Protein AF-A0A7X6CJ55-F1 (afdb_monomer_lite)

Foldseek 3Di:
DDAQEDQALDKDDDDDPVVLVVVQVCLVVLHAYQHQQFFQLAACVVVNMPPQQRPDLRYAYEFAADPVRAGDNRTYFYQPRHAAYEHFAQDWDDDPPRDIDGHGGSSSGRVVLRVLLVVLCVLVVPDGSNRSSCLQLVQFQADPNQNHTHNSNGYGDSVSSVVVRDDPDDDPLVVLQVVQCVVCVCQQPAFPDPDKDKFDQAPVRWTFIKTHGPFWIWTATPQQTIETAGDQRRVQQCQCRPPPHDDRQQADFRDYWDDDLCFIWTHGPQFIWTDNQQHTHTDGPPDDDDHLQPVPLVVLQVVQVVSCVCQQPAFPDPDKDWFDQAPVRWTWIKTHGPFWIWTATNQQTIETAGDQRRVQCCQQCDCVHPHRQQADWNHYWDDDDCWIWTHGPQFIWTGNVQHIHTDGPPDDDPPPDDDPPDDDDFWKKFQACLVPPFFWFFAAFQEPPGDGPDTHHGGAIWTFPDWDFAYWDDSPPDIDRIWTFTAHPNDTGITRVVRIDTDRDDPDQQFKKFFACVCPPFWWFFFAAQDPPGDGPDTHDGLAIKGFPDWDFDAQDDDPRGRIKTFIAHPNDTGITHCVRMDTHHPDPDDLLPDDQQLDLVVLVVNQAQDAQQDAPLPDDWPAWQQLVSVLNSCLRNPNDNVCRNPDDDADHLLGRQVSVLVVCLPVQAFDDVVGWGDFQAKEKEFAQDDDPNDGHIGIWTWHDWDADPVRWIWTWTWGAGGTRHDSSRRTHTDPDIDTDDPDDDDRDRGDYDDDND

Radius of gyration: 37.36 Å; chains: 1; bounding box: 94×79×97 Å

Structure (mmCIF, N/CA/C/O backbone):
data_AF-A0A7X6CJ55-F1
#
_entry.id   AF-A0A7X6CJ55-F1
#
loop_
_atom_site.group_PDB
_atom_site.id
_atom_site.type_symbol
_atom_site.label_atom_id
_atom_site.label_alt_id
_atom_site.label_comp_id
_atom_site.label_asym_id
_atom_site.label_entity_id
_atom_site.label_seq_id
_atom_site.pdbx_PDB_ins_code
_atom_site.Cartn_x
_atom_site.Cartn_y
_atom_site.Cartn_z
_atom_site.occupancy
_atom_site.B_iso_or_equiv
_atom_site.auth_seq_id
_atom_site.auth_comp_id
_atom_site.auth_asym_id
_atom_site.auth_atom_id
_atom_site.pdbx_PDB_model_num
ATOM 1 N N . MET A 1 1 ? -1.914 -3.606 -17.450 1.00 41.19 1 MET A N 1
ATOM 2 C CA . MET A 1 1 ? -0.923 -4.688 -17.265 1.00 41.19 1 MET A CA 1
ATOM 3 C C . MET A 1 1 ? -0.398 -5.092 -18.630 1.00 41.19 1 MET A C 1
ATOM 5 O O . MET A 1 1 ? -1.183 -5.129 -19.565 1.00 41.19 1 MET A O 1
ATOM 9 N N . GLY A 1 2 ? 0.903 -5.330 -18.750 1.00 76.25 2 GLY A N 1
ATOM 10 C CA . GLY A 1 2 ? 1.576 -5.727 -19.988 1.00 76.25 2 GLY A CA 1
ATOM 11 C C . GLY A 1 2 ? 3.051 -6.006 -19.700 1.00 76.25 2 GLY A C 1
ATOM 12 O O . GLY A 1 2 ? 3.544 -5.581 -18.652 1.00 76.25 2 GLY A O 1
ATOM 13 N N . ALA A 1 3 ? 3.736 -6.730 -20.587 1.00 87.19 3 ALA A N 1
ATOM 14 C CA . ALA A 1 3 ? 5.165 -7.008 -20.437 1.00 87.19 3 ALA A CA 1
ATOM 15 C C . ALA A 1 3 ? 5.964 -5.694 -20.401 1.00 87.19 3 ALA A C 1
ATOM 17 O O . ALA A 1 3 ? 5.737 -4.818 -21.230 1.00 87.19 3 ALA A O 1
ATOM 18 N N . LYS A 1 4 ? 6.869 -5.550 -19.425 1.00 94.38 4 LYS A N 1
ATOM 19 C CA . LYS A 1 4 ? 7.704 -4.348 -19.224 1.00 94.38 4 LYS A CA 1
ATOM 20 C C . LYS A 1 4 ? 9.145 -4.507 -19.704 1.00 94.38 4 LYS A C 1
ATOM 22 O O . LYS A 1 4 ? 9.846 -3.513 -19.861 1.00 94.38 4 LYS A O 1
ATOM 27 N N . VAL A 1 5 ? 9.556 -5.741 -19.971 1.00 97.62 5 VAL A N 1
ATOM 28 C CA . VAL A 1 5 ? 10.867 -6.094 -20.511 1.00 97.62 5 VAL A CA 1
ATOM 29 C C . VAL A 1 5 ? 10.649 -7.141 -21.597 1.00 97.62 5 VAL A C 1
ATOM 31 O O . VAL A 1 5 ? 9.887 -8.087 -21.394 1.00 97.62 5 VAL A O 1
ATOM 34 N N . ILE A 1 6 ? 11.292 -6.961 -22.745 1.00 97.69 6 ILE A N 1
ATOM 35 C CA . ILE A 1 6 ? 11.357 -7.941 -23.829 1.00 97.69 6 ILE A CA 1
ATOM 36 C C . ILE A 1 6 ? 12.798 -8.425 -23.922 1.00 97.69 6 ILE A C 1
ATOM 38 O O . ILE A 1 6 ? 13.711 -7.611 -24.027 1.00 97.69 6 ILE A O 1
ATOM 42 N N . ASN A 1 7 ? 12.986 -9.743 -23.909 1.00 98.12 7 ASN A N 1
ATOM 43 C CA . ASN A 1 7 ? 14.246 -10.374 -24.277 1.00 98.12 7 ASN A CA 1
ATOM 44 C C . ASN A 1 7 ? 14.216 -10.728 -25.771 1.00 98.12 7 ASN A C 1
ATOM 46 O O . ASN A 1 7 ? 13.465 -11.614 -26.183 1.00 98.12 7 ASN A O 1
ATOM 50 N N . ALA A 1 8 ? 15.039 -10.051 -26.560 1.00 96.88 8 ALA A N 1
ATOM 51 C CA . ALA A 1 8 ? 15.238 -10.267 -27.983 1.00 96.88 8 ALA A CA 1
ATOM 52 C C . ALA A 1 8 ? 16.599 -10.939 -28.223 1.00 96.88 8 ALA A C 1
ATOM 54 O O . ALA A 1 8 ? 17.557 -10.323 -28.686 1.00 96.88 8 ALA A O 1
ATOM 55 N N . SER A 1 9 ? 16.675 -12.234 -27.904 1.00 96.50 9 SER A N 1
ATOM 56 C CA . SER A 1 9 ? 17.809 -13.107 -28.252 1.00 96.50 9 SER A CA 1
ATOM 57 C C . SER A 1 9 ? 17.764 -13.506 -29.733 1.00 96.50 9 SER A C 1
ATOM 59 O O . SER A 1 9 ? 17.698 -14.684 -30.073 1.00 96.50 9 SER A O 1
ATOM 61 N N . PHE A 1 10 ? 17.706 -12.513 -30.614 1.00 91.75 10 PHE A N 1
ATOM 62 C CA . PHE A 1 10 ? 17.763 -12.659 -32.062 1.00 91.75 10 PHE A CA 1
ATOM 63 C C . PHE A 1 10 ? 18.387 -11.396 -32.656 1.00 91.75 10 PHE A C 1
ATOM 65 O O . PHE A 1 10 ? 18.319 -10.325 -32.054 1.00 91.75 10 PHE A O 1
ATOM 72 N N . GLY A 1 11 ? 18.946 -11.526 -33.850 1.00 85.69 11 GLY A N 1
ATOM 73 C CA . GLY A 1 11 ? 19.551 -10.430 -34.593 1.00 85.69 11 GLY A CA 1
ATOM 74 C C . GLY A 1 11 ? 19.796 -10.846 -36.037 1.00 85.69 11 GLY A C 1
ATOM 75 O O . GLY A 1 11 ? 19.592 -12.012 -36.397 1.00 85.69 11 GLY A O 1
ATOM 76 N N . GLY A 1 12 ? 20.201 -9.884 -36.854 1.00 78.25 12 GLY A N 1
ATOM 77 C CA . GLY A 1 12 ? 20.546 -10.080 -38.255 1.00 78.25 12 GLY A CA 1
ATOM 78 C C . GLY A 1 12 ? 19.548 -9.490 -39.256 1.00 78.25 12 GLY A C 1
ATOM 79 O O . GLY A 1 12 ? 18.382 -9.211 -38.966 1.00 78.25 12 GLY A O 1
ATOM 80 N N . GLY A 1 13 ? 20.037 -9.314 -40.485 1.00 78.88 13 GLY A N 1
ATOM 81 C CA . GLY A 1 13 ? 19.336 -8.611 -41.560 1.00 78.88 13 GLY A CA 1
ATOM 82 C C . GLY A 1 13 ? 19.667 -7.116 -41.609 1.00 78.88 13 GLY A C 1
ATOM 83 O O . GLY A 1 13 ? 20.492 -6.612 -40.855 1.00 78.88 13 GLY A O 1
ATOM 84 N N . GLY A 1 14 ? 19.047 -6.403 -42.550 1.00 88.75 14 GLY A N 1
ATOM 85 C CA . GLY A 1 14 ? 19.209 -4.955 -42.694 1.00 88.75 14 GLY A CA 1
ATOM 86 C C . GLY A 1 14 ? 18.185 -4.153 -41.889 1.00 88.75 14 GLY A C 1
ATOM 87 O O . GLY A 1 14 ? 17.257 -4.704 -41.292 1.00 88.75 14 GLY A O 1
ATOM 88 N N . TYR A 1 15 ? 18.320 -2.826 -41.939 1.00 93.75 15 TYR A N 1
ATOM 89 C CA . TYR A 1 15 ? 17.349 -1.904 -41.354 1.00 93.75 15 TYR A CA 1
ATOM 90 C C . TYR A 1 15 ? 15.934 -2.197 -41.876 1.00 93.75 15 TYR A C 1
ATOM 92 O O . TYR A 1 15 ? 15.700 -2.277 -43.084 1.00 93.75 15 TYR A O 1
ATOM 100 N N . SER A 1 16 ? 14.972 -2.293 -40.961 1.00 96.25 16 SER A N 1
ATOM 101 C CA . SER A 1 16 ? 13.558 -2.473 -41.267 1.00 96.25 16 SER A CA 1
ATOM 102 C C . SER A 1 16 ? 12.724 -1.424 -40.542 1.00 96.25 16 SER A C 1
ATOM 104 O O . SER A 1 16 ? 12.608 -1.436 -39.315 1.00 96.25 16 SER A O 1
ATOM 106 N N . GLN A 1 17 ? 12.067 -0.554 -41.312 1.00 95.56 17 GLN A N 1
ATOM 107 C CA . GLN A 1 17 ? 11.187 0.474 -40.754 1.00 95.56 17 GLN A CA 1
ATOM 108 C C . GLN A 1 17 ? 10.065 -0.135 -39.904 1.00 95.56 17 GLN A C 1
ATOM 110 O O . GLN A 1 17 ? 9.727 0.390 -38.849 1.00 95.56 17 GLN A O 1
ATOM 115 N N . SER A 1 18 ? 9.512 -1.280 -40.314 1.00 95.62 18 SER A N 1
ATOM 116 C CA . SER A 1 18 ? 8.426 -1.923 -39.570 1.00 95.62 18 SER A CA 1
ATOM 117 C C . SER A 1 18 ? 8.885 -2.457 -38.210 1.00 95.62 18 SER A C 1
ATOM 119 O O . SER A 1 18 ? 8.119 -2.402 -37.243 1.00 95.62 18 SER A O 1
ATOM 121 N N . MET A 1 19 ? 10.133 -2.931 -38.116 1.00 95.50 19 MET A N 1
ATOM 122 C CA . MET A 1 19 ? 10.737 -3.360 -36.855 1.00 95.50 19 MET A CA 1
ATOM 123 C C . MET A 1 19 ? 11.081 -2.157 -35.972 1.00 95.50 19 MET A C 1
ATOM 125 O O . MET A 1 19 ? 10.737 -2.170 -34.791 1.00 95.50 19 MET A O 1
ATOM 129 N N . PHE A 1 20 ? 11.655 -1.093 -36.543 1.00 96.69 20 PHE A N 1
ATOM 130 C CA . PHE A 1 20 ? 11.874 0.172 -35.836 1.00 96.69 20 PHE A CA 1
ATOM 131 C C . PHE A 1 20 ? 10.568 0.711 -35.235 1.00 96.69 20 PHE A C 1
ATOM 133 O O . PHE A 1 20 ? 10.490 0.970 -34.034 1.00 96.69 20 PHE A O 1
ATOM 140 N N . ASP A 1 21 ? 9.500 0.793 -36.032 1.00 93.88 21 ASP A N 1
ATOM 141 C CA . ASP A 1 21 ? 8.193 1.273 -35.580 1.00 93.88 21 ASP A CA 1
ATOM 142 C C . ASP A 1 21 ? 7.605 0.375 -34.482 1.00 93.88 21 ASP A C 1
ATOM 144 O O . ASP A 1 21 ? 6.941 0.858 -33.563 1.00 93.88 21 ASP A O 1
ATOM 148 N N . ALA A 1 22 ? 7.832 -0.941 -34.551 1.00 96.69 22 ALA A N 1
ATOM 149 C CA . ALA A 1 22 ? 7.383 -1.877 -33.524 1.00 96.69 22 ALA A CA 1
ATOM 150 C C . ALA A 1 22 ? 8.110 -1.669 -32.190 1.00 96.69 22 ALA A C 1
ATOM 152 O O . ALA A 1 22 ? 7.456 -1.613 -31.145 1.00 96.69 22 ALA A O 1
ATOM 153 N N . ILE A 1 23 ? 9.431 -1.499 -32.221 1.00 95.81 23 ILE A N 1
ATOM 154 C CA . ILE A 1 23 ? 10.231 -1.256 -31.016 1.00 95.81 23 ILE A CA 1
ATOM 155 C C . ILE A 1 23 ? 9.942 0.145 -30.454 1.00 95.81 23 ILE A C 1
ATOM 157 O O . ILE A 1 23 ? 9.808 0.306 -29.242 1.00 95.81 23 ILE A O 1
ATOM 161 N N . SER A 1 24 ? 9.714 1.138 -31.318 1.00 94.56 24 SER A N 1
ATOM 162 C CA . SER A 1 24 ? 9.284 2.486 -30.929 1.00 94.56 24 SER A CA 1
ATOM 163 C C . SER A 1 24 ? 7.908 2.480 -30.246 1.00 94.56 24 SER A C 1
ATOM 165 O O . SER A 1 24 ? 7.709 3.117 -29.208 1.00 94.56 24 SER A O 1
ATOM 167 N N . ARG A 1 25 ? 6.951 1.673 -30.729 1.00 95.75 25 ARG A N 1
ATOM 168 C CA . ARG A 1 25 ? 5.681 1.450 -30.009 1.00 95.75 25 ARG A CA 1
ATOM 169 C C . ARG A 1 25 ? 5.897 0.808 -28.637 1.00 95.75 25 ARG A C 1
ATOM 171 O O . ARG A 1 25 ? 5.209 1.187 -27.690 1.00 95.75 25 ARG A O 1
ATOM 178 N N . ALA A 1 26 ? 6.843 -0.123 -28.512 1.00 93.88 26 ALA A N 1
ATOM 179 C CA . ALA A 1 26 ? 7.198 -0.718 -27.225 1.00 93.88 26 ALA A CA 1
ATOM 180 C C . ALA A 1 26 ? 7.801 0.329 -26.265 1.00 93.88 26 ALA A C 1
ATOM 182 O O . ALA A 1 26 ? 7.406 0.380 -25.098 1.00 93.88 26 ALA A O 1
ATOM 183 N N . ASN A 1 27 ? 8.654 1.232 -26.763 1.00 92.88 27 ASN A N 1
ATOM 184 C CA . ASN A 1 27 ? 9.178 2.366 -25.993 1.00 92.88 27 ASN A CA 1
ATOM 185 C C . ASN A 1 27 ? 8.045 3.227 -25.420 1.00 92.88 27 ASN A C 1
ATOM 187 O O . ASN A 1 27 ? 7.984 3.466 -24.215 1.00 92.88 27 ASN A O 1
ATOM 191 N N . ASN A 1 28 ? 7.095 3.619 -26.275 1.00 91.19 28 ASN A N 1
ATOM 192 C CA . ASN A 1 28 ? 5.949 4.448 -25.891 1.00 91.19 28 ASN A CA 1
ATOM 193 C C . ASN A 1 28 ? 5.022 3.754 -24.876 1.00 91.19 28 ASN A C 1
ATOM 195 O O . ASN A 1 28 ? 4.339 4.420 -24.102 1.00 91.19 28 ASN A O 1
ATOM 199 N N . ALA A 1 29 ? 5.017 2.419 -24.839 1.00 91.62 29 ALA A N 1
ATOM 200 C CA . ALA A 1 29 ? 4.304 1.623 -23.838 1.00 91.62 29 ALA A CA 1
ATOM 201 C C . ALA A 1 29 ? 5.100 1.417 -22.526 1.00 91.62 29 ALA A C 1
ATOM 203 O O . ALA A 1 29 ? 4.624 0.756 -21.590 1.00 91.62 29 ALA A O 1
ATOM 204 N N . GLY A 1 30 ? 6.306 1.984 -22.432 1.00 93.56 30 GLY A N 1
ATOM 205 C CA . GLY A 1 30 ? 7.194 1.850 -21.284 1.00 93.56 30 GLY A CA 1
ATOM 206 C C . GLY A 1 30 ? 7.797 0.451 -21.172 1.00 93.56 30 GLY A C 1
ATOM 207 O O . GLY A 1 30 ? 7.818 -0.103 -20.072 1.00 93.56 30 GLY A O 1
ATOM 208 N N . VAL A 1 31 ? 8.230 -0.126 -22.297 1.00 96.62 31 VAL A N 1
ATOM 209 C CA . VAL A 1 31 ? 8.853 -1.455 -22.373 1.00 96.62 31 VAL A CA 1
ATOM 210 C C . VAL A 1 31 ? 10.332 -1.333 -22.731 1.00 96.62 31 VAL A C 1
ATOM 212 O O . VAL A 1 31 ? 10.671 -0.746 -23.760 1.00 96.62 31 VAL A O 1
ATOM 215 N N . LEU A 1 32 ? 11.204 -1.908 -21.900 1.00 98.06 32 LEU A N 1
ATOM 216 C CA . LEU A 1 32 ? 12.630 -2.067 -22.195 1.00 98.06 32 LEU A CA 1
ATOM 217 C C . LEU A 1 32 ? 12.832 -3.227 -23.178 1.00 98.06 32 LEU A C 1
ATOM 219 O O . LEU A 1 32 ? 12.282 -4.310 -22.981 1.00 98.06 32 LEU A O 1
ATOM 223 N N . PHE A 1 33 ? 13.619 -3.004 -24.223 1.00 98.00 33 PHE A N 1
ATOM 224 C CA . PHE A 1 33 ? 13.908 -3.970 -25.275 1.00 98.00 33 PHE A CA 1
ATOM 225 C C . PHE A 1 33 ? 15.377 -4.402 -25.184 1.00 98.00 33 PHE A C 1
ATOM 227 O O . PHE A 1 33 ? 16.280 -3.668 -25.567 1.00 98.00 33 PHE A O 1
ATOM 234 N N . VAL A 1 34 ? 15.621 -5.586 -24.630 1.00 98.62 34 VAL A N 1
ATOM 235 C CA . VAL A 1 34 ? 16.966 -6.126 -24.399 1.00 98.62 34 VAL A CA 1
ATOM 236 C C . VAL A 1 34 ? 17.359 -6.982 -25.590 1.00 98.62 34 VAL A C 1
ATOM 238 O O . VAL A 1 34 ? 16.722 -8.006 -25.820 1.00 98.62 34 VAL A O 1
ATOM 241 N N . ALA A 1 35 ? 18.370 -6.575 -26.351 1.00 98.06 35 ALA A N 1
ATOM 242 C CA . ALA A 1 35 ? 18.744 -7.214 -27.608 1.00 98.06 35 ALA A CA 1
ATOM 243 C C . ALA A 1 35 ? 20.176 -7.767 -27.570 1.00 98.06 35 ALA A C 1
ATOM 245 O O . ALA A 1 35 ? 21.088 -7.145 -27.026 1.00 98.06 35 ALA A O 1
ATOM 246 N N . ALA A 1 36 ? 20.359 -8.954 -28.144 1.00 98.25 36 ALA A N 1
ATOM 247 C CA . ALA A 1 36 ? 21.665 -9.585 -28.303 1.00 98.25 36 ALA A CA 1
ATOM 248 C C . ALA A 1 36 ? 22.482 -8.872 -29.397 1.00 98.25 36 ALA A C 1
ATOM 250 O O . ALA A 1 36 ? 21.949 -8.630 -30.472 1.00 98.25 36 ALA A O 1
ATOM 251 N N . ALA A 1 37 ? 23.762 -8.572 -29.144 1.00 97.75 37 ALA A N 1
ATOM 252 C CA . ALA A 1 37 ? 24.613 -7.830 -30.089 1.00 97.75 37 ALA A CA 1
ATOM 253 C C . ALA A 1 37 ? 24.968 -8.589 -31.384 1.00 97.75 37 ALA A C 1
ATOM 255 O O . ALA A 1 37 ? 25.373 -7.959 -32.362 1.00 97.75 37 ALA A O 1
ATOM 256 N N . GLY A 1 38 ? 24.853 -9.922 -31.378 1.00 97.50 38 GLY A N 1
ATOM 257 C CA . GLY A 1 38 ? 25.252 -10.812 -32.476 1.00 97.50 38 GLY A CA 1
ATOM 258 C C . GLY A 1 38 ? 26.491 -11.656 -32.148 1.00 97.50 38 GLY A C 1
ATOM 259 O O . GLY A 1 38 ? 27.145 -11.445 -31.124 1.00 97.50 38 GLY A O 1
ATOM 260 N N . ASN A 1 39 ? 26.775 -12.668 -32.975 1.00 97.62 39 ASN A N 1
ATOM 261 C CA . ASN A 1 39 ? 27.760 -13.726 -32.686 1.00 97.62 39 ASN A CA 1
ATOM 262 C C . ASN A 1 39 ? 28.811 -13.907 -33.804 1.00 97.62 39 ASN A C 1
ATOM 264 O O . ASN A 1 39 ? 29.323 -15.009 -33.997 1.00 97.62 39 ASN A O 1
ATOM 268 N N . ASP A 1 40 ? 29.123 -12.843 -34.543 1.00 96.50 40 ASP A N 1
ATOM 269 C CA . ASP A 1 40 ? 29.984 -12.871 -35.731 1.00 96.50 40 ASP A CA 1
ATOM 270 C C . ASP A 1 40 ? 31.363 -12.226 -35.494 1.00 96.50 40 ASP A C 1
ATOM 272 O O . ASP A 1 40 ? 32.106 -11.977 -36.443 1.00 96.50 40 ASP A O 1
ATOM 276 N N . ALA A 1 41 ? 31.708 -11.929 -34.234 1.00 97.00 41 ALA A N 1
ATOM 277 C CA . ALA A 1 41 ? 32.893 -11.157 -33.839 1.00 97.00 41 ALA A CA 1
ATOM 278 C C . ALA A 1 41 ? 33.002 -9.799 -34.567 1.00 97.00 41 ALA A C 1
ATOM 280 O O . ALA A 1 41 ? 34.095 -9.303 -34.852 1.00 97.00 41 ALA A O 1
ATOM 281 N N . ASN A 1 42 ? 31.854 -9.209 -34.899 1.00 96.12 42 ASN A N 1
ATOM 282 C CA . ASN A 1 42 ? 31.746 -8.023 -35.733 1.00 96.12 42 ASN A CA 1
ATOM 283 C C . ASN A 1 42 ? 31.712 -6.721 -34.911 1.00 96.12 42 ASN A C 1
ATOM 285 O O . ASN A 1 42 ? 31.161 -6.677 -33.811 1.00 96.12 42 ASN A O 1
ATOM 289 N N . ASN A 1 43 ? 32.263 -5.645 -35.483 1.00 97.56 43 ASN A N 1
ATOM 290 C CA . ASN A 1 43 ? 32.125 -4.296 -34.942 1.00 97.56 43 ASN A CA 1
ATOM 291 C C . ASN A 1 43 ? 30.839 -3.637 -35.469 1.00 97.56 43 ASN A C 1
ATOM 293 O O . ASN A 1 43 ? 30.797 -3.177 -36.613 1.00 97.56 43 ASN A O 1
ATOM 297 N N . ASN A 1 44 ? 29.826 -3.544 -34.617 1.00 97.00 44 ASN A N 1
ATOM 298 C CA . ASN A 1 44 ? 28.521 -2.960 -34.896 1.00 97.00 44 ASN A CA 1
ATOM 299 C C . ASN A 1 44 ? 28.564 -1.441 -35.128 1.00 97.00 44 ASN A C 1
ATOM 301 O O . ASN A 1 44 ? 27.626 -0.904 -35.717 1.00 97.00 44 ASN A O 1
ATOM 305 N N . ASP A 1 45 ? 29.645 -0.746 -34.752 1.00 96.38 45 ASP A N 1
ATOM 306 C CA . ASP A 1 45 ? 29.835 0.666 -35.116 1.00 96.38 45 ASP A CA 1
ATOM 307 C C . ASP A 1 45 ? 30.135 0.819 -36.621 1.00 96.38 45 ASP A C 1
ATOM 309 O O . ASP A 1 45 ? 29.820 1.844 -37.223 1.00 96.38 45 ASP A O 1
ATOM 313 N N . LEU A 1 46 ? 30.746 -0.204 -37.238 1.00 96.12 46 LEU A N 1
ATOM 314 C CA . LEU A 1 46 ? 31.128 -0.212 -38.656 1.00 96.12 46 LEU A CA 1
ATOM 315 C C . LEU A 1 46 ? 30.139 -0.994 -39.523 1.00 96.12 46 LEU A C 1
ATOM 317 O O . LEU A 1 46 ? 29.808 -0.559 -40.625 1.00 96.12 46 LEU A O 1
ATOM 321 N N . ASN A 1 47 ? 29.669 -2.138 -39.029 1.00 95.31 47 ASN A N 1
ATOM 322 C CA . ASN A 1 47 ? 28.715 -3.005 -39.710 1.00 95.31 47 ASN A CA 1
ATOM 323 C C . ASN A 1 47 ? 27.507 -3.212 -38.784 1.00 95.31 47 ASN A C 1
ATOM 325 O O . ASN A 1 47 ? 27.539 -4.122 -37.957 1.00 95.31 47 ASN A O 1
ATOM 329 N N . PRO A 1 48 ? 26.471 -2.364 -38.879 1.00 94.06 48 PRO A N 1
ATOM 330 C CA . PRO A 1 48 ? 25.327 -2.395 -37.971 1.00 94.06 48 PRO A CA 1
ATOM 331 C C . PRO A 1 48 ? 24.624 -3.755 -37.903 1.00 94.06 48 PRO A C 1
ATOM 333 O O . PRO A 1 48 ? 24.351 -4.353 -38.945 1.00 94.06 48 PRO A O 1
ATOM 336 N N . ASP A 1 49 ? 24.249 -4.182 -36.694 1.00 93.38 49 ASP A N 1
ATOM 337 C CA . ASP A 1 49 ? 23.373 -5.334 -36.463 1.00 93.38 49 ASP A CA 1
ATOM 338 C C . ASP A 1 49 ? 21.999 -4.865 -35.967 1.00 93.38 49 ASP A C 1
ATOM 340 O O . ASP A 1 49 ? 21.883 -3.975 -35.120 1.00 93.38 49 ASP A O 1
ATOM 344 N N . PHE A 1 50 ? 20.926 -5.437 -36.508 1.00 94.38 50 PHE A N 1
ATOM 345 C CA . PHE A 1 50 ? 19.566 -5.090 -36.108 1.00 94.38 50 PHE A CA 1
ATOM 346 C C . PHE A 1 50 ? 18.926 -6.254 -35.346 1.00 94.38 50 PHE A C 1
ATOM 348 O O . PHE A 1 50 ? 18.983 -7.390 -35.813 1.00 94.38 50 PHE A O 1
ATOM 355 N N . PRO A 1 51 ? 18.245 -5.982 -34.215 1.00 94.25 51 PRO A N 1
ATOM 356 C CA . PRO A 1 51 ? 17.701 -4.679 -33.818 1.00 94.25 51 PRO A CA 1
ATOM 357 C C . PRO A 1 51 ? 18.617 -3.772 -32.973 1.00 94.25 51 PRO A C 1
ATOM 359 O O . PRO A 1 51 ? 18.186 -2.668 -32.645 1.00 94.25 51 PRO A O 1
ATOM 362 N N . THR A 1 52 ? 19.835 -4.181 -32.607 1.00 92.31 52 THR A N 1
ATOM 363 C CA . THR A 1 52 ? 20.674 -3.425 -31.653 1.00 92.31 52 THR A CA 1
ATOM 364 C C . THR A 1 52 ? 21.068 -2.024 -32.110 1.00 92.31 52 THR A C 1
ATOM 366 O O . THR A 1 52 ? 21.139 -1.125 -31.281 1.00 92.31 52 THR A O 1
ATOM 369 N N . ASN A 1 53 ? 21.256 -1.812 -33.413 1.00 94.19 53 ASN A N 1
ATOM 370 C CA . ASN A 1 53 ? 21.665 -0.531 -33.992 1.00 94.19 53 ASN A CA 1
ATOM 371 C C . ASN A 1 53 ? 20.499 0.412 -34.335 1.00 94.19 53 ASN A C 1
ATOM 373 O O . ASN A 1 53 ? 20.707 1.429 -35.001 1.00 94.19 53 ASN A O 1
ATOM 377 N N . TYR A 1 54 ? 19.263 0.113 -33.923 1.00 96.00 54 TYR A N 1
ATOM 378 C CA . TYR A 1 54 ? 18.219 1.136 -33.973 1.00 96.00 54 TYR A CA 1
ATOM 379 C C . TYR A 1 54 ? 18.463 2.187 -32.892 1.00 96.00 54 TYR A C 1
ATOM 381 O O . TYR A 1 54 ? 18.577 1.862 -31.713 1.00 96.00 54 TYR A O 1
ATOM 389 N N . ASP A 1 55 ? 18.450 3.458 -33.289 1.00 92.12 55 ASP A N 1
ATOM 390 C CA . ASP A 1 55 ? 18.540 4.586 -32.363 1.00 92.12 55 ASP A CA 1
ATOM 391 C C . ASP A 1 55 ? 17.201 4.799 -31.633 1.00 92.12 55 ASP A C 1
ATOM 393 O O . ASP A 1 55 ? 16.363 5.620 -32.015 1.00 92.12 55 ASP A O 1
ATOM 397 N N . LEU A 1 56 ? 16.948 3.962 -30.623 1.00 94.38 56 LEU A N 1
ATOM 398 C CA . LEU A 1 56 ? 15.773 4.027 -29.761 1.00 94.38 56 LEU A CA 1
ATOM 399 C C . LEU A 1 56 ? 16.186 3.938 -28.284 1.00 94.38 56 LEU A C 1
ATOM 401 O O . LEU A 1 56 ? 16.903 3.016 -27.890 1.00 94.38 56 LEU A O 1
ATOM 405 N N . PRO A 1 57 ? 15.677 4.833 -27.416 1.00 91.69 57 PRO A N 1
ATOM 406 C CA . PRO A 1 57 ? 16.158 4.968 -26.038 1.00 91.69 57 PRO A CA 1
ATOM 407 C C . PRO A 1 57 ? 15.788 3.792 -25.121 1.00 91.69 57 PRO A C 1
ATOM 409 O O . PRO A 1 57 ? 16.296 3.701 -24.005 1.00 91.69 57 PRO A O 1
ATOM 412 N N . ASN A 1 58 ? 14.886 2.905 -25.551 1.00 96.25 58 ASN A N 1
ATOM 413 C CA . ASN A 1 58 ? 14.520 1.700 -24.810 1.00 96.25 58 ASN A CA 1
ATOM 414 C C . ASN A 1 58 ? 15.273 0.444 -25.250 1.00 96.25 58 ASN A C 1
ATOM 416 O O . ASN A 1 58 ? 14.981 -0.614 -24.697 1.00 96.25 58 ASN A O 1
ATOM 420 N N . ILE A 1 59 ? 16.174 0.519 -26.231 1.00 97.94 59 ILE A N 1
ATOM 421 C CA . ILE A 1 59 ? 16.997 -0.629 -26.612 1.00 97.94 59 ILE A CA 1
ATOM 422 C C . ILE A 1 59 ? 18.220 -0.677 -25.711 1.00 97.94 59 ILE A C 1
ATOM 424 O O . ILE A 1 59 ? 18.899 0.334 -25.550 1.00 97.94 59 ILE A O 1
ATOM 428 N N . ILE A 1 60 ? 18.500 -1.845 -25.140 1.00 98.31 60 ILE A N 1
ATOM 429 C CA . ILE A 1 60 ? 19.777 -2.132 -24.490 1.00 98.31 60 ILE A CA 1
ATOM 430 C C . ILE A 1 60 ? 20.465 -3.283 -25.230 1.00 98.31 60 ILE A C 1
ATOM 432 O O . ILE A 1 60 ? 19.933 -4.392 -25.300 1.00 98.31 60 ILE A O 1
ATOM 436 N N . SER A 1 61 ? 21.604 -2.982 -25.847 1.00 98.31 61 SER A N 1
ATOM 437 C CA . SER A 1 61 ? 22.402 -3.891 -26.673 1.00 98.31 61 SER A CA 1
ATOM 438 C C . SER A 1 61 ? 23.440 -4.615 -25.814 1.00 98.31 61 SER A C 1
ATOM 440 O O . SER A 1 61 ? 24.180 -3.975 -25.062 1.00 98.31 61 SER A O 1
ATOM 442 N N . VAL A 1 62 ? 23.466 -5.950 -25.889 1.00 98.69 62 VAL A N 1
ATOM 443 C CA . VAL A 1 62 ? 24.190 -6.802 -24.934 1.00 98.69 62 VAL A CA 1
ATOM 444 C C . VAL A 1 62 ? 25.238 -7.675 -25.629 1.00 98.69 62 VAL A C 1
ATOM 446 O O . VAL A 1 62 ? 24.897 -8.599 -26.374 1.00 98.69 62 VAL A O 1
ATOM 449 N N . ALA A 1 63 ? 26.514 -7.417 -25.328 1.00 98.69 63 ALA A N 1
ATOM 450 C CA . ALA A 1 63 ? 27.645 -8.284 -25.670 1.00 98.69 63 ALA A CA 1
ATOM 451 C C . ALA A 1 63 ? 27.771 -9.478 -24.703 1.00 98.69 63 ALA A C 1
ATOM 453 O O . ALA A 1 63 ? 27.224 -9.470 -23.598 1.00 98.69 63 ALA A O 1
ATOM 454 N N . ALA A 1 64 ? 28.525 -10.502 -25.100 1.00 98.62 64 ALA A N 1
ATOM 455 C CA . ALA A 1 64 ? 28.779 -11.692 -24.293 1.00 98.62 64 ALA A CA 1
ATOM 456 C C . ALA A 1 64 ? 30.181 -11.666 -23.673 1.00 98.62 64 ALA A C 1
ATOM 458 O O . ALA A 1 64 ? 31.158 -11.377 -24.364 1.00 98.62 64 ALA A O 1
ATOM 459 N N . THR A 1 65 ? 30.291 -12.040 -22.397 1.00 98.56 65 THR A N 1
ATOM 460 C CA . THR A 1 65 ? 31.570 -12.345 -21.736 1.00 98.56 65 THR A CA 1
ATOM 461 C C . THR A 1 65 ? 31.726 -13.828 -21.426 1.00 98.56 65 THR A C 1
ATOM 463 O O . THR A 1 65 ? 30.738 -14.557 -21.284 1.00 98.56 65 THR A O 1
ATOM 466 N N . ASP A 1 66 ? 32.980 -14.258 -21.298 1.00 97.62 66 ASP A N 1
ATOM 467 C CA . ASP A 1 66 ? 33.347 -15.555 -20.730 1.00 97.62 66 ASP A CA 1
ATOM 468 C C . ASP A 1 66 ? 33.505 -15.505 -19.199 1.00 97.62 66 ASP A C 1
ATOM 470 O O . ASP A 1 66 ? 33.362 -14.454 -18.567 1.00 97.62 66 ASP A O 1
ATOM 474 N N . GLU A 1 67 ? 33.807 -16.650 -18.583 1.00 95.69 67 GLU A N 1
ATOM 475 C CA . GLU A 1 67 ? 33.989 -16.777 -17.132 1.00 95.69 67 GLU A CA 1
ATOM 476 C C . GLU A 1 67 ? 35.213 -16.026 -16.576 1.00 95.69 67 GLU A C 1
ATOM 478 O O . GLU A 1 67 ? 35.418 -15.983 -15.363 1.00 95.69 67 GLU A O 1
ATOM 483 N N . ARG A 1 68 ? 36.042 -15.443 -17.450 1.00 95.75 68 ARG A N 1
ATOM 484 C CA . ARG A 1 68 ? 37.225 -14.644 -17.105 1.00 95.75 68 ARG A CA 1
ATOM 485 C C . ARG A 1 68 ? 36.993 -13.153 -17.355 1.00 95.75 68 ARG A C 1
ATOM 487 O O . ARG A 1 68 ? 37.963 -12.400 -17.424 1.00 95.75 68 ARG A O 1
ATOM 494 N N . ASP A 1 69 ? 35.733 -12.746 -17.527 1.00 95.75 69 ASP A N 1
ATOM 495 C CA . ASP A 1 69 ? 35.313 -11.383 -17.866 1.00 95.75 69 ASP A CA 1
ATOM 496 C C . ASP A 1 69 ? 35.976 -10.840 -19.148 1.00 95.75 69 ASP A C 1
ATOM 498 O O . ASP A 1 69 ? 36.162 -9.636 -19.330 1.00 95.75 69 ASP A O 1
ATOM 502 N N . ARG A 1 70 ? 36.338 -11.714 -20.089 1.00 96.50 70 ARG A N 1
ATOM 503 C CA . ARG A 1 70 ? 36.788 -11.291 -21.422 1.00 96.50 70 ARG A CA 1
ATOM 504 C C . ARG A 1 70 ? 35.594 -11.245 -22.357 1.00 96.50 70 ARG A C 1
ATOM 506 O O . ARG A 1 70 ? 34.681 -12.057 -22.218 1.00 96.50 70 ARG A O 1
ATOM 513 N N . LEU A 1 71 ? 35.622 -10.340 -23.335 1.00 97.69 71 LEU A N 1
ATOM 514 C CA . LEU A 1 71 ? 34.687 -10.400 -24.455 1.00 97.69 71 LEU A CA 1
ATOM 515 C C . LEU A 1 71 ? 34.766 -11.801 -25.083 1.00 97.69 71 LEU A C 1
ATOM 517 O O . LEU A 1 71 ? 35.860 -12.284 -25.392 1.00 97.69 71 LEU A O 1
ATOM 521 N N . ALA A 1 72 ? 33.622 -12.466 -25.225 1.00 97.88 72 ALA A N 1
ATOM 522 C CA . ALA A 1 72 ? 33.565 -13.784 -25.834 1.00 97.88 72 ALA A CA 1
ATOM 523 C C . ALA A 1 72 ? 34.065 -13.693 -27.279 1.00 97.88 72 ALA A C 1
ATOM 525 O O . ALA A 1 72 ? 33.744 -12.745 -27.992 1.00 97.88 72 ALA A O 1
ATOM 526 N N . TRP A 1 73 ? 34.833 -14.687 -27.723 1.00 97.31 73 TRP A N 1
ATOM 527 C CA . TRP A 1 73 ? 35.522 -14.656 -29.020 1.00 97.31 73 TRP A CA 1
ATOM 528 C C . TRP A 1 73 ? 34.583 -14.502 -30.229 1.00 97.31 73 TRP A C 1
ATOM 530 O O . TRP A 1 73 ? 35.031 -14.068 -31.283 1.00 97.31 73 TRP A O 1
ATOM 540 N N . PHE A 1 74 ? 33.304 -14.856 -30.075 1.00 97.88 74 PHE A N 1
ATOM 541 C CA . PHE A 1 74 ? 32.259 -14.696 -31.087 1.00 97.88 74 PHE A CA 1
ATOM 542 C C . PHE A 1 74 ? 31.443 -13.405 -30.921 1.00 97.88 74 PHE A C 1
ATOM 544 O O . PHE A 1 74 ? 30.672 -13.069 -31.807 1.00 97.88 74 PHE A O 1
ATOM 551 N N . SER A 1 75 ? 31.520 -12.701 -29.788 1.00 98.19 75 SER A N 1
ATOM 552 C CA . SER A 1 75 ? 30.599 -11.595 -29.506 1.00 98.19 75 SER A CA 1
ATOM 553 C C . SER A 1 75 ? 30.816 -10.450 -30.484 1.00 98.19 75 SER A C 1
ATOM 555 O O . SER A 1 75 ? 31.934 -9.954 -30.625 1.00 98.19 75 SER A O 1
ATOM 557 N N . ASN A 1 76 ? 29.731 -9.959 -31.076 1.00 98.25 76 ASN A N 1
ATOM 558 C CA . ASN A 1 76 ? 29.752 -8.629 -31.667 1.00 98.25 76 ASN A CA 1
ATOM 559 C C . ASN A 1 76 ? 29.972 -7.576 -30.573 1.00 98.25 76 ASN A C 1
ATOM 561 O O . ASN A 1 76 ? 29.675 -7.800 -29.391 1.00 98.25 76 ASN A O 1
ATOM 565 N N . TYR A 1 77 ? 30.510 -6.435 -30.982 1.00 98.25 77 TYR A N 1
ATOM 566 C CA . TYR A 1 77 ? 30.897 -5.334 -30.111 1.00 98.25 77 TYR A CA 1
ATOM 567 C C . TYR A 1 77 ? 30.711 -3.991 -30.816 1.00 98.25 77 TYR A C 1
ATOM 569 O O . TYR A 1 77 ? 30.550 -3.941 -32.026 1.00 98.25 77 TYR A O 1
ATOM 577 N N . GLY A 1 78 ? 30.741 -2.896 -30.070 1.00 97.50 78 GLY A N 1
ATOM 578 C CA . GLY A 1 78 ? 30.633 -1.543 -30.600 1.00 97.50 78 GLY A CA 1
ATOM 579 C C . GLY A 1 78 ? 30.774 -0.546 -29.464 1.00 97.50 78 GLY A C 1
ATOM 580 O O . GLY A 1 78 ? 30.004 -0.586 -28.504 1.00 97.50 78 GLY A O 1
ATOM 581 N N . ARG A 1 79 ? 31.773 0.330 -29.549 1.00 95.88 79 ARG A N 1
ATOM 582 C CA . ARG A 1 79 ? 32.050 1.342 -28.526 1.00 95.88 79 ARG A CA 1
ATOM 583 C C . ARG A 1 79 ? 30.877 2.306 -28.373 1.00 95.88 79 ARG A C 1
ATOM 585 O O . ARG A 1 79 ? 30.626 2.761 -27.262 1.00 95.88 79 ARG A O 1
ATOM 592 N N . ASP A 1 80 ? 30.170 2.576 -29.467 1.00 94.06 80 ASP A N 1
ATOM 593 C CA . ASP A 1 80 ? 29.059 3.526 -29.498 1.00 94.06 80 ASP A CA 1
ATOM 594 C C . ASP A 1 80 ? 27.694 2.829 -29.637 1.00 94.06 80 ASP A C 1
ATOM 596 O O . ASP A 1 80 ? 26.666 3.406 -29.286 1.00 94.06 80 ASP A O 1
ATOM 600 N N . THR A 1 81 ? 27.668 1.585 -30.128 1.00 95.19 81 THR A N 1
ATOM 601 C CA . THR A 1 81 ? 26.430 0.869 -30.501 1.00 95.19 81 THR A CA 1
ATOM 602 C C . THR A 1 81 ? 26.090 -0.346 -29.628 1.00 95.19 81 THR A C 1
ATOM 604 O O . THR A 1 81 ? 24.983 -0.885 -29.731 1.00 95.19 81 THR A O 1
ATOM 607 N N . VAL A 1 82 ? 26.991 -0.785 -28.740 1.00 98.06 82 VAL A N 1
ATOM 608 C CA . VAL A 1 82 ? 26.737 -1.876 -27.780 1.00 98.06 82 VAL A CA 1
ATOM 609 C C . VAL A 1 82 ? 26.860 -1.357 -26.351 1.00 98.06 82 VAL A C 1
ATOM 611 O O . VAL A 1 82 ? 27.908 -0.865 -25.953 1.00 98.06 82 VAL A O 1
ATOM 614 N N . ASP A 1 83 ? 25.798 -1.465 -25.551 1.00 98.50 83 ASP A N 1
ATOM 615 C CA . ASP A 1 83 ? 25.696 -0.736 -24.281 1.00 98.50 83 ASP A CA 1
ATOM 616 C C . ASP A 1 83 ? 26.549 -1.353 -23.160 1.00 98.50 83 ASP A C 1
ATOM 618 O O . ASP A 1 83 ? 27.332 -0.660 -22.503 1.00 98.50 83 ASP A O 1
ATOM 622 N N . LEU A 1 84 ? 26.405 -2.658 -22.919 1.00 98.62 84 LEU A N 1
ATOM 623 C CA . LEU A 1 84 ? 27.153 -3.396 -21.895 1.00 98.62 84 LEU A CA 1
ATOM 624 C C . LEU A 1 84 ? 27.329 -4.868 -22.278 1.00 98.62 84 LEU A C 1
ATOM 626 O O . LEU A 1 84 ? 26.749 -5.341 -23.255 1.00 98.62 84 LEU A O 1
ATOM 630 N N . ALA A 1 85 ? 28.098 -5.608 -21.484 1.00 98.69 85 ALA A N 1
ATOM 631 C CA . ALA A 1 85 ? 28.242 -7.049 -21.646 1.00 98.69 85 ALA A CA 1
ATOM 632 C C . ALA A 1 85 ? 27.635 -7.838 -20.474 1.00 98.69 85 ALA A C 1
ATOM 634 O O . ALA A 1 85 ? 27.493 -7.335 -19.359 1.00 98.69 85 ALA A O 1
ATOM 635 N N . ALA A 1 86 ? 27.288 -9.100 -20.704 1.00 98.69 86 ALA A N 1
ATOM 636 C CA . ALA A 1 86 ? 26.861 -10.028 -19.660 1.00 98.69 86 ALA A CA 1
ATOM 637 C C . ALA A 1 86 ? 27.375 -11.452 -19.952 1.00 98.69 86 ALA A C 1
ATOM 639 O O . ALA A 1 86 ? 27.740 -11.737 -21.095 1.00 98.69 86 ALA A O 1
ATOM 640 N N . PRO A 1 87 ? 27.397 -12.360 -18.956 1.00 98.62 87 PRO A N 1
ATOM 641 C CA . PRO A 1 87 ? 27.853 -13.733 -19.161 1.00 98.62 87 PRO A CA 1
ATOM 642 C C . PRO A 1 87 ? 27.093 -14.433 -20.291 1.00 98.62 87 PRO A C 1
ATOM 644 O O . PRO A 1 87 ? 25.865 -14.531 -20.260 1.00 98.62 87 PRO A O 1
ATOM 647 N N . GLY A 1 88 ? 27.831 -14.917 -21.289 1.00 98.31 88 GLY A N 1
ATOM 648 C CA . GLY A 1 88 ? 27.263 -15.537 -22.487 1.00 98.31 88 GLY A CA 1
ATOM 649 C C . GLY A 1 88 ? 27.985 -16.797 -22.957 1.00 98.31 88 GLY A C 1
ATOM 650 O O . GLY A 1 88 ? 27.618 -17.315 -24.003 1.00 98.31 88 GLY A O 1
ATOM 651 N N . VAL A 1 89 ? 28.984 -17.291 -22.222 1.00 98.56 89 VAL A N 1
ATOM 652 C CA . VAL A 1 89 ? 29.715 -18.535 -22.526 1.00 98.56 89 VAL A CA 1
ATOM 653 C C . VAL A 1 89 ? 29.420 -19.582 -21.450 1.00 98.56 89 VAL A C 1
ATOM 655 O O . VAL A 1 89 ? 29.402 -19.258 -20.263 1.00 98.56 89 VAL A O 1
ATOM 658 N N . ASN A 1 90 ? 29.201 -20.833 -21.855 1.00 97.50 90 ASN A N 1
ATOM 659 C CA . ASN A 1 90 ? 28.890 -21.990 -21.013 1.00 97.50 90 ASN A CA 1
ATOM 660 C C . ASN A 1 90 ? 27.674 -21.779 -20.093 1.00 97.50 90 ASN A C 1
ATOM 662 O O . ASN A 1 90 ? 27.654 -22.227 -18.942 1.00 97.50 90 ASN A O 1
ATOM 666 N N . ILE A 1 91 ? 26.633 -21.103 -20.588 1.00 98.44 91 ILE A N 1
ATOM 667 C CA . ILE A 1 91 ? 25.459 -20.760 -19.780 1.00 98.44 91 ILE A CA 1
ATOM 668 C C . ILE A 1 91 ? 24.505 -21.951 -19.708 1.00 98.44 91 ILE A C 1
ATOM 670 O O . ILE A 1 91 ? 23.840 -22.293 -20.685 1.00 98.44 91 ILE A O 1
ATOM 674 N N . LEU A 1 92 ? 24.418 -22.565 -18.526 1.00 98.00 92 LEU A N 1
ATOM 675 C CA . LEU A 1 92 ? 23.452 -23.620 -18.227 1.00 98.00 92 LEU A CA 1
ATOM 676 C C . LEU A 1 92 ? 22.045 -23.028 -18.071 1.00 98.00 92 LEU A C 1
ATOM 678 O O . LEU A 1 92 ? 21.825 -22.153 -17.234 1.00 98.00 92 LEU A O 1
ATOM 682 N N . SER A 1 93 ? 21.076 -23.538 -18.826 1.00 97.81 93 SER A N 1
ATOM 683 C CA . SER A 1 93 ? 19.672 -23.141 -18.694 1.00 97.81 93 SER A CA 1
ATOM 684 C C . SER A 1 93 ? 18.709 -24.285 -19.016 1.00 97.81 93 SER A C 1
ATOM 686 O O . SER A 1 93 ? 19.121 -25.415 -19.284 1.00 97.81 93 SER A O 1
ATOM 688 N N . THR A 1 94 ? 17.411 -24.003 -18.930 1.00 97.38 94 THR A N 1
ATOM 689 C CA . THR A 1 94 ? 16.336 -24.965 -19.176 1.00 97.38 94 THR A CA 1
ATOM 690 C C . THR A 1 94 ? 16.113 -25.196 -20.669 1.00 97.38 94 THR A C 1
ATOM 692 O O . THR A 1 94 ? 16.162 -24.276 -21.483 1.00 97.38 94 THR A O 1
ATOM 695 N N . LEU A 1 95 ? 15.814 -26.443 -21.024 1.00 96.00 95 LEU A N 1
ATOM 696 C CA . LEU A 1 95 ? 15.442 -26.875 -22.367 1.00 96.00 95 LEU A CA 1
ATOM 697 C C . LEU A 1 95 ? 14.089 -27.611 -22.333 1.00 96.00 95 LEU A C 1
ATOM 699 O O . LEU A 1 95 ? 13.654 -28.081 -21.273 1.00 96.00 95 LEU A O 1
ATOM 703 N N . PRO A 1 96 ? 13.396 -27.740 -23.481 1.00 97.00 96 PRO A N 1
ATOM 704 C CA . PRO A 1 96 ? 12.194 -28.561 -23.577 1.00 97.00 96 PRO A CA 1
ATOM 705 C C . PRO A 1 96 ? 12.411 -29.999 -23.080 1.00 97.00 96 PRO A C 1
ATOM 707 O O . PRO A 1 96 ? 13.524 -30.526 -23.074 1.00 97.00 96 PRO A O 1
ATOM 710 N N . GLY A 1 97 ? 11.323 -30.652 -22.670 1.00 96.06 97 GLY A N 1
ATOM 711 C CA . GLY A 1 97 ? 11.377 -32.046 -22.219 1.00 96.06 97 GLY A CA 1
ATOM 712 C C . GLY A 1 97 ? 12.005 -32.242 -20.836 1.00 96.06 97 GLY A C 1
ATOM 713 O O . GLY A 1 97 ? 12.593 -33.290 -20.596 1.00 96.06 97 GLY A O 1
ATOM 714 N N . ASN A 1 98 ? 11.872 -31.261 -19.931 1.00 93.88 98 ASN A N 1
ATOM 715 C CA . ASN A 1 98 ? 12.394 -31.324 -18.557 1.00 93.88 98 ASN A CA 1
ATOM 716 C C . ASN A 1 98 ? 13.912 -31.582 -18.509 1.00 93.88 98 ASN A C 1
ATOM 718 O O . ASN A 1 98 ? 14.392 -32.425 -17.752 1.00 93.88 98 ASN A O 1
ATOM 722 N N . SER A 1 99 ? 14.659 -30.883 -19.364 1.00 97.50 99 SER A N 1
ATOM 723 C CA . SER A 1 99 ? 16.105 -31.048 -19.497 1.00 97.50 99 SER A CA 1
ATOM 724 C C . SER A 1 99 ? 16.841 -29.721 -19.309 1.00 97.50 99 SER A C 1
ATOM 726 O O . SER A 1 99 ? 16.234 -28.649 -19.273 1.00 97.50 99 SER A O 1
ATOM 728 N N . TYR A 1 100 ? 18.161 -29.809 -19.161 1.00 97.31 100 TYR A N 1
ATOM 729 C CA . TYR A 1 100 ? 19.057 -28.665 -19.043 1.00 97.31 100 TYR A CA 1
ATOM 730 C C . TYR A 1 100 ? 20.179 -28.798 -20.069 1.00 97.31 100 TYR A C 1
ATOM 732 O O . TYR A 1 100 ? 20.596 -29.912 -20.389 1.00 97.31 100 TYR A O 1
ATOM 740 N N . GLY A 1 101 ? 20.680 -27.671 -20.563 1.00 96.50 101 GLY A N 1
ATOM 741 C CA . GLY A 1 101 ? 21.798 -27.638 -21.501 1.00 96.50 101 GLY A CA 1
ATOM 742 C C . GLY A 1 101 ? 22.616 -26.365 -21.365 1.00 96.50 101 GLY A C 1
ATOM 743 O O . GLY A 1 101 ? 22.138 -25.371 -20.819 1.00 96.50 101 GLY A O 1
ATOM 744 N N . GLN A 1 102 ? 23.859 -26.427 -21.834 1.00 97.62 102 GLN A N 1
ATOM 745 C CA . GLN A 1 102 ? 24.785 -25.299 -21.856 1.00 97.62 102 GLN A CA 1
ATOM 746 C C . GLN A 1 102 ? 24.914 -24.773 -23.277 1.00 97.62 102 GLN A C 1
ATOM 748 O O . GLN A 1 102 ? 25.191 -25.562 -24.179 1.00 97.62 102 GLN A O 1
ATOM 753 N N . PHE A 1 103 ? 24.732 -23.465 -23.457 1.00 97.69 103 PHE A N 1
ATOM 754 C CA . PHE A 1 103 ? 24.909 -22.790 -24.742 1.00 97.69 103 PHE A CA 1
ATOM 755 C C . PHE A 1 103 ? 25.790 -21.547 -24.618 1.00 97.69 103 PHE A C 1
ATOM 757 O O . PHE A 1 103 ? 25.911 -20.952 -23.542 1.00 97.69 103 PHE A O 1
ATOM 764 N N . ASP A 1 104 ? 26.342 -21.160 -25.766 1.00 98.19 104 ASP A N 1
ATOM 765 C CA . ASP A 1 104 ? 27.147 -19.964 -25.968 1.00 98.19 104 ASP A CA 1
ATOM 766 C C . ASP A 1 104 ? 26.396 -18.975 -26.867 1.00 98.19 104 ASP A C 1
ATOM 768 O O . ASP A 1 104 ? 25.790 -19.363 -27.869 1.00 98.19 104 ASP A O 1
ATOM 772 N N . GLY A 1 105 ? 26.452 -17.688 -26.537 1.00 97.94 105 GLY A N 1
ATOM 773 C CA . GLY A 1 105 ? 25.944 -16.628 -27.397 1.00 97.94 105 GLY A CA 1
ATOM 774 C C . GLY A 1 105 ? 25.636 -15.328 -26.661 1.00 97.94 105 GLY A C 1
ATOM 775 O O . GLY A 1 105 ? 25.289 -15.312 -25.480 1.00 97.94 105 GLY A O 1
ATOM 776 N N . THR A 1 106 ? 25.608 -14.221 -27.401 1.00 98.25 106 THR A N 1
ATOM 777 C CA . THR A 1 106 ? 24.942 -12.980 -26.954 1.00 98.25 106 THR A CA 1
ATOM 778 C C . THR A 1 106 ? 23.451 -13.212 -26.686 1.00 98.25 106 THR A C 1
ATOM 780 O O . THR A 1 106 ? 22.858 -12.565 -25.826 1.00 98.25 106 THR A O 1
ATOM 783 N N . SER A 1 107 ? 22.868 -14.235 -27.323 1.00 97.62 107 SER A N 1
ATOM 784 C CA . SER A 1 107 ? 21.539 -14.778 -27.013 1.00 97.62 107 SER A CA 1
ATOM 785 C C . SER A 1 107 ? 21.392 -15.297 -25.577 1.00 97.62 107 SER A C 1
ATOM 787 O O . SER A 1 107 ? 20.272 -15.305 -25.068 1.00 97.62 107 SER A O 1
ATOM 789 N N . MET A 1 108 ? 22.487 -15.706 -24.926 1.00 98.25 108 MET A N 1
ATOM 790 C CA . MET A 1 108 ? 22.534 -16.142 -23.525 1.00 98.25 108 MET A CA 1
ATOM 791 C C . MET A 1 108 ? 22.921 -14.989 -22.585 1.00 98.25 108 MET A C 1
ATOM 793 O O . MET A 1 108 ? 22.509 -14.978 -21.426 1.00 98.25 108 MET A O 1
ATOM 797 N N . ALA A 1 109 ? 23.628 -13.974 -23.086 1.00 98.56 109 ALA A N 1
ATOM 798 C CA . ALA A 1 109 ? 23.933 -12.752 -22.342 1.00 98.56 109 ALA A CA 1
ATOM 799 C C . ALA A 1 109 ? 22.697 -11.849 -22.154 1.00 98.56 109 ALA A C 1
ATOM 801 O O . ALA A 1 109 ? 22.401 -11.421 -21.037 1.00 98.56 109 ALA A O 1
ATOM 802 N N . ALA A 1 110 ? 21.923 -11.613 -23.219 1.00 98.56 110 ALA A N 1
ATOM 803 C CA . ALA A 1 110 ? 20.708 -10.792 -23.194 1.00 98.56 110 ALA A CA 1
ATOM 804 C C . ALA A 1 110 ? 19.707 -11.161 -22.067 1.00 98.56 110 ALA A C 1
ATOM 806 O O . ALA A 1 110 ? 19.284 -10.258 -21.336 1.00 98.56 110 ALA A O 1
ATOM 807 N N . PRO A 1 111 ? 19.368 -12.443 -21.813 1.00 98.44 111 PRO A N 1
ATOM 808 C CA . PRO A 1 111 ? 18.417 -12.791 -20.759 1.00 98.44 111 PRO A CA 1
ATOM 809 C C . PRO A 1 111 ? 18.929 -12.512 -19.340 1.00 98.44 111 PRO A C 1
ATOM 811 O O . PRO A 1 111 ? 18.103 -12.280 -18.457 1.00 98.44 111 PRO A O 1
ATOM 814 N N . HIS A 1 112 ? 20.246 -12.452 -19.100 1.00 98.75 112 HIS A N 1
ATOM 815 C CA . HIS A 1 112 ? 20.774 -11.997 -17.806 1.00 98.75 112 HIS A CA 1
ATOM 816 C C . HIS A 1 112 ? 20.413 -10.526 -17.552 1.00 98.75 112 HIS A C 1
ATOM 818 O O . HIS A 1 112 ? 19.935 -10.179 -16.470 1.00 98.75 112 HIS A O 1
ATOM 824 N N . VAL A 1 113 ? 20.570 -9.669 -18.566 1.00 98.69 113 VAL A N 1
ATOM 825 C CA . VAL A 1 113 ? 20.211 -8.243 -18.491 1.00 98.69 113 VAL A CA 1
ATOM 826 C C . VAL A 1 113 ? 18.695 -8.067 -18.383 1.00 98.69 113 VAL A C 1
ATOM 828 O O . VAL A 1 113 ? 18.223 -7.279 -17.563 1.00 98.69 113 VAL A O 1
ATOM 831 N N . ALA A 1 114 ? 17.911 -8.844 -19.138 1.00 98.44 114 ALA A N 1
ATOM 832 C CA . ALA A 1 114 ? 16.451 -8.825 -19.038 1.00 98.44 114 ALA A CA 1
ATOM 833 C C . ALA A 1 114 ? 15.954 -9.266 -17.650 1.00 98.44 114 ALA A C 1
ATOM 835 O O . ALA A 1 114 ? 15.050 -8.643 -17.088 1.00 98.44 114 ALA A O 1
ATOM 836 N N . GLY A 1 115 ? 16.571 -10.299 -17.070 1.00 97.81 115 GLY A N 1
ATOM 837 C CA . GLY A 1 115 ? 16.298 -10.750 -15.708 1.00 97.81 115 GLY A CA 1
ATOM 838 C C . GLY A 1 115 ? 16.637 -9.687 -14.662 1.00 97.81 115 GLY A C 1
ATOM 839 O O . GLY A 1 115 ? 15.822 -9.416 -13.781 1.00 97.81 115 GLY A O 1
ATOM 840 N N . ALA A 1 116 ? 17.788 -9.021 -14.795 1.00 98.12 116 ALA A N 1
ATOM 841 C CA . ALA A 1 116 ? 18.162 -7.911 -13.922 1.00 98.12 116 ALA A CA 1
ATOM 842 C C . ALA A 1 116 ? 17.158 -6.750 -14.016 1.00 98.12 116 ALA A C 1
ATOM 844 O O . ALA A 1 116 ? 16.679 -6.275 -12.988 1.00 98.12 116 ALA A O 1
ATOM 845 N N . ALA A 1 117 ? 16.753 -6.349 -15.225 1.00 97.12 117 ALA A N 1
ATOM 846 C CA . ALA A 1 117 ? 15.735 -5.316 -15.428 1.00 97.12 117 ALA A CA 1
ATOM 847 C C . ALA A 1 117 ? 14.393 -5.673 -14.762 1.00 97.12 117 ALA A C 1
ATOM 849 O O . ALA A 1 117 ? 13.761 -4.826 -14.126 1.00 97.12 117 ALA A O 1
ATOM 850 N N . ALA A 1 118 ? 13.963 -6.934 -14.875 1.00 96.00 118 ALA A N 1
ATOM 851 C CA . ALA A 1 118 ? 12.751 -7.420 -14.223 1.00 96.00 118 ALA A CA 1
ATOM 852 C C . ALA A 1 118 ? 12.866 -7.389 -12.689 1.00 96.00 118 ALA A C 1
ATOM 854 O O . ALA A 1 118 ? 11.912 -7.002 -12.014 1.00 96.00 118 ALA A O 1
ATOM 855 N N . LEU A 1 119 ? 14.034 -7.734 -12.136 1.00 95.00 119 LEU A N 1
ATOM 856 C CA . LEU A 1 119 ? 14.289 -7.679 -10.696 1.00 95.00 119 LEU A CA 1
ATOM 857 C C . LEU A 1 119 ? 14.277 -6.236 -10.164 1.00 95.00 119 LEU A C 1
ATOM 859 O O . LEU A 1 119 ? 13.685 -5.971 -9.118 1.00 95.00 119 LEU A O 1
ATOM 863 N N . LEU A 1 120 ? 14.843 -5.285 -10.914 1.00 93.06 120 LEU A N 1
ATOM 864 C CA . LEU A 1 120 ? 14.766 -3.858 -10.582 1.00 93.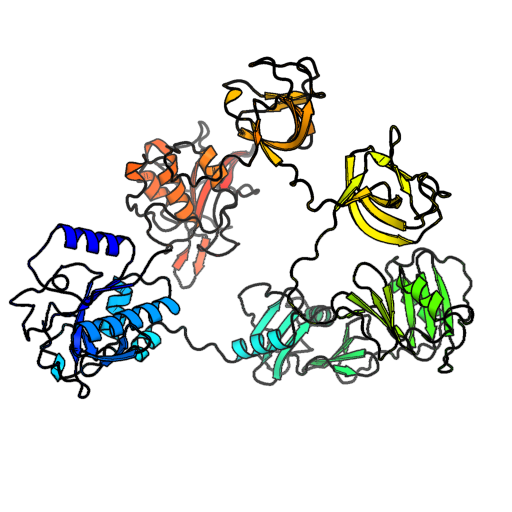06 120 LEU A CA 1
ATOM 865 C C . LEU A 1 120 ? 13.317 -3.354 -10.583 1.00 93.06 120 LEU A C 1
ATOM 867 O O . LEU A 1 120 ? 12.912 -2.633 -9.672 1.00 93.06 120 LEU A O 1
ATOM 871 N N . LEU A 1 121 ? 12.513 -3.763 -11.569 1.00 90.94 121 LEU A N 1
ATOM 872 C CA . LEU A 1 121 ? 11.088 -3.425 -11.635 1.00 90.94 121 LEU A CA 1
ATOM 873 C C . LEU A 1 121 ? 10.269 -4.051 -10.501 1.00 90.94 121 LEU A C 1
ATOM 875 O O . LEU A 1 121 ? 9.290 -3.446 -10.069 1.00 90.94 121 LEU A O 1
ATOM 879 N N . ALA A 1 122 ? 10.658 -5.224 -9.997 1.00 87.94 122 ALA A N 1
ATOM 880 C CA . ALA A 1 122 ? 10.013 -5.820 -8.829 1.00 87.94 122 ALA A CA 1
ATOM 881 C C . ALA A 1 122 ? 10.211 -4.960 -7.567 1.00 87.94 122 ALA A C 1
ATOM 883 O O . ALA A 1 122 ? 9.290 -4.834 -6.763 1.00 87.94 122 ALA A O 1
ATOM 884 N N . GLN A 1 123 ? 11.379 -4.323 -7.425 1.00 84.44 123 GLN A N 1
ATOM 885 C CA . GLN A 1 123 ? 11.691 -3.434 -6.304 1.00 84.44 123 GLN A CA 1
ATOM 886 C C . GLN A 1 123 ? 11.147 -2.007 -6.504 1.00 84.44 123 GLN A C 1
ATOM 888 O O . GLN A 1 123 ? 10.681 -1.374 -5.557 1.00 84.44 123 GLN A O 1
ATOM 893 N N . LYS A 1 124 ? 11.204 -1.481 -7.734 1.00 82.50 124 LYS A N 1
ATOM 894 C CA . LYS A 1 124 ? 10.790 -0.116 -8.087 1.00 82.50 124 LYS A CA 1
ATOM 895 C C . LYS A 1 124 ? 9.937 -0.137 -9.369 1.00 82.50 124 LYS A C 1
ATOM 897 O O . LYS A 1 124 ? 10.448 0.126 -10.457 1.00 82.50 124 LYS A O 1
ATOM 902 N N . PRO A 1 125 ? 8.618 -0.393 -9.271 1.00 84.88 125 PRO A N 1
ATOM 903 C CA . PRO A 1 125 ? 7.764 -0.704 -10.429 1.00 84.88 125 PRO A CA 1
ATOM 904 C C . PRO A 1 125 ? 7.514 0.458 -11.403 1.00 84.88 125 PRO A C 1
ATOM 906 O O . PRO A 1 125 ? 7.022 0.237 -12.508 1.00 84.88 125 PRO A O 1
ATOM 909 N N . ASN A 1 126 ? 7.869 1.691 -11.026 1.00 83.62 126 ASN A N 1
ATOM 910 C CA . ASN A 1 126 ? 7.607 2.911 -11.799 1.00 83.62 126 ASN A CA 1
ATOM 911 C C . ASN A 1 126 ? 8.858 3.462 -12.511 1.00 83.62 126 ASN A C 1
ATOM 913 O O . ASN A 1 126 ? 9.013 4.677 -12.620 1.00 83.62 126 ASN A O 1
ATOM 917 N N . GLN A 1 127 ? 9.789 2.606 -12.941 1.00 82.75 127 GLN A N 1
ATOM 918 C CA . GLN A 1 127 ? 10.924 3.035 -13.770 1.00 82.75 127 GLN A CA 1
ATOM 919 C C . GLN A 1 127 ? 10.543 3.069 -15.255 1.00 82.75 127 GLN A C 1
ATOM 921 O O . GLN A 1 127 ? 9.908 2.143 -15.764 1.00 82.75 127 GLN A O 1
ATOM 926 N N . SER A 1 128 ? 10.936 4.133 -15.958 1.00 89.88 128 SER A N 1
ATOM 927 C CA . SER A 1 128 ? 10.866 4.164 -17.420 1.00 89.88 128 SER A CA 1
ATOM 928 C C . SER A 1 128 ? 11.926 3.231 -18.031 1.00 89.88 128 SER A C 1
ATOM 930 O O . SER A 1 128 ? 12.932 2.945 -17.377 1.00 89.88 128 SER A O 1
ATOM 932 N N . PRO A 1 129 ? 11.764 2.777 -19.288 1.00 91.12 129 PRO A N 1
ATOM 933 C CA . PRO A 1 129 ? 12.789 1.984 -19.969 1.00 91.12 129 PRO A CA 1
ATOM 934 C C . PRO A 1 129 ? 14.159 2.664 -19.985 1.00 91.12 129 PRO A C 1
ATOM 936 O O . PRO A 1 129 ? 15.156 2.024 -19.679 1.00 91.12 129 PRO A O 1
ATOM 939 N N . ALA A 1 130 ? 14.199 3.972 -20.252 1.00 88.50 130 ALA A N 1
ATOM 940 C CA . ALA A 1 130 ? 15.439 4.743 -20.236 1.00 88.50 130 ALA A CA 1
ATOM 941 C C . ALA A 1 130 ? 16.078 4.787 -18.835 1.00 88.50 130 ALA A C 1
ATOM 943 O O . ALA A 1 130 ? 17.287 4.641 -18.706 1.00 88.50 130 ALA A O 1
ATOM 944 N N . GLN A 1 131 ? 15.276 4.926 -17.770 1.00 88.81 131 GLN A N 1
ATOM 945 C CA . GLN A 1 131 ? 15.786 4.872 -16.394 1.00 88.81 131 GLN A CA 1
ATOM 946 C C . GLN A 1 131 ? 16.349 3.490 -16.051 1.00 88.81 131 GLN A C 1
ATOM 948 O O . GLN A 1 131 ? 17.427 3.406 -15.473 1.00 88.81 131 GLN A O 1
ATOM 953 N N . LEU A 1 132 ? 15.657 2.410 -16.433 1.00 94.38 132 LEU A N 1
ATOM 954 C CA . LEU A 1 132 ? 16.157 1.045 -16.242 1.00 94.38 132 LEU A CA 1
ATOM 955 C C . LEU A 1 132 ? 17.456 0.807 -17.008 1.00 94.38 132 LEU A C 1
ATOM 957 O O . LEU A 1 132 ? 18.392 0.255 -16.438 1.00 94.38 132 LEU A O 1
ATOM 961 N N . LYS A 1 133 ? 17.513 1.239 -18.274 1.00 96.69 133 LYS A N 1
ATOM 962 C CA . LYS A 1 133 ? 18.718 1.169 -19.102 1.00 96.69 133 LYS A CA 1
ATOM 963 C C . LYS A 1 133 ? 19.882 1.877 -18.410 1.00 96.69 133 LYS A C 1
ATOM 965 O O . LYS A 1 133 ? 20.922 1.259 -18.216 1.00 96.69 133 LYS A O 1
ATOM 970 N N . ASN A 1 134 ? 19.679 3.116 -17.961 1.00 94.56 134 ASN A N 1
ATOM 971 C CA . ASN A 1 134 ? 20.720 3.889 -17.286 1.00 94.56 134 ASN A CA 1
ATOM 972 C C . ASN A 1 134 ? 21.189 3.222 -15.990 1.00 94.56 134 ASN A C 1
ATOM 974 O O . ASN A 1 134 ? 22.388 3.073 -15.813 1.00 94.56 134 ASN A O 1
ATOM 978 N N . ILE A 1 135 ? 20.279 2.743 -15.132 1.00 94.56 135 ILE A N 1
ATOM 979 C CA . ILE A 1 135 ? 20.658 2.036 -13.894 1.00 94.56 135 ILE A CA 1
ATOM 980 C C . ILE A 1 135 ? 21.523 0.814 -14.220 1.00 94.56 135 ILE A C 1
ATOM 982 O O . ILE A 1 135 ? 22.568 0.617 -13.608 1.00 94.56 135 ILE A O 1
ATOM 986 N N . LEU A 1 136 ? 21.121 -0.005 -15.197 1.00 97.56 136 LEU A N 1
ATOM 987 C CA . LEU A 1 136 ? 21.873 -1.200 -15.601 1.00 97.56 136 LEU A CA 1
ATOM 988 C C . LEU A 1 136 ? 23.251 -0.857 -16.184 1.00 97.56 136 LEU A C 1
ATOM 990 O O . LEU A 1 136 ? 24.201 -1.605 -15.968 1.00 97.56 136 LEU A O 1
ATOM 994 N N . MET A 1 137 ? 23.364 0.261 -16.901 1.00 96.75 137 MET A N 1
ATOM 995 C CA . MET A 1 137 ? 24.622 0.734 -17.480 1.00 96.75 137 MET A CA 1
ATOM 996 C C . MET A 1 137 ? 25.555 1.362 -16.434 1.00 96.75 137 MET A C 1
ATOM 998 O O . MET A 1 137 ? 26.744 1.061 -16.411 1.00 96.75 137 MET A O 1
ATOM 1002 N N . GLU A 1 138 ? 25.029 2.210 -15.550 1.00 94.25 138 GLU A N 1
ATOM 1003 C CA . GLU A 1 138 ? 25.790 2.918 -14.510 1.00 94.25 138 GLU A CA 1
ATOM 1004 C C . GLU A 1 138 ? 26.259 1.992 -13.385 1.00 94.25 138 GLU A C 1
ATOM 1006 O O . GLU A 1 138 ? 27.252 2.280 -12.722 1.00 94.25 138 GLU A O 1
ATOM 1011 N N . SER A 1 139 ? 25.546 0.890 -13.157 1.00 95.19 139 SER A N 1
ATOM 1012 C CA . SER A 1 139 ? 25.903 -0.124 -12.161 1.00 95.19 139 SER A CA 1
ATOM 1013 C C . SER A 1 139 ? 26.765 -1.261 -12.709 1.00 95.19 139 SER A C 1
ATOM 1015 O O . SER A 1 139 ? 27.080 -2.181 -11.961 1.00 95.19 139 SER A O 1
ATOM 1017 N N . ALA A 1 140 ? 27.127 -1.246 -13.995 1.00 96.50 140 ALA A N 1
ATOM 1018 C CA . ALA A 1 140 ? 27.977 -2.279 -14.571 1.00 96.50 140 ALA A CA 1
ATOM 1019 C C . ALA A 1 140 ? 29.391 -2.232 -13.965 1.00 96.50 140 ALA A C 1
ATOM 1021 O O . ALA A 1 140 ? 29.987 -1.164 -13.812 1.00 96.50 140 ALA A O 1
ATOM 1022 N N . ASP A 1 141 ? 29.966 -3.401 -13.679 1.00 96.94 141 ASP A N 1
ATOM 1023 C CA . ASP A 1 141 ? 31.365 -3.485 -13.268 1.00 96.94 141 ASP A CA 1
ATOM 1024 C C . ASP A 1 141 ? 32.247 -3.190 -14.473 1.00 96.94 141 ASP A C 1
ATOM 1026 O O . ASP A 1 141 ? 32.205 -3.918 -15.465 1.00 96.94 141 ASP A O 1
ATOM 1030 N N . ARG A 1 142 ? 33.066 -2.142 -14.398 1.00 94.44 142 ARG A N 1
ATOM 1031 C CA . ARG A 1 142 ? 34.034 -1.848 -15.457 1.00 94.44 142 ARG A CA 1
ATOM 1032 C C . ARG A 1 142 ? 35.078 -2.949 -15.544 1.00 94.44 142 ARG A C 1
ATOM 1034 O O . ARG A 1 142 ? 35.692 -3.310 -14.540 1.00 94.44 142 ARG A O 1
ATOM 1041 N N . VAL A 1 143 ? 35.314 -3.430 -16.759 1.00 93.50 143 VAL A N 1
ATOM 1042 C CA . VAL A 1 143 ? 36.331 -4.437 -17.045 1.00 93.50 143 VAL A CA 1
ATOM 1043 C C . VAL A 1 143 ? 37.217 -3.918 -18.165 1.00 93.50 143 VAL A C 1
ATOM 1045 O O . VAL A 1 143 ? 36.731 -3.563 -19.234 1.00 93.50 143 VAL A O 1
ATOM 1048 N N . THR A 1 144 ? 38.532 -3.912 -17.948 1.00 91.38 144 THR A N 1
ATOM 1049 C CA . THR A 1 144 ? 39.507 -3.372 -18.910 1.00 91.38 144 THR A CA 1
ATOM 1050 C C . THR A 1 144 ? 39.390 -3.996 -20.305 1.00 91.38 144 THR A C 1
ATOM 1052 O O . THR A 1 144 ? 39.590 -3.315 -21.305 1.00 91.38 144 THR A O 1
ATOM 1055 N N . SER A 1 145 ? 39.022 -5.279 -20.394 1.00 89.56 145 SER A N 1
ATOM 1056 C CA . SER A 1 145 ? 38.796 -5.987 -21.664 1.00 89.56 145 SER A CA 1
ATOM 1057 C C . SER A 1 145 ? 37.638 -5.411 -22.491 1.00 89.56 145 SER A C 1
ATOM 1059 O O . SER A 1 145 ? 37.592 -5.651 -23.696 1.00 89.56 145 SER A O 1
ATOM 1061 N N . LEU A 1 146 ? 36.718 -4.670 -21.863 1.00 95.44 146 LEU A N 1
ATOM 1062 C CA . LEU A 1 146 ? 35.490 -4.180 -22.478 1.00 95.44 146 LEU A CA 1
ATOM 1063 C C . LEU A 1 146 ? 35.526 -2.689 -22.836 1.00 95.44 146 LEU A C 1
ATOM 1065 O O . LEU A 1 146 ? 34.713 -2.261 -23.654 1.00 95.44 146 LEU A O 1
ATOM 1069 N N . GLU A 1 147 ? 36.462 -1.905 -22.289 1.00 92.50 147 GLU A N 1
ATOM 1070 C CA . GLU A 1 147 ? 36.525 -0.432 -22.416 1.00 92.50 147 GLU A CA 1
ATOM 1071 C C . GLU A 1 147 ? 36.495 0.092 -23.859 1.00 92.50 147 GLU A C 1
ATOM 1073 O O . GLU A 1 147 ? 36.002 1.189 -24.119 1.00 92.50 147 GLU A O 1
ATOM 1078 N N . ALA A 1 148 ? 37.035 -0.675 -24.807 1.00 91.75 148 ALA A N 1
ATOM 1079 C CA . ALA A 1 148 ? 37.066 -0.309 -26.222 1.00 91.75 148 ALA A CA 1
ATOM 1080 C C . ALA A 1 148 ? 35.951 -0.968 -27.055 1.00 91.75 148 ALA A C 1
ATOM 1082 O O . ALA A 1 148 ? 35.922 -0.790 -28.269 1.00 91.75 148 ALA A O 1
ATOM 1083 N N . THR A 1 149 ? 35.072 -1.750 -26.425 1.00 95.00 149 THR A N 1
ATOM 1084 C CA . THR A 1 149 ? 34.147 -2.673 -27.107 1.00 95.00 149 THR A CA 1
ATOM 1085 C C . THR A 1 149 ? 32.677 -2.446 -26.756 1.00 95.00 149 THR A C 1
ATOM 1087 O O . THR A 1 149 ? 31.815 -2.938 -27.476 1.00 95.00 149 THR A O 1
ATOM 1090 N N . THR A 1 150 ? 32.374 -1.708 -25.685 1.00 97.38 150 THR A N 1
ATOM 1091 C CA . THR A 1 150 ? 31.007 -1.324 -25.293 1.00 97.38 150 THR A CA 1
ATOM 1092 C C . THR A 1 150 ? 30.985 0.095 -24.720 1.00 97.38 150 THR A C 1
ATOM 1094 O O . THR A 1 150 ? 32.006 0.580 -24.231 1.00 97.38 150 THR A O 1
ATOM 1097 N N . VAL A 1 151 ? 29.818 0.744 -24.722 1.00 97.06 151 VAL A N 1
ATOM 1098 C CA . VAL A 1 151 ? 29.599 2.109 -24.203 1.00 97.06 151 VAL A CA 1
ATOM 1099 C C . VAL A 1 151 ? 30.002 2.225 -22.733 1.00 97.06 151 VAL A C 1
ATOM 1101 O O . VAL A 1 151 ? 30.657 3.183 -22.325 1.00 97.06 151 VAL A O 1
ATOM 1104 N N . THR A 1 152 ? 29.611 1.249 -21.914 1.00 96.81 152 THR A N 1
ATOM 1105 C CA . THR A 1 152 ? 29.932 1.243 -20.477 1.00 96.81 152 THR A CA 1
ATOM 1106 C C . THR A 1 152 ? 31.359 0.794 -20.182 1.00 96.81 152 THR A C 1
ATOM 1108 O O . THR A 1 152 ? 31.870 1.072 -19.093 1.00 96.81 152 THR A O 1
ATOM 1111 N N . GLY A 1 153 ? 31.987 0.056 -21.105 1.00 96.56 153 GLY A N 1
ATOM 1112 C CA . GLY A 1 153 ? 33.185 -0.727 -20.814 1.00 96.56 153 GLY A CA 1
ATOM 1113 C C . GLY A 1 153 ? 32.965 -1.746 -19.692 1.00 96.56 153 GLY A C 1
ATOM 1114 O O . GLY A 1 153 ? 33.910 -2.086 -18.980 1.00 96.56 153 GLY A O 1
ATOM 1115 N N . GLY A 1 154 ? 31.715 -2.165 -19.460 1.00 96.00 154 GLY A N 1
ATOM 1116 C CA . GLY A 1 154 ? 31.324 -2.868 -18.246 1.00 96.00 154 GLY A CA 1
ATOM 1117 C C . GLY A 1 154 ? 30.487 -4.121 -18.467 1.00 96.00 154 GLY A C 1
ATOM 1118 O O . GLY A 1 154 ? 29.821 -4.304 -19.489 1.00 96.00 154 GLY A O 1
ATOM 1119 N N . ARG A 1 155 ? 30.535 -4.991 -17.457 1.00 98.38 155 ARG A N 1
ATOM 1120 C CA . ARG A 1 155 ? 29.808 -6.256 -17.343 1.00 98.38 155 ARG A CA 1
ATOM 1121 C C . ARG A 1 155 ? 28.696 -6.104 -16.304 1.00 98.38 155 ARG A C 1
ATOM 1123 O O . ARG A 1 155 ? 28.934 -5.572 -15.222 1.00 98.38 155 ARG A O 1
ATOM 1130 N N . LEU A 1 156 ? 27.486 -6.571 -16.616 1.00 98.50 156 LEU A N 1
ATOM 1131 C CA . LEU A 1 156 ? 26.293 -6.466 -15.762 1.00 98.50 156 LEU A CA 1
ATOM 1132 C C . LEU A 1 156 ? 26.575 -6.819 -14.287 1.00 98.50 156 LEU A C 1
ATOM 1134 O O . LEU A 1 156 ? 27.042 -7.920 -14.000 1.00 98.50 156 LEU A O 1
ATOM 1138 N N . ASN A 1 157 ? 26.182 -5.948 -13.350 1.00 97.88 157 ASN A N 1
ATOM 1139 C CA . ASN A 1 157 ? 26.190 -6.239 -11.912 1.00 97.88 157 ASN A CA 1
ATOM 1140 C C . ASN A 1 157 ? 24.823 -5.931 -11.280 1.00 97.88 157 ASN A C 1
ATOM 1142 O O . ASN A 1 157 ? 24.491 -4.797 -10.937 1.00 97.88 157 ASN A O 1
ATOM 1146 N N . VAL A 1 158 ? 24.015 -6.976 -11.090 1.00 95.88 158 VAL A N 1
ATOM 1147 C CA . VAL A 1 158 ? 22.658 -6.839 -10.536 1.00 95.88 158 VAL A CA 1
ATOM 1148 C C . VAL A 1 158 ? 22.645 -6.388 -9.069 1.00 95.88 158 VAL A C 1
ATOM 1150 O O . VAL A 1 158 ? 21.702 -5.726 -8.640 1.00 95.88 158 VAL A O 1
ATOM 1153 N N . HIS A 1 159 ? 23.684 -6.707 -8.291 1.00 92.88 159 HIS A N 1
ATOM 1154 C CA . HIS A 1 159 ? 23.772 -6.301 -6.888 1.00 92.88 159 HIS A CA 1
ATOM 1155 C C . HIS A 1 159 ? 23.976 -4.788 -6.766 1.00 92.88 159 HIS A C 1
ATOM 1157 O O . HIS A 1 159 ? 23.240 -4.125 -6.032 1.00 92.88 159 HIS A O 1
ATOM 1163 N N . GLN A 1 160 ? 24.916 -4.230 -7.537 1.00 90.25 160 GLN A N 1
ATOM 1164 C CA . GLN A 1 160 ? 25.100 -2.782 -7.604 1.00 90.25 160 GLN A CA 1
ATOM 1165 C C . GLN A 1 160 ? 23.843 -2.093 -8.143 1.00 90.25 160 GLN A C 1
ATOM 1167 O O . GLN A 1 160 ? 23.390 -1.119 -7.542 1.00 90.25 160 GLN A O 1
ATOM 1172 N N . ALA A 1 161 ? 23.214 -2.643 -9.188 1.00 92.06 161 ALA A N 1
ATOM 1173 C CA . ALA A 1 161 ? 21.970 -2.105 -9.738 1.00 92.06 161 ALA A CA 1
ATOM 1174 C C . ALA A 1 161 ? 20.857 -2.001 -8.677 1.00 92.06 161 ALA A C 1
ATOM 1176 O O . ALA A 1 161 ? 20.188 -0.974 -8.563 1.00 92.06 161 ALA A O 1
ATOM 1177 N N . LEU A 1 162 ? 20.686 -3.042 -7.853 1.00 88.75 162 LEU A N 1
ATOM 1178 C CA . LEU A 1 162 ? 19.713 -3.054 -6.758 1.00 88.75 162 LEU A CA 1
ATOM 1179 C C . LEU A 1 162 ? 20.062 -2.060 -5.648 1.00 88.75 162 LEU A C 1
ATOM 1181 O O . LEU A 1 162 ? 19.165 -1.424 -5.099 1.00 88.75 162 LEU A O 1
ATOM 1185 N N . SER A 1 163 ? 21.349 -1.892 -5.334 1.00 84.69 163 SER A N 1
ATOM 1186 C CA . SER A 1 163 ? 21.792 -0.940 -4.309 1.00 84.69 163 SER A CA 1
ATOM 1187 C C . SER A 1 163 ? 21.462 0.516 -4.666 1.00 84.69 163 SER A C 1
ATOM 1189 O O . SER A 1 163 ? 21.098 1.291 -3.786 1.00 84.69 163 SER A O 1
ATOM 1191 N N . GLN A 1 164 ? 21.482 0.871 -5.958 1.00 79.00 164 GLN A N 1
ATOM 1192 C CA . GLN A 1 164 ? 21.135 2.214 -6.441 1.00 79.00 164 GLN A CA 1
ATOM 1193 C C . GLN A 1 164 ? 19.635 2.536 -6.327 1.00 79.00 164 GLN A C 1
ATOM 1195 O O . GLN A 1 164 ? 19.242 3.703 -6.373 1.00 79.00 164 GLN A O 1
ATOM 1200 N N . ILE A 1 165 ? 18.783 1.515 -6.178 1.00 76.94 165 ILE A N 1
ATOM 1201 C CA . ILE A 1 165 ? 17.327 1.675 -6.052 1.00 76.94 165 ILE A CA 1
ATOM 1202 C C . ILE A 1 165 ? 16.773 1.254 -4.684 1.00 76.94 165 ILE A C 1
ATOM 1204 O O . ILE A 1 165 ? 15.555 1.311 -4.488 1.00 76.94 165 ILE A O 1
ATOM 1208 N N . ALA A 1 166 ? 17.628 0.836 -3.747 1.00 57.44 166 ALA A N 1
ATOM 1209 C CA . ALA A 1 166 ? 17.211 0.452 -2.405 1.00 57.44 166 ALA A CA 1
ATOM 1210 C C . ALA A 1 166 ? 16.780 1.690 -1.591 1.00 57.44 166 ALA A C 1
ATOM 1212 O O . ALA A 1 166 ? 17.477 2.709 -1.609 1.00 57.44 166 ALA A O 1
ATOM 1213 N N . PRO A 1 167 ? 15.647 1.641 -0.861 1.00 52.00 167 PRO A N 1
ATOM 1214 C CA . PRO A 1 167 ? 15.334 2.676 0.118 1.00 52.00 167 PRO A CA 1
ATOM 1215 C C . PRO A 1 167 ? 16.389 2.673 1.243 1.00 52.00 167 PRO A C 1
ATOM 1217 O O . PRO A 1 167 ? 16.979 1.622 1.517 1.00 52.00 167 PRO A O 1
ATOM 1220 N N . PRO A 1 168 ? 16.641 3.817 1.907 1.00 49.72 168 PRO A N 1
ATOM 1221 C CA . PRO A 1 168 ? 17.587 3.876 3.018 1.00 49.72 168 PRO A CA 1
ATOM 1222 C C . PRO A 1 168 ? 17.205 2.878 4.128 1.00 49.72 168 PRO A C 1
ATOM 1224 O O . PRO A 1 168 ? 16.015 2.599 4.316 1.00 49.72 168 PRO A O 1
ATOM 1227 N N . PRO A 1 169 ? 18.188 2.329 4.871 1.00 55.66 169 PRO A N 1
ATOM 1228 C CA . PRO A 1 169 ? 17.914 1.396 5.956 1.00 55.66 169 PRO A CA 1
ATOM 1229 C C . PRO A 1 169 ? 17.006 2.053 6.996 1.00 55.66 169 PRO A C 1
ATOM 1231 O O . PRO A 1 169 ? 17.264 3.168 7.455 1.00 55.66 169 PRO A O 1
ATOM 1234 N N . ARG A 1 170 ? 15.928 1.350 7.352 1.00 69.00 170 ARG A N 1
ATOM 1235 C CA . ARG A 1 170 ? 14.942 1.837 8.318 1.00 69.00 170 ARG A CA 1
ATOM 1236 C C . ARG A 1 170 ? 15.597 1.977 9.696 1.00 69.00 170 ARG A C 1
ATOM 1238 O O . ARG A 1 170 ? 16.300 1.053 10.117 1.00 69.00 170 ARG A O 1
ATOM 1245 N N . PRO A 1 171 ? 15.404 3.096 10.408 1.00 80.06 171 PRO A N 1
ATOM 1246 C CA . PRO A 1 171 ? 15.957 3.268 11.743 1.00 80.06 171 PRO A CA 1
ATOM 1247 C C . PRO A 1 171 ? 15.438 2.210 12.734 1.00 80.06 171 PRO A C 1
ATOM 1249 O O . PRO A 1 171 ? 14.303 1.747 12.645 1.00 80.06 171 PRO A O 1
ATOM 1252 N N . ILE A 1 172 ? 16.272 1.844 13.718 1.00 80.25 172 ILE A N 1
ATOM 1253 C CA . ILE A 1 172 ? 16.006 0.759 14.689 1.00 80.25 172 ILE A CA 1
ATOM 1254 C C . ILE A 1 172 ? 14.677 0.953 15.429 1.00 80.25 172 ILE A C 1
ATOM 1256 O O . ILE A 1 172 ? 13.949 -0.013 15.656 1.00 80.25 172 ILE A O 1
ATOM 1260 N N . TRP A 1 173 ? 14.342 2.195 15.779 1.00 83.75 173 TRP A N 1
ATOM 1261 C CA . TRP A 1 173 ? 13.086 2.518 16.452 1.00 83.75 173 TRP A CA 1
ATOM 1262 C C . TRP A 1 173 ? 11.859 2.181 15.595 1.00 83.75 173 TRP A C 1
ATOM 1264 O O . TRP A 1 173 ? 10.837 1.765 16.131 1.00 83.75 173 TRP A O 1
ATOM 1274 N N . GLU A 1 174 ? 11.963 2.286 14.268 1.00 84.69 174 GLU A N 1
ATOM 1275 C CA . GLU A 1 174 ? 10.871 1.994 13.335 1.00 84.69 174 GLU A CA 1
ATOM 1276 C C . GLU A 1 174 ? 10.575 0.494 13.323 1.00 84.69 174 GLU A C 1
ATOM 1278 O O . GLU A 1 174 ? 9.431 0.070 13.487 1.00 84.69 174 GLU A O 1
ATOM 1283 N N . ILE A 1 175 ? 11.642 -0.303 13.237 1.00 83.94 175 ILE A N 1
ATOM 1284 C CA . ILE A 1 175 ? 11.596 -1.766 13.298 1.00 83.94 175 ILE A CA 1
ATOM 1285 C C . ILE A 1 175 ? 11.058 -2.227 14.659 1.00 83.94 175 ILE A C 1
ATOM 1287 O O . ILE A 1 175 ? 10.239 -3.143 14.730 1.00 83.94 175 ILE A O 1
ATOM 1291 N N . ALA A 1 176 ? 11.496 -1.596 15.752 1.00 84.12 176 ALA A N 1
ATOM 1292 C CA . ALA A 1 176 ? 11.044 -1.934 17.097 1.00 84.12 176 ALA A CA 1
ATOM 1293 C C . ALA A 1 176 ? 9.544 -1.659 17.290 1.00 84.12 176 ALA A C 1
ATOM 1295 O O . ALA A 1 176 ? 8.841 -2.513 17.828 1.00 84.12 176 ALA A O 1
ATOM 1296 N N . ILE A 1 177 ? 9.045 -0.513 16.811 1.00 90.12 177 ILE A N 1
ATOM 1297 C CA . ILE A 1 177 ? 7.617 -0.167 16.871 1.00 90.12 177 ILE A CA 1
ATOM 1298 C C . ILE A 1 177 ? 6.773 -1.159 16.061 1.00 90.12 177 ILE A C 1
ATOM 1300 O O . ILE A 1 177 ? 5.712 -1.581 16.520 1.00 90.12 177 ILE A O 1
ATOM 1304 N N . GLU A 1 178 ? 7.232 -1.574 14.881 1.00 86.81 178 GLU A N 1
ATOM 1305 C CA . GLU A 1 178 ? 6.512 -2.569 14.080 1.00 86.81 178 GLU A CA 1
ATOM 1306 C C . GLU A 1 178 ? 6.516 -3.957 14.709 1.00 86.81 178 GLU A C 1
ATOM 1308 O O . GLU A 1 178 ? 5.479 -4.617 14.754 1.00 86.81 178 GLU A O 1
ATOM 1313 N N . ASN A 1 179 ? 7.658 -4.399 15.235 1.00 85.31 179 ASN A N 1
ATOM 1314 C CA . ASN A 1 179 ? 7.746 -5.676 15.934 1.00 85.31 179 ASN A CA 1
ATOM 1315 C C . ASN A 1 179 ? 6.830 -5.702 17.161 1.00 85.31 179 ASN A C 1
ATOM 1317 O O . ASN A 1 179 ? 6.174 -6.715 17.411 1.00 85.31 179 ASN A O 1
ATOM 1321 N N . GLU A 1 180 ? 6.753 -4.596 17.904 1.00 88.81 180 GLU A N 1
ATOM 1322 C CA . GLU A 1 180 ? 5.813 -4.444 19.013 1.00 88.81 180 GLU A CA 1
ATOM 1323 C C . GLU A 1 180 ? 4.363 -4.533 18.516 1.00 88.81 180 GLU A C 1
ATOM 1325 O O . GLU A 1 180 ? 3.585 -5.323 19.051 1.00 88.81 180 GLU A O 1
ATOM 1330 N N . HIS A 1 181 ? 4.008 -3.828 17.434 1.00 86.56 181 HIS A N 1
ATOM 1331 C CA . HIS A 1 181 ? 2.667 -3.892 16.835 1.00 86.56 181 HIS A CA 1
ATOM 1332 C C . HIS A 1 181 ? 2.276 -5.319 16.446 1.00 86.56 181 HIS A C 1
ATOM 1334 O O . HIS A 1 181 ? 1.196 -5.781 16.821 1.00 86.56 181 HIS A O 1
ATOM 1340 N N . GLN A 1 182 ? 3.171 -6.064 15.794 1.00 80.31 182 GLN A N 1
ATOM 1341 C CA . GLN A 1 182 ? 2.932 -7.469 15.449 1.00 80.31 182 GLN A CA 1
ATOM 1342 C C . GLN A 1 182 ? 2.711 -8.339 16.694 1.00 80.31 182 GLN A C 1
ATOM 1344 O O . GLN A 1 182 ? 1.823 -9.197 16.717 1.00 80.31 182 GLN A O 1
ATOM 1349 N N . GLN A 1 183 ? 3.462 -8.091 17.770 1.00 78.94 183 GLN A N 1
ATOM 1350 C CA . GLN A 1 183 ? 3.301 -8.814 19.033 1.00 78.94 183 GLN A CA 1
ATOM 1351 C C . GLN A 1 183 ? 1.976 -8.506 19.736 1.00 78.94 183 GLN A C 1
ATOM 1353 O O . GLN A 1 183 ? 1.449 -9.381 20.428 1.00 78.94 183 GLN A O 1
ATOM 1358 N N . THR A 1 184 ? 1.384 -7.331 19.503 1.00 73.12 184 THR A N 1
ATOM 1359 C CA . THR A 1 184 ? 0.037 -7.012 20.002 1.00 73.12 184 THR A CA 1
ATOM 1360 C C . THR A 1 184 ? -1.090 -7.757 19.275 1.00 73.12 184 THR A C 1
ATOM 1362 O O . THR A 1 184 ? -2.239 -7.660 19.694 1.00 73.12 184 THR A O 1
ATOM 1365 N N . LYS A 1 185 ? -0.805 -8.534 18.213 1.00 74.19 185 LYS A N 1
ATOM 1366 C CA . LYS A 1 185 ? -1.780 -9.392 17.500 1.00 74.19 185 LYS A CA 1
ATOM 1367 C C . LYS A 1 185 ? -3.076 -8.667 17.097 1.00 74.19 185 LYS A C 1
ATOM 1369 O O . LYS A 1 185 ? -4.162 -9.238 17.169 1.00 74.19 185 LYS A O 1
ATOM 1374 N N . GLY A 1 186 ? -2.957 -7.405 16.682 1.00 67.25 186 GLY A N 1
ATOM 1375 C CA . GLY A 1 186 ? -4.082 -6.588 16.218 1.00 67.25 186 GLY A CA 1
ATOM 1376 C C . GLY A 1 186 ? -4.860 -5.849 17.311 1.00 67.25 186 GLY A C 1
ATOM 1377 O O . GLY A 1 186 ? -5.807 -5.149 16.970 1.00 67.25 186 GLY A O 1
ATOM 1378 N N . LEU A 1 187 ? -4.460 -5.934 18.589 1.00 67.50 187 LEU A N 1
ATOM 1379 C CA . LEU A 1 187 ? -5.104 -5.192 19.690 1.00 67.50 187 LEU A CA 1
ATOM 1380 C C . LEU A 1 187 ? -5.131 -3.677 19.456 1.00 67.50 187 LEU A C 1
ATOM 1382 O O . LEU A 1 187 ? -6.081 -3.007 19.844 1.00 67.50 187 LEU A O 1
ATOM 1386 N N . LEU A 1 188 ? -4.094 -3.145 18.813 1.00 71.62 188 LEU A N 1
ATOM 1387 C CA . LEU A 1 188 ? -3.965 -1.718 18.537 1.00 71.62 188 LEU A CA 1
ATOM 1388 C C . LEU A 1 188 ? -4.795 -1.250 17.329 1.00 71.62 188 LEU A C 1
ATOM 1390 O O . LEU A 1 188 ? -5.051 -0.055 17.203 1.00 71.62 188 LEU A O 1
ATOM 1394 N N . GLY A 1 189 ? -5.253 -2.168 16.472 1.00 69.69 189 GLY A N 1
ATOM 1395 C CA . GLY A 1 189 ? -5.908 -1.838 15.204 1.00 69.69 189 GLY A CA 1
ATOM 1396 C C . GLY A 1 189 ? -4.932 -1.317 14.146 1.00 69.69 189 GLY A C 1
ATOM 1397 O O . GLY A 1 189 ? -3.721 -1.576 14.208 1.00 69.69 189 GLY A O 1
ATOM 1398 N N . ASN A 1 190 ? -5.466 -0.607 13.149 1.00 72.62 190 ASN A N 1
ATOM 1399 C CA . ASN A 1 190 ? -4.644 -0.005 12.098 1.00 72.62 190 ASN A CA 1
ATOM 1400 C C . ASN A 1 190 ? -3.903 1.238 12.618 1.00 72.62 190 ASN A C 1
ATOM 1402 O O . ASN A 1 190 ? -4.380 1.900 13.544 1.00 72.62 190 ASN A O 1
ATOM 1406 N N . PRO A 1 191 ? -2.754 1.601 12.024 1.00 74.56 191 PRO A N 1
ATOM 1407 C CA . PRO A 1 191 ? -2.146 2.909 12.245 1.00 74.56 191 PRO A CA 1
ATOM 1408 C C . PRO A 1 191 ? -3.138 4.043 11.956 1.00 74.56 191 PRO A C 1
ATOM 1410 O O . PRO A 1 191 ? -3.821 4.013 10.932 1.00 74.56 191 PRO A O 1
ATOM 1413 N N . LYS A 1 192 ? -3.203 5.070 12.816 1.00 72.25 192 LYS A N 1
ATOM 1414 C CA . LYS A 1 192 ? -4.047 6.259 12.560 1.00 72.25 192 LYS A CA 1
ATOM 1415 C C . LYS A 1 192 ? -3.527 7.089 11.386 1.00 72.25 192 LYS A C 1
ATOM 1417 O O . LYS A 1 192 ? -4.294 7.794 10.732 1.00 72.25 192 LYS A O 1
ATOM 1422 N N . ASN A 1 193 ? -2.221 7.039 11.157 1.00 72.56 193 ASN A N 1
ATOM 1423 C CA . ASN A 1 193 ? -1.518 7.697 10.070 1.00 72.56 193 ASN A CA 1
ATOM 1424 C C . ASN A 1 193 ? -0.171 6.991 9.831 1.00 72.56 193 ASN A C 1
ATOM 1426 O O . ASN A 1 193 ? 0.265 6.147 10.620 1.00 72.56 193 ASN A O 1
ATOM 1430 N N . ASP A 1 194 ? 0.499 7.368 8.746 1.00 69.25 194 ASP A N 1
ATOM 1431 C CA . ASP A 1 194 ? 1.826 6.846 8.405 1.00 69.25 194 ASP A CA 1
ATOM 1432 C C . ASP A 1 194 ? 2.966 7.609 9.103 1.00 69.25 194 ASP A C 1
ATOM 1434 O O . ASP A 1 194 ? 4.136 7.378 8.806 1.00 69.25 194 ASP A O 1
ATOM 1438 N N . THR A 1 195 ? 2.654 8.513 10.038 1.00 72.31 195 THR A N 1
ATOM 1439 C CA . THR A 1 195 ? 3.647 9.359 10.710 1.00 72.31 195 THR A CA 1
ATOM 1440 C C . THR A 1 195 ? 3.997 8.842 12.100 1.00 72.31 195 THR A C 1
ATOM 1442 O O . THR A 1 195 ? 3.142 8.386 12.855 1.00 72.31 195 THR A O 1
ATOM 1445 N N . TYR A 1 196 ? 5.276 8.949 12.449 1.00 82.81 196 TYR A N 1
ATOM 1446 C CA . TYR A 1 196 ? 5.755 8.775 13.816 1.00 82.81 196 TYR A CA 1
ATOM 1447 C C . TYR A 1 196 ? 5.744 10.130 14.524 1.00 82.81 196 TYR A C 1
ATOM 1449 O O . TYR A 1 196 ? 5.951 11.161 13.880 1.00 82.81 196 TYR A O 1
ATOM 1457 N N . PHE A 1 197 ? 5.508 10.133 15.831 1.00 81.81 197 PHE A N 1
ATOM 1458 C CA . PHE A 1 197 ? 5.572 11.332 16.663 1.00 81.81 197 PHE A CA 1
ATOM 1459 C C . PHE A 1 197 ? 6.769 11.280 17.610 1.00 81.81 197 PHE A C 1
ATOM 1461 O O . PHE A 1 197 ? 7.312 10.211 17.894 1.00 81.81 197 PHE A O 1
ATOM 1468 N N . ASP A 1 198 ? 7.148 12.447 18.121 1.00 81.56 198 ASP A N 1
ATOM 1469 C CA . ASP A 1 198 ? 8.200 12.594 19.120 1.00 81.56 198 ASP A CA 1
ATOM 1470 C C . ASP A 1 198 ? 7.526 12.803 20.478 1.00 81.56 198 ASP A C 1
ATOM 1472 O O . ASP A 1 198 ? 6.907 13.853 20.678 1.00 81.56 198 ASP A O 1
ATOM 1476 N N . PRO A 1 199 ? 7.571 11.814 21.393 1.00 76.38 199 PRO A N 1
ATOM 1477 C CA . PRO A 1 199 ? 7.014 11.983 22.724 1.00 76.38 199 PRO A CA 1
ATOM 1478 C C . PRO A 1 199 ? 7.757 13.095 23.467 1.00 76.38 199 PRO A C 1
ATOM 1480 O O . PRO A 1 199 ? 8.957 13.310 23.259 1.00 76.38 199 PRO A O 1
ATOM 1483 N N . THR A 1 200 ? 7.048 13.782 24.360 1.00 73.88 200 THR A N 1
ATOM 1484 C CA . THR A 1 200 ? 7.653 14.770 25.255 1.00 73.88 200 THR A CA 1
ATOM 1485 C C . THR A 1 200 ? 8.800 14.116 26.037 1.00 73.88 200 THR A C 1
ATOM 1487 O O . THR A 1 200 ? 8.625 13.007 26.548 1.00 73.88 200 THR A O 1
ATOM 1490 N N . PRO A 1 201 ? 9.981 14.755 26.147 1.00 76.06 201 PRO A N 1
ATOM 1491 C CA . PRO A 1 201 ? 11.053 14.233 26.984 1.00 76.06 201 PRO A CA 1
ATOM 1492 C C . PRO A 1 201 ? 10.567 14.010 28.416 1.00 76.06 201 PRO A C 1
ATOM 1494 O O . PRO A 1 201 ? 9.933 14.891 29.001 1.00 76.06 201 PRO A O 1
ATOM 1497 N N . SER A 1 202 ? 10.879 12.851 28.992 1.00 78.50 202 SER A N 1
ATOM 1498 C CA . SER A 1 202 ? 10.458 12.557 30.360 1.00 78.50 202 SER A CA 1
ATOM 1499 C C . SER A 1 202 ? 11.244 13.389 31.384 1.00 78.50 202 SER A C 1
ATOM 1501 O O . SER A 1 202 ? 12.352 13.852 31.093 1.00 78.50 202 SER A O 1
ATOM 1503 N N . PRO A 1 203 ? 10.757 13.524 32.632 1.00 74.50 203 PRO A N 1
ATOM 1504 C CA . PRO A 1 203 ? 11.514 14.151 33.719 1.00 74.50 203 PRO A CA 1
ATOM 1505 C C . PRO A 1 203 ? 12.863 13.476 34.015 1.00 74.50 203 PRO A C 1
ATOM 1507 O O . PRO A 1 203 ? 13.738 14.095 34.615 1.00 74.50 203 PRO A O 1
ATOM 1510 N N . ALA A 1 204 ? 13.043 12.218 33.597 1.00 75.56 204 ALA A N 1
ATOM 1511 C CA . ALA A 1 204 ? 14.307 11.490 33.690 1.00 75.56 204 ALA A CA 1
ATOM 1512 C C . ALA A 1 204 ? 15.269 11.786 32.517 1.00 75.56 204 ALA A C 1
ATOM 1514 O O . ALA A 1 204 ? 16.372 11.244 32.482 1.00 75.56 204 ALA A O 1
ATOM 1515 N N . GLY A 1 205 ? 14.867 12.637 31.565 1.00 79.31 205 GLY A N 1
ATOM 1516 C CA . GLY A 1 205 ? 15.636 12.995 30.373 1.00 79.31 205 GLY A CA 1
ATOM 1517 C C . GLY A 1 205 ? 15.531 11.986 29.226 1.00 79.31 205 GLY A C 1
ATOM 1518 O O . GLY A 1 205 ? 16.263 12.110 28.246 1.00 79.31 205 GLY A O 1
ATOM 1519 N N . THR A 1 206 ? 14.646 10.990 29.326 1.00 81.38 206 THR A N 1
ATOM 1520 C CA . THR A 1 206 ? 14.459 9.982 28.277 1.00 81.38 206 THR A CA 1
ATOM 1521 C C . THR A 1 206 ? 13.715 10.597 27.094 1.00 81.38 206 THR A C 1
ATOM 1523 O O . THR A 1 206 ? 12.696 11.265 27.266 1.00 81.38 206 THR A O 1
ATOM 1526 N N . THR A 1 207 ? 14.222 10.361 25.886 1.00 83.25 207 THR A N 1
ATOM 1527 C CA . THR A 1 207 ? 13.597 10.752 24.616 1.00 83.25 207 THR A CA 1
ATOM 1528 C C . THR A 1 207 ? 13.328 9.515 23.764 1.00 83.25 207 THR A C 1
ATOM 1530 O O . THR A 1 207 ? 13.817 8.418 24.053 1.00 83.25 207 THR A O 1
ATOM 1533 N N . GLY A 1 208 ? 12.520 9.667 22.716 1.00 86.62 208 GLY A N 1
ATOM 1534 C CA . GLY A 1 208 ? 12.068 8.518 21.950 1.00 86.62 208 GLY A CA 1
ATOM 1535 C C . GLY A 1 208 ? 11.263 8.861 20.707 1.00 86.62 208 GLY A C 1
ATOM 1536 O O . GLY A 1 208 ? 11.259 10.002 20.250 1.00 86.62 208 GLY A O 1
ATOM 1537 N N . LYS A 1 209 ? 10.592 7.844 20.167 1.00 90.62 209 LYS A N 1
ATOM 1538 C CA . LYS A 1 209 ? 9.658 7.922 19.036 1.00 90.62 209 LYS A CA 1
ATOM 1539 C C . LYS A 1 209 ? 8.377 7.182 19.392 1.00 90.62 209 LYS A C 1
ATOM 1541 O O . LYS A 1 209 ? 8.425 6.219 20.149 1.00 90.62 209 LYS A O 1
ATOM 1546 N N . GLY A 1 210 ? 7.251 7.578 18.820 1.00 88.94 210 GLY A N 1
ATOM 1547 C CA . GLY A 1 210 ? 5.984 6.885 19.002 1.00 88.94 210 GLY A CA 1
ATOM 1548 C C . GLY A 1 210 ? 5.173 6.768 17.720 1.00 88.94 210 GLY A C 1
ATOM 1549 O O . GLY A 1 210 ? 5.461 7.431 16.723 1.00 88.94 210 GLY A O 1
ATOM 1550 N N . LYS A 1 211 ? 4.168 5.891 17.726 1.00 91.19 211 LYS A N 1
ATOM 1551 C CA . LYS A 1 211 ? 3.193 5.763 16.635 1.00 91.19 211 LYS A CA 1
ATOM 1552 C C . LYS A 1 211 ? 1.800 5.506 17.179 1.00 91.19 211 LYS A C 1
ATOM 1554 O O . LYS A 1 211 ? 1.620 4.643 18.040 1.00 91.19 211 LYS A O 1
ATOM 1559 N N . ASP A 1 212 ? 0.831 6.228 16.631 1.00 85.75 212 ASP A N 1
ATOM 1560 C CA . ASP A 1 212 ? -0.569 6.097 17.008 1.00 85.75 212 ASP A CA 1
ATOM 1561 C C . ASP A 1 212 ? -1.299 5.064 16.155 1.00 85.75 212 ASP A C 1
ATOM 1563 O O . ASP A 1 212 ? -1.195 5.025 14.926 1.00 85.75 212 ASP A O 1
ATOM 1567 N N . TYR A 1 213 ? -2.129 4.281 16.828 1.00 83.88 213 TYR A N 1
ATOM 1568 C CA . TYR A 1 213 ? -3.020 3.294 16.247 1.00 83.88 213 TYR A CA 1
ATOM 1569 C C . TYR A 1 213 ? -4.463 3.577 16.675 1.00 83.88 213 TYR A C 1
ATOM 1571 O O . TYR A 1 213 ? -4.720 4.382 17.575 1.00 83.88 213 TYR A O 1
ATOM 1579 N N . GLU A 1 214 ? -5.428 2.961 15.995 1.00 76.25 214 GLU A N 1
ATOM 1580 C CA . GLU A 1 214 ? -6.866 3.153 16.230 1.00 76.25 214 GLU A CA 1
ATOM 1581 C C . GLU A 1 214 ? -7.243 3.028 17.717 1.00 76.25 214 GLU A C 1
ATOM 1583 O O . GLU A 1 214 ? -8.000 3.861 18.220 1.00 76.25 214 GLU A O 1
ATOM 1588 N N . PHE A 1 215 ? -6.668 2.053 18.428 1.00 68.25 215 PHE A N 1
ATOM 1589 C CA . PHE A 1 215 ? -7.032 1.707 19.808 1.00 68.25 215 PHE A CA 1
ATOM 1590 C C . PHE A 1 215 ? -5.897 1.873 20.830 1.00 68.25 215 PHE A C 1
ATOM 1592 O O . PHE A 1 215 ? -6.021 1.423 21.973 1.00 68.25 215 PHE A O 1
ATOM 1599 N N . GLY A 1 216 ? -4.797 2.522 20.447 1.00 83.62 216 GLY A N 1
ATOM 1600 C CA . GLY A 1 216 ? -3.657 2.724 21.334 1.00 83.62 216 GLY A CA 1
ATOM 1601 C C . GLY A 1 216 ? -2.481 3.424 20.667 1.00 83.62 216 GLY A C 1
ATOM 1602 O O . GLY A 1 216 ? -2.608 3.980 19.580 1.00 83.62 216 GLY A O 1
ATOM 1603 N N . SER A 1 217 ? -1.325 3.374 21.311 1.00 88.56 217 SER A N 1
ATOM 1604 C CA . SER A 1 217 ? -0.068 3.893 20.779 1.00 88.56 217 SER A CA 1
ATOM 1605 C C . SER A 1 217 ? 1.093 2.976 21.160 1.00 88.56 217 SER A C 1
ATOM 1607 O O . SER A 1 217 ? 0.988 2.154 22.070 1.00 88.56 217 SER A O 1
ATOM 1609 N N . ILE A 1 218 ? 2.204 3.078 20.439 1.00 91.75 218 ILE A N 1
ATOM 1610 C CA . ILE A 1 218 ? 3.459 2.413 20.800 1.00 91.75 218 ILE A CA 1
ATOM 1611 C C . ILE A 1 218 ? 4.505 3.487 21.023 1.00 91.75 218 ILE A C 1
ATOM 1613 O O . ILE A 1 218 ? 4.679 4.342 20.158 1.00 91.75 218 ILE A O 1
ATOM 1617 N N . HIS A 1 219 ? 5.219 3.398 22.142 1.00 91.31 219 HIS A N 1
ATOM 1618 C CA . HIS A 1 219 ? 6.297 4.314 22.509 1.00 91.31 219 HIS A CA 1
ATOM 1619 C C . HIS A 1 219 ? 7.612 3.560 22.546 1.00 91.31 219 HIS A C 1
ATOM 1621 O O . HIS A 1 219 ? 7.708 2.517 23.186 1.00 91.31 219 HIS A O 1
ATOM 1627 N N . TRP A 1 220 ? 8.619 4.085 21.861 1.00 92.62 220 TRP A N 1
ATOM 1628 C CA . TRP A 1 220 ? 9.973 3.559 21.829 1.00 92.62 220 TRP A CA 1
ATOM 1629 C C . TRP A 1 220 ? 10.944 4.545 22.462 1.00 92.62 220 TRP A C 1
ATOM 1631 O O . TRP A 1 220 ? 10.937 5.721 22.106 1.00 92.62 220 TRP A O 1
ATOM 1641 N N . SER A 1 221 ? 11.833 4.052 23.319 1.00 88.38 221 SER A N 1
ATOM 1642 C CA . SER A 1 221 ? 13.053 4.759 23.716 1.00 88.38 221 SER A CA 1
ATOM 1643 C C . SER A 1 221 ? 14.263 3.840 23.608 1.00 88.38 221 SER A C 1
ATOM 1645 O O . SER A 1 221 ? 14.142 2.614 23.645 1.00 88.38 221 SER A O 1
ATOM 1647 N N . GLU A 1 222 ? 15.454 4.429 23.527 1.00 83.25 222 GLU A N 1
ATOM 1648 C CA . GLU A 1 222 ? 16.705 3.666 23.477 1.00 83.25 222 GLU A CA 1
ATOM 1649 C C . GLU A 1 222 ? 16.915 2.813 24.740 1.00 83.25 222 GLU A C 1
ATOM 1651 O O . GLU A 1 222 ? 17.478 1.722 24.677 1.00 83.25 222 GLU A O 1
ATOM 1656 N N . LYS A 1 223 ? 16.403 3.279 25.885 1.00 84.88 223 LYS A N 1
ATOM 1657 C CA . LYS A 1 223 ? 16.591 2.631 27.185 1.00 84.88 223 LYS A CA 1
ATOM 1658 C C . LYS A 1 223 ? 15.639 1.460 27.437 1.00 84.88 223 LYS A C 1
ATOM 1660 O O . LYS A 1 223 ? 16.052 0.489 28.067 1.00 84.88 223 LYS A O 1
ATOM 1665 N N . TYR A 1 224 ? 14.385 1.543 26.986 1.00 85.25 224 TYR A N 1
ATOM 1666 C CA . TYR A 1 224 ? 13.352 0.545 27.319 1.00 85.25 224 TYR A CA 1
ATOM 1667 C C . TYR A 1 224 ? 12.789 -0.203 26.106 1.00 85.25 224 TYR A C 1
ATOM 1669 O O . TYR A 1 224 ? 12.018 -1.146 26.270 1.00 85.25 224 TYR A O 1
ATOM 1677 N N . GLY A 1 225 ? 13.190 0.170 24.889 1.00 88.38 225 GLY A N 1
ATOM 1678 C CA . GLY A 1 225 ? 12.629 -0.394 23.667 1.00 88.38 225 GLY A CA 1
ATOM 1679 C C . GLY A 1 225 ? 11.200 0.088 23.414 1.00 88.38 225 GLY A C 1
ATOM 1680 O O . GLY A 1 225 ? 10.789 1.125 23.930 1.00 88.38 225 GLY A O 1
ATOM 1681 N N . ALA A 1 226 ? 10.467 -0.645 22.570 1.00 92.00 226 ALA A N 1
ATOM 1682 C CA . ALA A 1 226 ? 9.087 -0.327 22.208 1.00 92.00 226 ALA A CA 1
ATOM 1683 C C . ALA A 1 226 ? 8.098 -0.992 23.174 1.00 92.00 226 ALA A C 1
ATOM 1685 O O . ALA A 1 226 ? 8.167 -2.201 23.392 1.00 92.00 226 ALA A O 1
ATOM 1686 N N . VAL A 1 227 ? 7.159 -0.215 23.711 1.00 90.31 227 VAL A N 1
ATOM 1687 C CA . VAL A 1 227 ? 6.087 -0.695 24.588 1.00 90.31 227 VAL A CA 1
ATOM 1688 C C . VAL A 1 227 ? 4.749 -0.166 24.081 1.00 90.31 227 VAL A C 1
ATOM 1690 O O . VAL A 1 227 ? 4.570 1.039 23.892 1.00 90.31 227 VAL A O 1
ATOM 1693 N N . ALA A 1 228 ? 3.809 -1.079 23.845 1.00 89.31 228 ALA A N 1
ATOM 1694 C CA . ALA A 1 228 ? 2.443 -0.741 23.469 1.00 89.31 228 ALA A CA 1
ATOM 1695 C C . ALA A 1 228 ? 1.586 -0.324 24.676 1.00 89.31 228 ALA A C 1
ATOM 1697 O O . ALA A 1 228 ? 1.642 -0.943 25.739 1.00 89.31 228 ALA A O 1
ATOM 1698 N N . LEU A 1 229 ? 0.733 0.678 24.464 1.00 86.62 229 LEU A N 1
ATOM 1699 C CA . LEU A 1 229 ? -0.300 1.165 25.376 1.00 86.62 229 LEU A CA 1
ATOM 1700 C C . LEU A 1 229 ? -1.640 1.164 24.630 1.00 86.62 229 LEU A C 1
ATOM 1702 O O . LEU A 1 229 ? -1.702 1.578 23.475 1.00 86.62 229 LEU A O 1
ATOM 1706 N N . TRP A 1 230 ? -2.723 0.688 25.244 1.00 79.06 230 TRP A N 1
ATOM 1707 C CA . TRP A 1 230 ? -4.026 0.582 24.570 1.00 79.06 230 TRP A CA 1
ATOM 1708 C C . TRP A 1 230 ? -5.202 0.720 25.535 1.00 79.06 230 TRP A C 1
ATOM 1710 O O . TRP A 1 230 ? -5.056 0.572 26.747 1.00 79.06 230 TRP A O 1
ATOM 1720 N N . GLY A 1 231 ? -6.387 1.007 24.995 1.00 72.69 231 GLY A N 1
ATOM 1721 C CA . GLY A 1 231 ? -7.630 1.060 25.769 1.00 72.69 231 GLY A CA 1
ATOM 1722 C C . GLY A 1 231 ? -7.612 2.093 26.903 1.00 72.69 231 GLY A C 1
ATOM 1723 O O . GLY A 1 231 ? -7.256 3.254 26.702 1.00 72.69 231 GLY A O 1
ATOM 1724 N N . ASP A 1 232 ? -8.022 1.679 28.103 1.00 67.69 232 ASP A N 1
ATOM 1725 C CA . ASP A 1 232 ? -8.093 2.566 29.271 1.00 67.69 232 ASP A CA 1
ATOM 1726 C C . ASP A 1 232 ? -6.709 3.006 29.763 1.00 67.69 232 ASP A C 1
ATOM 1728 O O . ASP A 1 232 ? -6.566 4.138 30.217 1.00 67.69 232 ASP A O 1
ATOM 1732 N N . LEU A 1 233 ? -5.693 2.149 29.614 1.00 76.75 233 LEU A N 1
ATOM 1733 C CA . LEU A 1 233 ? -4.297 2.472 29.911 1.00 76.75 233 LEU A CA 1
ATOM 1734 C C . LEU A 1 233 ? -3.797 3.629 29.034 1.00 76.75 233 LEU A C 1
ATOM 1736 O O . LEU A 1 233 ? -3.167 4.547 29.549 1.00 76.75 233 LEU A O 1
ATOM 1740 N N . GLN A 1 234 ? -4.111 3.605 27.732 1.00 82.44 234 GLN A N 1
ATOM 1741 C CA . GLN A 1 234 ? -3.763 4.692 26.808 1.00 82.44 234 GLN A CA 1
ATOM 1742 C C . GLN A 1 234 ? -4.425 6.005 27.229 1.00 82.44 234 GLN A C 1
ATOM 1744 O O . GLN A 1 234 ? -3.759 7.031 27.294 1.00 82.44 234 GLN A O 1
ATOM 1749 N N . ARG A 1 235 ? -5.729 5.975 27.524 1.00 72.25 235 ARG A N 1
ATOM 1750 C CA . ARG A 1 235 ? -6.479 7.180 27.897 1.00 72.25 235 ARG A CA 1
ATOM 1751 C C . ARG A 1 235 ? -5.956 7.804 29.191 1.00 72.25 235 ARG A C 1
ATOM 1753 O O . ARG A 1 235 ? -5.834 9.019 29.267 1.00 72.25 235 ARG A O 1
ATOM 1760 N N . GLU A 1 236 ? -5.650 6.973 30.185 1.00 80.62 236 GLU A N 1
ATOM 1761 C CA . GLU A 1 236 ? -5.061 7.433 31.445 1.00 80.62 236 GLU A CA 1
ATOM 1762 C C . GLU A 1 236 ? -3.671 8.037 31.207 1.00 80.62 236 GLU A C 1
ATOM 1764 O O . GLU A 1 236 ? -3.360 9.109 31.714 1.00 80.62 236 GLU A O 1
ATOM 1769 N N . TYR A 1 237 ? -2.844 7.391 30.383 1.00 82.81 237 TYR A N 1
ATOM 1770 C CA . TYR A 1 237 ? -1.527 7.912 30.023 1.00 82.81 237 TYR A CA 1
ATOM 1771 C C . TYR A 1 237 ? -1.612 9.268 29.294 1.00 82.81 237 TYR A C 1
ATOM 1773 O O . TYR A 1 237 ? -0.885 10.201 29.636 1.00 82.81 237 TYR A O 1
ATOM 1781 N N . GLU A 1 238 ? -2.553 9.421 28.358 1.00 75.88 238 GLU A N 1
ATOM 1782 C CA . GLU A 1 238 ? -2.808 10.680 27.645 1.00 75.88 238 GLU A CA 1
ATOM 1783 C C . GLU A 1 238 ? -3.216 11.828 28.585 1.00 75.88 238 GLU A C 1
ATOM 1785 O O . GLU A 1 238 ? -2.882 12.977 28.312 1.00 75.88 238 GLU A O 1
ATOM 1790 N N . GLU A 1 239 ? -3.886 11.568 29.711 1.00 70.56 239 GLU A N 1
ATOM 1791 C CA . GLU A 1 239 ? -4.252 12.619 30.676 1.00 70.56 239 GLU A CA 1
ATOM 1792 C C . GLU A 1 239 ? -3.028 13.244 31.373 1.00 70.56 239 GLU A C 1
ATOM 1794 O O . GLU A 1 239 ? -3.040 14.425 31.742 1.00 70.56 239 GLU A O 1
ATOM 1799 N N . TYR A 1 240 ? -1.946 12.477 31.519 1.00 66.75 240 TYR A N 1
ATOM 1800 C CA . TYR A 1 240 ? -0.740 12.912 32.224 1.00 66.75 240 TYR A CA 1
ATOM 1801 C C . TYR A 1 240 ? 0.422 13.285 31.304 1.00 66.75 240 TYR A C 1
ATOM 1803 O O . TYR A 1 240 ? 1.278 14.055 31.740 1.00 66.75 240 TYR A O 1
ATOM 1811 N N . ASP A 1 241 ? 0.440 12.801 30.059 1.00 61.66 241 ASP A N 1
ATOM 1812 C CA . ASP A 1 241 ? 1.531 13.040 29.099 1.00 61.66 241 ASP A CA 1
ATOM 1813 C C . ASP A 1 241 ? 1.091 13.759 27.802 1.00 61.66 241 ASP A C 1
ATOM 1815 O O . ASP A 1 241 ? 1.886 13.972 26.886 1.00 61.66 241 ASP A O 1
ATOM 1819 N N . SER A 1 242 ? -0.175 14.192 27.710 1.00 47.53 242 SER A N 1
ATOM 1820 C CA . SER A 1 242 ? -0.627 15.111 26.654 1.00 47.53 242 SER A CA 1
ATOM 1821 C C . SER A 1 242 ? -0.008 16.505 26.827 1.00 47.53 242 SER A C 1
ATOM 1823 O O . SER A 1 242 ? 0.164 16.957 27.963 1.00 47.53 242 SER A O 1
ATOM 1825 N N . PRO A 1 243 ? 0.223 17.268 25.737 1.00 39.38 243 PRO A N 1
ATOM 1826 C CA . PRO A 1 243 ? 0.628 18.678 25.801 1.00 39.38 243 PRO A CA 1
ATOM 1827 C C . PRO A 1 243 ? -0.314 19.584 26.624 1.00 39.38 243 PRO A C 1
ATOM 1829 O O . PRO A 1 243 ? 0.062 20.709 26.941 1.00 39.38 243 PRO A O 1
ATOM 1832 N N . ASN A 1 244 ? -1.508 19.102 26.996 1.00 37.28 244 ASN A N 1
ATOM 1833 C CA . ASN A 1 244 ? -2.471 19.799 27.858 1.00 37.28 244 ASN A CA 1
ATOM 1834 C C . ASN A 1 244 ? -2.733 19.091 29.213 1.00 37.28 244 ASN A C 1
ATOM 1836 O O . ASN A 1 244 ? -3.657 19.480 29.929 1.00 37.28 244 ASN A O 1
ATOM 1840 N N . GLY A 1 245 ? -1.971 18.043 29.545 1.00 38.59 245 GLY A N 1
ATOM 1841 C CA . GLY A 1 245 ? -2.092 17.228 30.760 1.00 38.59 245 GLY A CA 1
ATOM 1842 C C . GLY A 1 245 ? -1.178 17.675 31.908 1.00 38.59 245 GLY A C 1
ATOM 1843 O O . GLY A 1 245 ? -0.295 18.514 31.741 1.00 38.59 245 GLY A O 1
ATOM 1844 N N . SER A 1 246 ? -1.385 17.120 33.105 1.00 38.47 246 SER A N 1
ATOM 1845 C CA . SER A 1 246 ? -0.757 17.551 34.373 1.00 38.47 246 SER A CA 1
ATOM 1846 C C . SER A 1 246 ? 0.725 17.143 34.560 1.00 38.47 246 SER A C 1
ATOM 1848 O O . SER A 1 246 ? 1.127 16.652 35.615 1.00 38.47 246 SER A O 1
ATOM 1850 N N . GLY A 1 247 ? 1.571 17.420 33.561 1.00 51.66 247 GLY A N 1
ATOM 1851 C CA . GLY A 1 247 ? 3.012 17.617 33.764 1.00 51.66 247 GLY A CA 1
ATOM 1852 C C . GLY A 1 247 ? 3.951 16.431 33.515 1.00 51.66 247 GLY A C 1
ATOM 1853 O O . GLY A 1 247 ? 5.023 16.415 34.116 1.00 51.66 247 GLY A O 1
ATOM 1854 N N . GLY A 1 248 ? 3.599 15.456 32.668 1.00 64.19 248 GLY A N 1
ATOM 1855 C CA . GLY A 1 248 ? 4.548 14.484 32.090 1.00 64.19 248 GLY A CA 1
ATOM 1856 C C . GLY A 1 248 ? 5.281 13.590 33.096 1.00 64.19 248 GLY A C 1
ATOM 1857 O O . GLY A 1 248 ? 6.334 13.032 32.799 1.00 64.19 248 GLY A O 1
ATOM 1858 N N . TRP A 1 249 ? 4.774 13.471 34.327 1.00 75.94 249 TRP A N 1
ATOM 1859 C CA . TRP A 1 249 ? 5.521 12.863 35.431 1.00 75.94 249 TRP A CA 1
ATOM 1860 C C . TRP A 1 249 ? 5.675 11.341 35.314 1.00 75.94 249 TRP A C 1
ATOM 1862 O O . TRP A 1 249 ? 6.600 10.795 35.912 1.00 75.94 249 TRP A O 1
ATOM 1872 N N . LEU A 1 250 ? 4.799 10.655 34.567 1.00 83.06 250 LEU A N 1
ATOM 1873 C CA . LEU A 1 250 ? 4.920 9.214 34.313 1.00 83.06 250 LEU A CA 1
ATOM 1874 C C . LEU A 1 250 ? 6.153 8.896 33.458 1.00 83.06 250 LEU A C 1
ATOM 1876 O O . LEU A 1 250 ? 6.865 7.942 33.771 1.00 83.06 250 LEU A O 1
ATOM 1880 N N . GLY A 1 251 ? 6.441 9.706 32.436 1.00 83.25 251 GLY A N 1
ATOM 1881 C CA . GLY A 1 251 ? 7.531 9.461 31.493 1.00 83.25 251 GLY A CA 1
ATOM 1882 C C . GLY A 1 251 ? 7.291 8.248 30.592 1.00 83.25 251 GLY A C 1
ATOM 1883 O O . GLY A 1 251 ? 6.157 7.809 30.405 1.00 83.25 251 GLY A O 1
ATOM 1884 N N . PHE A 1 252 ? 8.369 7.683 30.038 1.00 87.50 252 PHE A N 1
ATOM 1885 C CA . PHE A 1 252 ? 8.249 6.576 29.085 1.00 87.50 252 PHE A CA 1
ATOM 1886 C C . PHE A 1 252 ? 7.747 5.284 29.752 1.00 87.50 252 PHE A C 1
ATOM 1888 O O . PHE A 1 252 ? 8.145 4.973 30.881 1.00 87.50 252 PHE A O 1
ATOM 1895 N N . PRO A 1 253 ? 6.929 4.474 29.056 1.00 90.19 253 PRO A N 1
ATOM 1896 C CA . PRO A 1 253 ? 6.620 3.127 29.511 1.00 90.19 253 PRO A CA 1
ATOM 1897 C C . PRO A 1 253 ? 7.891 2.272 29.529 1.00 90.19 253 PRO A C 1
ATOM 1899 O O . PRO A 1 253 ? 8.664 2.243 28.571 1.00 90.19 253 PRO A O 1
ATOM 1902 N N . THR A 1 254 ? 8.110 1.570 30.637 1.00 88.69 254 THR A N 1
ATOM 1903 C CA . THR A 1 254 ? 9.327 0.776 30.881 1.00 88.69 254 THR A CA 1
ATOM 1904 C C . THR A 1 254 ? 9.082 -0.722 30.766 1.00 88.69 254 THR A C 1
ATOM 1906 O O . THR A 1 254 ? 10.019 -1.494 30.561 1.00 88.69 254 THR A O 1
ATOM 1909 N N . ARG A 1 255 ? 7.821 -1.151 30.893 1.00 85.00 255 ARG A N 1
ATOM 1910 C CA . ARG A 1 255 ? 7.434 -2.559 30.851 1.00 85.00 255 ARG A CA 1
ATOM 1911 C C . ARG A 1 255 ? 6.014 -2.718 30.329 1.00 85.00 255 ARG A C 1
ATOM 1913 O O . ARG A 1 255 ? 5.121 -1.989 30.749 1.00 85.00 255 ARG A O 1
ATOM 1920 N N . ARG A 1 256 ? 5.804 -3.722 29.471 1.00 82.06 256 ARG A N 1
ATOM 1921 C CA . ARG A 1 256 ? 4.469 -4.133 29.006 1.00 82.06 256 ARG A CA 1
ATOM 1922 C C . ARG A 1 256 ? 3.555 -4.507 30.165 1.00 82.06 256 ARG A C 1
ATOM 1924 O O . ARG A 1 256 ? 4.029 -5.014 31.176 1.00 82.06 256 ARG A O 1
ATOM 1931 N N . GLU A 1 257 ? 2.257 -4.341 29.943 1.00 81.12 257 GLU A N 1
ATOM 1932 C CA . GLU A 1 257 ? 1.196 -4.730 30.869 1.00 81.12 257 GLU A CA 1
ATOM 1933 C C . GLU A 1 257 ? 1.356 -6.183 31.372 1.00 81.12 257 GLU A C 1
ATOM 1935 O O . GLU A 1 257 ? 1.527 -7.115 30.580 1.00 81.12 257 GLU A O 1
ATOM 1940 N N . TYR A 1 258 ? 1.290 -6.380 32.692 1.00 79.06 258 TYR A N 1
ATOM 1941 C CA . TYR A 1 258 ? 1.366 -7.687 33.355 1.00 79.06 258 TYR A CA 1
ATOM 1942 C C . TYR A 1 258 ? 0.373 -7.795 34.518 1.00 79.06 258 TYR A C 1
ATOM 1944 O O . TYR A 1 258 ? -0.070 -6.788 35.068 1.00 79.06 258 TYR A O 1
ATOM 1952 N N . ASP A 1 259 ? 0.018 -9.021 34.907 1.00 76.69 259 ASP A N 1
ATOM 1953 C CA . ASP A 1 259 ? -0.928 -9.255 36.003 1.00 76.69 259 ASP A CA 1
ATOM 1954 C C . ASP A 1 259 ? -0.290 -8.903 37.362 1.00 76.69 259 ASP A C 1
ATOM 1956 O O . ASP A 1 259 ? 0.825 -9.331 37.678 1.00 76.69 259 ASP A O 1
ATOM 1960 N N . TRP A 1 260 ? -0.995 -8.119 38.182 1.00 68.06 260 TRP A N 1
ATOM 1961 C CA . TRP A 1 260 ? -0.516 -7.666 39.490 1.00 68.06 260 TRP A CA 1
ATOM 1962 C C . TRP A 1 260 ? -1.693 -7.383 40.431 1.00 68.06 260 TRP A C 1
ATOM 1964 O O . TRP A 1 260 ? -2.612 -6.668 40.067 1.00 68.06 260 TRP A O 1
ATOM 1974 N N . ASN A 1 261 ? -1.684 -7.939 41.647 1.00 62.59 261 ASN A N 1
ATOM 1975 C CA . ASN A 1 261 ? -2.655 -7.650 42.720 1.00 62.59 261 ASN A CA 1
ATOM 1976 C C . ASN A 1 261 ? -4.159 -7.710 42.338 1.00 62.59 261 ASN A C 1
ATOM 1978 O O . ASN A 1 261 ? -4.957 -6.911 42.821 1.00 62.59 261 ASN A O 1
ATOM 1982 N N . GLY A 1 262 ? -4.553 -8.661 41.483 1.00 56.16 262 GLY A N 1
ATOM 1983 C CA . GLY A 1 262 ? -5.950 -8.838 41.054 1.00 56.16 262 GLY A CA 1
ATOM 1984 C C . GLY A 1 262 ? -6.375 -7.978 39.858 1.00 56.16 262 GLY A C 1
ATOM 1985 O O . GLY A 1 262 ? -7.505 -8.107 39.397 1.00 56.16 262 GLY A O 1
ATOM 1986 N N . GLY A 1 263 ? -5.468 -7.163 39.321 1.00 66.62 263 GLY A N 1
ATOM 1987 C CA . GLY A 1 263 ? -5.653 -6.384 38.102 1.00 66.62 263 GLY A CA 1
ATOM 1988 C C . GLY A 1 263 ? -4.430 -6.478 37.196 1.00 66.62 263 GLY A C 1
ATOM 1989 O O . GLY A 1 263 ? -3.663 -7.445 37.250 1.00 66.62 263 GLY A O 1
ATOM 1990 N N . ARG A 1 264 ? -4.238 -5.468 36.354 1.00 76.62 264 ARG A N 1
ATOM 1991 C CA . ARG A 1 264 ? -3.096 -5.358 35.448 1.00 76.62 264 ARG A CA 1
ATOM 1992 C C . ARG A 1 264 ? -2.309 -4.093 35.700 1.00 76.62 264 ARG A C 1
ATOM 1994 O O . ARG A 1 264 ? -2.870 -3.072 36.071 1.00 76.62 264 ARG A O 1
ATOM 2001 N N . ARG A 1 265 ? -1.000 -4.163 35.517 1.00 84.62 265 ARG A N 1
ATOM 2002 C CA . ARG A 1 265 ? -0.081 -3.068 35.794 1.00 84.62 265 ARG A CA 1
ATOM 2003 C C . ARG A 1 265 ? 0.862 -2.865 34.620 1.00 84.62 265 ARG A C 1
ATOM 2005 O O . ARG A 1 265 ? 1.424 -3.829 34.109 1.00 84.62 265 ARG A O 1
ATOM 2012 N N . THR A 1 266 ? 1.068 -1.607 34.255 1.00 89.75 266 THR A N 1
ATOM 2013 C CA . THR A 1 266 ? 2.092 -1.170 33.299 1.00 89.75 266 THR A CA 1
ATOM 2014 C C . THR A 1 266 ? 3.006 -0.190 34.015 1.00 89.75 266 THR A C 1
ATOM 2016 O O . THR A 1 266 ? 2.527 0.757 34.642 1.00 89.75 266 THR A O 1
ATOM 2019 N N . ASP A 1 267 ? 4.313 -0.435 33.958 1.00 89.38 267 ASP A N 1
ATOM 2020 C CA . ASP A 1 267 ? 5.303 0.394 34.645 1.00 89.38 267 ASP A CA 1
ATOM 2021 C C . ASP A 1 267 ? 5.814 1.506 33.727 1.00 89.38 267 ASP A C 1
ATOM 2023 O O . ASP A 1 267 ? 6.049 1.298 32.536 1.00 89.38 267 ASP A O 1
ATOM 2027 N N . PHE A 1 268 ? 6.041 2.674 34.316 1.00 91.12 268 PHE A N 1
ATOM 2028 C CA . PHE A 1 268 ? 6.590 3.870 33.685 1.00 91.12 268 PHE A CA 1
ATOM 2029 C C . PHE A 1 268 ? 7.767 4.384 34.527 1.00 91.12 268 PHE A C 1
ATOM 2031 O O . PHE A 1 268 ? 8.029 3.880 35.619 1.00 91.12 268 PHE A O 1
ATOM 2038 N N . GLU A 1 269 ? 8.513 5.369 34.037 1.00 87.81 269 GLU A N 1
ATOM 2039 C CA . GLU A 1 269 ? 9.700 5.874 34.744 1.00 87.81 269 GLU A CA 1
ATOM 2040 C C . GLU A 1 269 ? 9.376 6.510 36.102 1.00 87.81 269 GLU A C 1
ATOM 2042 O O . GLU A 1 269 ? 10.101 6.302 37.075 1.00 87.81 269 GLU A O 1
ATOM 2047 N N . GLY A 1 270 ? 8.288 7.278 36.181 1.00 83.88 270 GLY A N 1
ATOM 2048 C CA . GLY A 1 270 ? 7.877 7.984 37.398 1.00 83.88 270 GLY A CA 1
ATOM 2049 C C . GLY A 1 270 ? 6.855 7.246 38.264 1.00 83.88 270 GLY A C 1
ATOM 2050 O O . GLY A 1 270 ? 6.521 7.715 39.356 1.00 83.88 270 GLY A O 1
ATOM 2051 N N . GLY A 1 271 ? 6.335 6.105 37.809 1.00 88.94 271 GLY A N 1
ATOM 2052 C CA . GLY A 1 271 ? 5.203 5.446 38.452 1.00 88.94 271 GLY A CA 1
ATOM 2053 C C . GLY A 1 271 ? 4.701 4.225 37.700 1.00 88.94 271 GLY A C 1
ATOM 2054 O O . GLY A 1 271 ? 5.435 3.561 36.976 1.00 88.94 271 GLY A O 1
ATOM 2055 N N . TYR A 1 272 ? 3.429 3.911 37.889 1.00 89.56 272 TYR A N 1
ATOM 2056 C CA . TYR A 1 272 ? 2.764 2.833 37.175 1.00 89.56 272 TYR A CA 1
ATOM 2057 C C . TYR A 1 272 ? 1.294 3.175 36.964 1.00 89.56 272 TYR A C 1
ATOM 2059 O O . TYR A 1 272 ? 0.700 3.914 37.748 1.00 89.56 272 TYR A O 1
ATOM 2067 N N . ILE A 1 273 ? 0.693 2.617 35.919 1.00 88.06 273 ILE A N 1
ATOM 2068 C CA . ILE A 1 273 ? -0.758 2.636 35.749 1.00 88.06 273 ILE A CA 1
ATOM 2069 C C . ILE A 1 273 ? -1.278 1.259 36.130 1.00 88.06 273 ILE A C 1
ATOM 2071 O O . ILE A 1 273 ? -0.774 0.239 35.654 1.00 88.06 273 ILE A O 1
ATOM 2075 N N . TYR A 1 274 ? -2.270 1.240 37.014 1.00 83.31 274 TYR A N 1
ATOM 2076 C CA . TYR A 1 274 ? -2.948 0.030 37.447 1.00 83.31 274 TYR A CA 1
ATOM 2077 C C . TYR A 1 274 ? -4.377 0.014 36.915 1.00 83.31 274 TYR A C 1
ATOM 2079 O O . TYR A 1 274 ? -5.130 0.965 37.113 1.00 83.31 274 TYR A O 1
ATOM 2087 N N . TRP A 1 275 ? -4.734 -1.073 36.244 1.00 72.19 275 TRP A N 1
ATOM 2088 C CA . TRP A 1 275 ? -6.066 -1.369 35.756 1.00 72.19 275 TRP A CA 1
ATOM 2089 C C . TRP A 1 275 ? -6.712 -2.438 36.634 1.00 72.19 275 TRP A C 1
ATOM 2091 O O . TRP A 1 275 ? -6.304 -3.598 36.626 1.00 72.19 275 TRP A O 1
ATOM 2101 N N . ASP A 1 276 ? -7.741 -2.058 37.382 1.00 62.84 276 ASP A N 1
ATOM 2102 C CA . ASP A 1 276 ? -8.454 -2.936 38.324 1.00 62.84 276 ASP A CA 1
ATOM 2103 C C . ASP A 1 276 ? -9.520 -3.831 37.656 1.00 62.84 276 ASP A C 1
ATOM 2105 O O . ASP A 1 276 ? -10.300 -4.497 38.334 1.00 62.84 276 ASP A O 1
ATOM 2109 N N . GLY A 1 277 ? -9.567 -3.846 36.320 1.00 55.50 277 GLY A N 1
ATOM 2110 C CA . GLY A 1 277 ? -10.627 -4.487 35.539 1.00 55.50 277 GLY A CA 1
ATOM 2111 C C . GLY A 1 277 ? -11.770 -3.544 35.152 1.00 55.50 277 GLY A C 1
ATOM 2112 O O . GLY A 1 277 ? -12.666 -3.952 34.413 1.00 55.50 277 GLY A O 1
ATOM 2113 N N . VAL A 1 278 ? -11.743 -2.296 35.629 1.00 50.31 278 VAL A N 1
ATOM 2114 C CA . VAL A 1 278 ? -12.806 -1.300 35.448 1.00 50.31 278 VAL A CA 1
ATOM 2115 C C . VAL A 1 278 ? -12.265 0.062 35.038 1.00 50.31 278 VAL A C 1
ATOM 2117 O O . VAL A 1 278 ? -12.854 0.736 34.192 1.00 50.31 278 VAL A O 1
ATOM 2120 N N . ARG A 1 279 ? -11.181 0.504 35.673 1.00 58.62 279 ARG A N 1
ATOM 2121 C CA . ARG A 1 279 ? -10.523 1.782 35.422 1.00 58.62 279 ARG A CA 1
ATOM 2122 C C . ARG A 1 279 ? -9.023 1.581 35.460 1.00 58.62 279 ARG A C 1
ATOM 2124 O O . ARG A 1 279 ? -8.501 0.867 36.310 1.00 58.62 279 ARG A O 1
ATOM 2131 N N . ALA A 1 280 ? -8.340 2.238 34.534 1.00 72.94 280 ALA A N 1
ATOM 2132 C CA . ALA A 1 280 ? -6.915 2.476 34.648 1.00 72.94 280 ALA A CA 1
ATOM 2133 C C . ALA A 1 280 ? -6.732 3.721 35.517 1.00 72.94 280 ALA A C 1
ATOM 2135 O O . ALA A 1 280 ? -7.471 4.687 35.340 1.00 72.94 280 ALA A O 1
ATOM 2136 N N . LYS A 1 281 ? -5.802 3.678 36.470 1.00 80.06 281 LYS A N 1
ATOM 2137 C CA . LYS A 1 281 ? -5.408 4.849 37.249 1.00 80.06 281 LYS A CA 1
ATOM 2138 C C . LYS A 1 281 ? -3.895 4.911 37.412 1.00 80.06 281 LYS A C 1
ATOM 2140 O O . LYS A 1 281 ? -3.270 3.884 37.690 1.00 80.06 281 LYS A O 1
ATOM 2145 N N . ALA A 1 282 ? -3.316 6.095 37.244 1.00 83.75 282 ALA A N 1
ATOM 2146 C CA . ALA A 1 282 ? -1.900 6.330 37.498 1.00 83.75 282 ALA A CA 1
ATOM 2147 C C . ALA A 1 282 ? -1.586 6.455 38.999 1.00 83.75 282 ALA A C 1
ATOM 2149 O O . ALA A 1 282 ? -2.314 7.102 39.754 1.00 83.75 282 ALA A O 1
ATOM 2150 N N . TYR A 1 283 ? -0.469 5.859 39.414 1.00 82.06 283 TYR A N 1
ATOM 2151 C CA . TYR A 1 283 ? 0.047 5.862 40.781 1.00 82.06 283 TYR A CA 1
ATOM 2152 C C . TYR A 1 283 ? 1.543 6.160 40.783 1.00 82.06 283 TYR A C 1
ATOM 2154 O O . TYR A 1 283 ? 2.296 5.679 39.928 1.00 82.06 283 TYR A O 1
ATOM 2162 N N . ARG A 1 284 ? 2.006 6.915 41.780 1.00 84.25 284 ARG A N 1
ATOM 2163 C CA . ARG A 1 284 ? 3.443 7.007 42.070 1.00 84.25 284 ARG A CA 1
ATOM 2164 C C . ARG A 1 284 ? 3.945 5.684 42.646 1.00 84.25 284 ARG A C 1
ATOM 2166 O O . ARG A 1 284 ? 3.187 4.914 43.226 1.00 84.25 284 ARG A O 1
ATOM 2173 N N . LEU A 1 285 ? 5.249 5.429 42.541 1.00 77.69 285 LEU A N 1
ATOM 2174 C CA . LEU A 1 285 ? 5.884 4.190 43.029 1.00 77.69 285 LEU A CA 1
ATOM 2175 C C . LEU A 1 285 ? 5.589 3.858 44.505 1.00 77.69 285 LEU A C 1
ATOM 2177 O O . LEU A 1 285 ? 5.618 2.690 44.883 1.00 77.69 285 LEU A O 1
ATOM 2181 N N . ASN A 1 286 ? 5.313 4.867 45.332 1.00 75.50 286 ASN A N 1
ATOM 2182 C CA . ASN A 1 286 ? 5.001 4.735 46.755 1.00 75.50 286 ASN A CA 1
ATOM 2183 C C . ASN A 1 286 ? 3.495 4.702 47.076 1.00 75.50 286 ASN A C 1
ATOM 2185 O O . ASN A 1 286 ? 3.129 4.540 48.239 1.00 75.50 286 ASN A O 1
ATOM 2189 N N . GLU A 1 287 ? 2.624 4.866 46.084 1.00 68.12 287 GLU A N 1
ATOM 2190 C CA . GLU A 1 287 ? 1.175 4.784 46.247 1.00 68.12 287 GLU A CA 1
ATOM 2191 C C . GLU A 1 287 ? 0.701 3.350 45.977 1.00 68.12 287 GLU A C 1
ATOM 2193 O O . GLU A 1 287 ? 1.312 2.621 45.195 1.00 68.12 287 GLU A O 1
ATOM 2198 N N . LEU A 1 288 ? -0.388 2.931 46.627 1.00 59.41 288 LEU A N 1
ATOM 2199 C CA . LEU A 1 288 ? -1.031 1.633 46.406 1.00 59.41 288 LEU A CA 1
ATOM 2200 C C . LEU A 1 288 ? -2.481 1.843 45.950 1.00 59.41 288 LEU A C 1
ATOM 2202 O O . LEU A 1 288 ? -3.160 2.723 46.493 1.00 59.41 288 LEU A O 1
ATOM 2206 N N . PRO A 1 289 ? -2.993 1.036 45.004 1.00 59.41 289 PRO A N 1
ATOM 2207 C CA . PRO A 1 289 ? -4.400 1.086 44.643 1.00 59.41 289 PRO A CA 1
ATOM 2208 C C . PRO A 1 289 ? -5.287 0.645 45.822 1.00 59.41 289 PRO A C 1
ATOM 2210 O O . PRO A 1 289 ? -4.875 -0.207 46.619 1.00 59.41 289 PRO A O 1
ATOM 2213 N N . PRO A 1 290 ? -6.503 1.209 45.959 1.00 51.56 290 PRO A N 1
ATOM 2214 C CA . PRO A 1 290 ? -7.434 0.811 47.008 1.00 51.56 290 PRO A CA 1
ATOM 2215 C C . PRO A 1 290 ? -7.773 -0.682 46.879 1.00 51.56 290 PRO A C 1
ATOM 2217 O O . PRO A 1 290 ? -8.066 -1.175 45.791 1.00 51.56 290 PRO A O 1
ATOM 2220 N N . ARG A 1 291 ? -7.704 -1.419 47.995 1.00 46.53 291 ARG A N 1
ATOM 2221 C CA . ARG A 1 291 ? -8.059 -2.846 48.051 1.00 46.53 291 ARG A CA 1
ATOM 2222 C C . ARG A 1 291 ? -9.537 -3.034 47.679 1.00 46.53 291 ARG A C 1
ATOM 2224 O O . ARG A 1 291 ? -10.393 -2.413 48.295 1.00 46.53 291 ARG A O 1
ATOM 2231 N N . VAL A 1 292 ? -9.832 -3.973 46.775 1.00 46.59 292 VAL A N 1
ATOM 2232 C CA . VAL A 1 292 ? -11.192 -4.410 46.360 1.00 46.59 292 VAL A CA 1
ATOM 2233 C C . VAL A 1 292 ? -11.938 -5.193 47.470 1.00 46.59 292 VAL A C 1
ATOM 2235 O O . VAL A 1 292 ? -12.967 -5.813 47.238 1.00 46.59 292 VAL A O 1
ATOM 2238 N N . SER A 1 293 ? -11.467 -5.142 48.717 1.00 44.88 293 SER A N 1
ATOM 2239 C CA . SER A 1 293 ? -12.159 -5.696 49.885 1.00 44.88 293 SER A CA 1
ATOM 2240 C C . SER A 1 293 ? -12.727 -4.544 50.718 1.00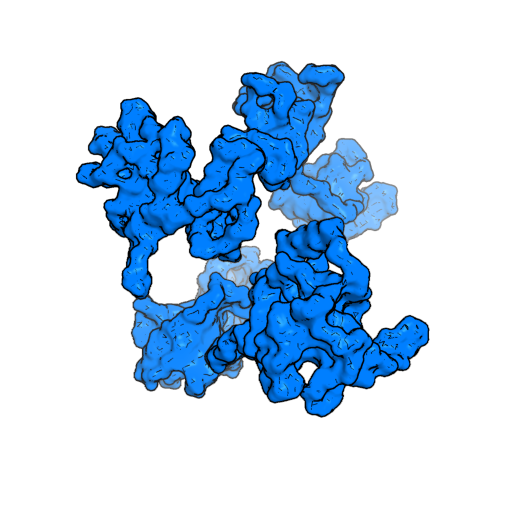 44.88 293 SER A C 1
ATOM 2242 O O . SER A 1 293 ? -12.194 -4.228 51.783 1.00 44.88 293 SER A O 1
ATOM 2244 N N . ASP A 1 294 ? -13.756 -3.862 50.210 1.00 46.84 294 ASP A N 1
ATOM 2245 C CA . ASP A 1 294 ? -14.557 -2.953 51.034 1.00 46.84 294 ASP A CA 1
ATOM 2246 C C . ASP A 1 294 ? -15.537 -3.815 51.855 1.00 46.84 294 ASP A C 1
ATOM 2248 O O . ASP A 1 294 ? -16.416 -4.453 51.265 1.00 46.84 294 ASP A O 1
ATOM 2252 N N . PRO A 1 295 ? -15.381 -3.917 53.189 1.00 54.16 295 PRO A N 1
ATOM 2253 C CA . PRO A 1 295 ? -16.238 -4.759 54.024 1.00 54.16 295 PRO A CA 1
ATOM 2254 C C . PRO A 1 295 ? -17.692 -4.263 54.059 1.00 54.16 295 PRO A C 1
ATOM 2256 O O . PRO A 1 295 ? -18.587 -5.002 54.476 1.00 54.16 295 PRO A O 1
ATOM 2259 N N . ASN A 1 296 ? -17.955 -3.030 5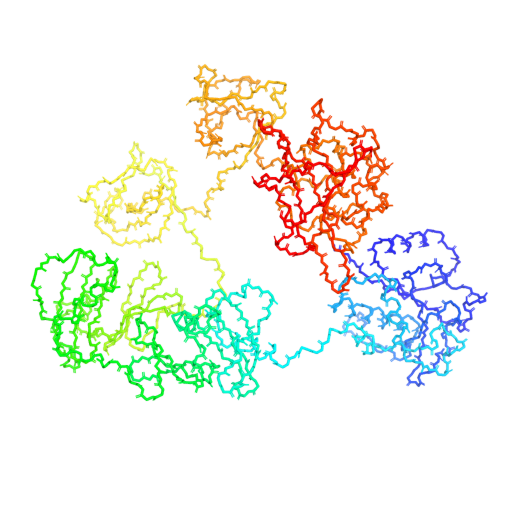3.605 1.00 75.00 296 ASN A N 1
ATOM 2260 C CA . ASN A 1 296 ? -19.307 -2.521 53.435 1.00 75.00 296 ASN A CA 1
ATOM 2261 C C . ASN A 1 296 ? -19.873 -2.902 52.056 1.00 75.00 296 ASN A C 1
ATOM 2263 O O . ASN A 1 296 ? -19.871 -2.123 51.099 1.00 75.00 296 ASN A O 1
ATOM 2267 N N . TRP A 1 297 ? -20.406 -4.121 51.979 1.00 76.38 297 TRP A N 1
ATOM 2268 C CA . TRP A 1 297 ? -21.009 -4.693 50.773 1.00 76.38 297 TRP A CA 1
ATOM 2269 C C . TRP A 1 297 ? -22.133 -3.830 50.165 1.00 76.38 297 TRP A C 1
ATOM 2271 O O . TRP A 1 297 ? -22.327 -3.863 48.952 1.00 76.38 297 TRP A O 1
ATOM 2281 N N . GLN A 1 298 ? -22.848 -3.022 50.960 1.00 82.00 298 GLN A N 1
ATOM 2282 C CA . GLN A 1 298 ? -23.907 -2.127 50.462 1.00 82.00 298 GLN A CA 1
ATOM 2283 C C . GLN A 1 298 ? -23.317 -1.009 49.603 1.00 82.00 298 GLN A C 1
ATOM 2285 O O . GLN A 1 298 ? -23.775 -0.768 48.487 1.00 82.00 298 GLN A O 1
ATOM 2290 N N . THR A 1 299 ? -22.256 -0.373 50.101 1.00 76.94 299 THR A N 1
ATOM 2291 C CA . THR A 1 299 ? -21.517 0.663 49.374 1.00 76.94 299 THR A CA 1
ATOM 2292 C C . THR A 1 299 ? -20.873 0.094 48.114 1.00 76.94 299 THR A C 1
ATOM 2294 O O . THR A 1 299 ? -20.899 0.737 47.069 1.00 76.94 299 THR A O 1
ATOM 2297 N N . ALA A 1 300 ? -20.341 -1.130 48.178 1.00 71.00 300 ALA A N 1
ATOM 2298 C CA . ALA A 1 300 ? -19.761 -1.793 47.014 1.00 71.00 300 ALA A CA 1
ATOM 2299 C C . ALA A 1 300 ? -20.804 -2.064 45.913 1.00 71.00 300 ALA A C 1
ATOM 2301 O O . ALA A 1 300 ? -20.535 -1.779 44.748 1.00 71.00 300 ALA A O 1
ATOM 2302 N N . ILE A 1 301 ? -22.002 -2.548 46.272 1.00 80.94 301 ILE A N 1
ATOM 2303 C CA . ILE A 1 301 ? -23.101 -2.764 45.315 1.00 80.94 301 ILE A CA 1
ATOM 2304 C C . ILE A 1 301 ? -23.594 -1.436 44.724 1.00 80.94 301 ILE A C 1
ATOM 2306 O O . ILE A 1 301 ? -23.814 -1.354 43.517 1.00 80.94 301 ILE A O 1
ATOM 2310 N N . GLU A 1 302 ? -23.731 -0.382 45.531 1.00 79.69 302 GLU A N 1
ATOM 2311 C CA . GLU A 1 302 ? -24.161 0.928 45.027 1.00 79.69 302 GLU A CA 1
ATOM 2312 C C . GLU A 1 302 ? -23.111 1.546 44.091 1.00 79.69 302 GLU A C 1
ATOM 2314 O O . GLU A 1 302 ? -23.436 2.024 43.006 1.00 79.69 302 GLU A O 1
ATOM 2319 N N . ASN A 1 303 ? -21.829 1.461 44.451 1.00 72.56 303 ASN A N 1
ATOM 2320 C CA . ASN A 1 303 ? -20.737 1.925 43.598 1.00 72.56 303 ASN A CA 1
ATOM 2321 C C . ASN A 1 303 ? -20.679 1.156 42.274 1.00 72.56 303 ASN A C 1
ATOM 2323 O O . ASN A 1 303 ? -20.455 1.766 41.228 1.00 72.56 303 ASN A O 1
ATOM 2327 N N . GLU A 1 304 ? -20.886 -0.161 42.302 1.00 74.50 304 GLU A N 1
ATOM 2328 C CA . GLU A 1 304 ? -20.996 -0.993 41.103 1.00 74.50 304 GLU A CA 1
ATOM 2329 C C . GLU A 1 304 ? -22.178 -0.545 40.232 1.00 74.50 304 GLU A C 1
ATOM 2331 O O . GLU A 1 304 ? -22.019 -0.333 39.028 1.00 74.50 304 GLU A O 1
ATOM 2336 N N . TYR A 1 305 ? -23.344 -0.309 40.841 1.00 76.62 305 TYR A N 1
ATOM 2337 C CA . TYR A 1 305 ? -24.548 0.141 40.147 1.00 76.62 305 TYR A CA 1
ATOM 2338 C C . TYR A 1 305 ? -24.334 1.469 39.418 1.00 76.62 305 TYR A C 1
ATOM 2340 O O . TYR A 1 305 ? -24.596 1.553 38.213 1.00 76.62 305 TYR A O 1
ATOM 2348 N N . GLN A 1 306 ? -23.765 2.472 40.093 1.00 73.44 306 GLN A N 1
ATOM 2349 C CA . GLN A 1 306 ? -23.444 3.771 39.488 1.00 73.44 306 GLN A CA 1
ATOM 2350 C C . GLN A 1 306 ? -22.494 3.634 38.288 1.00 73.44 306 GLN A C 1
ATOM 2352 O O . GLN A 1 306 ? -22.584 4.375 37.305 1.00 73.44 306 GLN A O 1
ATOM 2357 N N . GLN A 1 307 ? -21.598 2.648 38.322 1.00 61.22 307 GLN A N 1
ATOM 2358 C CA . GLN A 1 307 ? -20.647 2.400 37.243 1.00 61.22 307 GLN A CA 1
ATOM 2359 C C . GLN A 1 307 ? -21.265 1.719 36.021 1.00 61.22 307 GLN A C 1
ATOM 2361 O O . GLN A 1 307 ? -20.707 1.826 34.928 1.00 61.22 307 GLN A O 1
ATOM 2366 N N . THR A 1 308 ? -22.437 1.095 36.160 1.00 60.22 308 THR A N 1
ATOM 2367 C CA . THR A 1 308 ? -23.148 0.485 35.027 1.00 60.22 308 THR A CA 1
ATOM 2368 C C . THR A 1 308 ? -23.795 1.505 34.084 1.00 60.22 308 THR A C 1
ATOM 2370 O O . THR A 1 308 ? -24.293 1.117 33.031 1.00 60.22 308 THR A O 1
ATOM 2373 N N . LYS A 1 309 ? -23.788 2.811 34.407 1.00 65.81 309 LYS A N 1
ATOM 2374 C CA . LYS A 1 309 ? -24.332 3.902 33.563 1.00 65.81 309 LYS A CA 1
ATOM 2375 C C . LYS A 1 309 ? -25.763 3.638 33.054 1.00 65.81 309 LYS A C 1
ATOM 2377 O O . LYS A 1 309 ? -26.095 3.967 31.917 1.00 65.81 309 LYS A O 1
ATOM 2382 N N . GLY A 1 310 ? -26.604 3.021 33.886 1.00 64.56 310 GLY A N 1
ATOM 2383 C CA . GLY A 1 310 ? -28.001 2.717 33.558 1.00 64.56 310 GLY A CA 1
ATOM 2384 C C . GLY A 1 310 ? -28.225 1.424 32.767 1.00 64.56 310 GLY A C 1
ATOM 2385 O O . GLY A 1 310 ? -29.366 1.128 32.426 1.00 64.56 310 GLY A O 1
ATOM 2386 N N . LEU A 1 311 ? -27.183 0.622 32.504 1.00 58.59 311 LEU A N 1
ATOM 2387 C CA . LEU A 1 311 ? -27.311 -0.673 31.815 1.00 58.59 311 LEU A CA 1
ATOM 2388 C C . LEU A 1 311 ? -28.215 -1.668 32.554 1.00 58.59 311 LEU A C 1
ATOM 2390 O O . LEU A 1 311 ? -28.847 -2.503 31.913 1.00 58.59 311 LEU A O 1
ATOM 2394 N N . LEU A 1 312 ? -28.265 -1.580 33.883 1.00 67.56 312 LEU A N 1
ATOM 2395 C CA . LEU A 1 312 ? -29.066 -2.463 34.726 1.00 67.56 312 LEU A CA 1
ATOM 2396 C C . LEU A 1 312 ? -30.535 -2.028 34.850 1.00 67.56 312 LEU A C 1
ATOM 2398 O O . LEU A 1 312 ? -31.373 -2.847 35.218 1.00 67.56 312 LEU A O 1
ATOM 2402 N N . GLY A 1 313 ? -30.873 -0.786 34.487 1.00 72.19 313 GLY A N 1
ATOM 2403 C CA . GLY A 1 313 ? -32.203 -0.215 34.724 1.00 72.19 313 GLY A CA 1
ATOM 2404 C C . GLY A 1 313 ? -32.487 0.016 36.211 1.00 72.19 313 GLY A C 1
ATOM 2405 O O . GLY A 1 313 ? -31.568 0.041 37.029 1.00 72.19 313 GLY A O 1
ATOM 2406 N N . ASN A 1 314 ? -33.760 0.204 36.565 1.00 77.44 314 ASN A N 1
ATOM 2407 C CA . ASN A 1 314 ? -34.141 0.472 37.954 1.00 77.44 314 ASN A CA 1
ATOM 2408 C C . ASN A 1 314 ? -34.017 -0.790 38.835 1.00 77.44 314 ASN A C 1
ATOM 2410 O O . ASN A 1 314 ? -34.200 -1.903 38.332 1.00 77.44 314 ASN A O 1
ATOM 2414 N N . PRO A 1 315 ? -33.754 -0.648 40.150 1.00 79.12 315 PRO A N 1
ATOM 2415 C CA . PRO A 1 315 ? -33.851 -1.760 41.095 1.00 79.12 315 PRO A CA 1
ATOM 2416 C C . PRO A 1 315 ? -35.242 -2.407 41.037 1.00 79.12 315 PRO A C 1
ATOM 2418 O O . PRO A 1 315 ? -36.249 -1.698 41.017 1.00 79.12 315 PRO A O 1
ATOM 2421 N N . ARG A 1 316 ? -35.320 -3.745 41.027 1.00 74.00 316 ARG A N 1
ATOM 2422 C CA . ARG A 1 316 ? -36.620 -4.450 41.047 1.00 74.00 316 ARG A CA 1
ATOM 2423 C C . ARG A 1 316 ? -37.308 -4.361 42.409 1.00 74.00 316 ARG A C 1
ATOM 2425 O O . ARG A 1 316 ? -38.532 -4.438 42.485 1.00 74.00 316 ARG A O 1
ATOM 2432 N N . ASN A 1 317 ? -36.520 -4.226 43.469 1.00 74.06 317 ASN A N 1
ATOM 2433 C CA . ASN A 1 317 ? -36.946 -4.080 44.854 1.00 74.06 317 ASN A CA 1
ATOM 2434 C C . ASN A 1 317 ? -35.827 -3.420 45.689 1.00 74.06 317 ASN A C 1
ATOM 2436 O O . ASN A 1 317 ? -34.670 -3.337 45.269 1.00 74.06 317 ASN A O 1
ATOM 2440 N N . ASP A 1 318 ? -36.177 -2.964 46.893 1.00 69.94 318 ASP A N 1
ATOM 2441 C CA . ASP A 1 318 ? -35.226 -2.361 47.841 1.00 69.94 318 ASP A CA 1
ATOM 2442 C C . ASP A 1 318 ? -34.486 -3.400 48.703 1.00 69.94 318 ASP A C 1
ATOM 2444 O O . ASP A 1 318 ? -33.698 -3.050 49.582 1.00 69.94 318 ASP A O 1
ATOM 2448 N N . THR A 1 319 ? -34.721 -4.691 48.464 1.00 75.94 319 THR A N 1
ATOM 2449 C CA . THR A 1 319 ? -34.191 -5.788 49.277 1.00 75.94 319 THR A CA 1
ATOM 2450 C C . THR A 1 319 ? -32.990 -6.450 48.614 1.00 75.94 319 THR A C 1
ATOM 2452 O O . THR A 1 319 ? -33.049 -6.839 47.452 1.00 75.94 319 THR A O 1
ATOM 2455 N N . TYR A 1 320 ? -31.922 -6.641 49.383 1.00 83.69 320 TYR A N 1
ATOM 2456 C CA . TYR A 1 320 ? -30.796 -7.491 49.001 1.00 83.69 320 TYR A CA 1
ATOM 2457 C C . TYR A 1 320 ? -31.128 -8.964 49.256 1.00 83.69 320 TYR A C 1
ATOM 2459 O O . TYR A 1 320 ? -31.920 -9.273 50.149 1.00 83.69 320 TYR A O 1
ATOM 2467 N N . PHE A 1 321 ? -30.503 -9.864 48.504 1.00 80.06 321 PHE A N 1
ATOM 2468 C CA . PHE A 1 321 ? -30.628 -11.307 48.696 1.00 80.06 321 PHE A CA 1
ATOM 2469 C C . PHE A 1 321 ? -29.279 -11.947 49.018 1.00 80.06 321 PHE A C 1
ATOM 2471 O O . PHE A 1 321 ? -28.221 -11.391 48.722 1.00 80.06 321 PHE A O 1
ATOM 2478 N N . ASP A 1 322 ? -29.335 -13.143 49.597 1.00 81.88 322 ASP A N 1
ATOM 2479 C CA . ASP A 1 322 ? -28.161 -13.953 49.906 1.00 81.88 322 ASP A CA 1
ATOM 2480 C C . ASP A 1 322 ? -28.009 -15.010 48.807 1.00 81.88 322 ASP A C 1
ATOM 2482 O O . ASP A 1 322 ? -28.827 -15.933 48.739 1.00 81.88 322 ASP A O 1
ATOM 2486 N N . PRO A 1 323 ? -27.015 -14.883 47.903 1.00 76.94 323 PRO A N 1
ATOM 2487 C CA . PRO A 1 323 ? -26.763 -15.903 46.900 1.00 76.94 323 PRO A CA 1
ATOM 2488 C C . PRO A 1 323 ? -26.359 -17.208 47.587 1.00 76.94 323 PRO A C 1
ATOM 2490 O O . PRO A 1 323 ? -25.745 -17.202 48.658 1.00 76.94 323 PRO A O 1
ATOM 2493 N N . THR A 1 324 ? -26.676 -18.338 46.959 1.00 73.44 324 THR A N 1
ATOM 2494 C CA . THR A 1 324 ? -26.213 -19.641 47.441 1.00 73.44 324 THR A CA 1
ATOM 2495 C C . THR A 1 324 ? -24.681 -19.638 47.563 1.00 73.44 324 THR A C 1
ATOM 2497 O O . THR A 1 324 ? -24.014 -19.180 46.632 1.00 73.44 324 THR A O 1
ATOM 2500 N N . PRO A 1 325 ? -24.109 -20.145 48.675 1.00 74.44 325 PRO A N 1
ATOM 2501 C CA . PRO A 1 325 ? -22.668 -20.326 48.787 1.00 74.44 325 PRO A CA 1
ATOM 2502 C C . PRO A 1 325 ? -22.111 -21.118 47.604 1.00 74.44 325 PRO A C 1
ATOM 2504 O O . PRO A 1 325 ? -22.713 -22.108 47.177 1.00 74.44 325 PRO A O 1
ATOM 2507 N N . SER A 1 326 ? -20.961 -20.700 47.079 1.00 75.38 326 SER A N 1
ATOM 2508 C CA . SER A 1 326 ? -20.337 -21.421 45.972 1.00 75.38 326 SER A CA 1
ATOM 2509 C C . SER A 1 326 ? -19.722 -22.747 46.434 1.00 75.38 326 SER A C 1
ATOM 2511 O O . SER A 1 326 ? -19.431 -22.916 47.623 1.00 75.38 326 SER A O 1
ATOM 2513 N N . PRO A 1 327 ? -19.423 -23.682 45.512 1.00 71.31 327 PRO A N 1
ATOM 2514 C CA . PRO A 1 327 ? -18.682 -24.903 45.841 1.00 71.31 327 PRO A CA 1
ATOM 2515 C C . PRO A 1 327 ? -17.309 -24.651 46.490 1.00 71.31 327 PRO A C 1
ATOM 2517 O O . PRO A 1 327 ? -16.777 -25.536 47.154 1.00 71.31 327 PRO A O 1
ATOM 2520 N N . ALA A 1 328 ? -16.735 -23.453 46.316 1.00 69.25 328 ALA A N 1
ATOM 2521 C CA . ALA A 1 328 ? -15.485 -23.028 46.944 1.00 69.25 328 ALA A CA 1
ATOM 2522 C C . ALA A 1 328 ? -15.672 -22.462 48.370 1.00 69.25 328 ALA A C 1
ATOM 2524 O O . ALA A 1 328 ? -14.696 -22.052 48.996 1.00 69.25 328 ALA A O 1
ATOM 2525 N N . GLY A 1 329 ? -16.906 -22.436 48.888 1.00 75.25 329 GLY A N 1
ATOM 2526 C CA . GLY A 1 329 ? -17.248 -21.910 50.211 1.00 75.25 329 GLY A CA 1
ATOM 2527 C C . GLY A 1 329 ? -17.413 -20.389 50.264 1.00 75.25 329 GLY A C 1
ATOM 2528 O O . GLY A 1 329 ? -17.597 -19.838 51.348 1.00 75.25 329 GLY A O 1
ATOM 2529 N N . THR A 1 330 ? -17.360 -19.699 49.121 1.00 76.56 330 THR A N 1
ATOM 2530 C CA . THR A 1 330 ? -17.519 -18.242 49.059 1.00 76.56 330 THR A CA 1
ATOM 2531 C C . THR A 1 330 ? -18.975 -17.862 49.305 1.00 76.56 330 THR A C 1
ATOM 2533 O O . THR A 1 330 ? -19.890 -18.448 48.724 1.00 76.56 330 THR A O 1
ATOM 2536 N N . THR A 1 331 ? -19.192 -16.868 50.167 1.00 80.88 331 THR A N 1
ATOM 2537 C CA . THR A 1 331 ? -20.508 -16.288 50.468 1.00 80.88 331 THR A CA 1
ATOM 2538 C C . THR A 1 331 ? -20.552 -14.819 50.044 1.00 80.88 331 THR A C 1
ATOM 2540 O O . THR A 1 331 ? -19.522 -14.208 49.741 1.00 80.88 331 THR A O 1
ATOM 2543 N N . GLY A 1 332 ? -21.753 -14.243 49.975 1.00 84.44 332 GLY A N 1
ATOM 2544 C CA . GLY A 1 332 ? -21.911 -12.900 49.434 1.00 84.44 332 GLY A CA 1
ATOM 2545 C C . GLY A 1 332 ? -23.304 -12.305 49.592 1.00 84.44 332 GLY A C 1
ATOM 2546 O O . GLY A 1 332 ? -24.143 -12.844 50.313 1.00 84.44 332 GLY A O 1
ATOM 2547 N N . LYS A 1 333 ? -23.530 -11.182 48.908 1.00 87.75 333 LYS A N 1
ATOM 2548 C CA . LYS A 1 333 ? -24.801 -10.444 48.837 1.00 87.75 333 LYS A CA 1
ATOM 2549 C C . LYS A 1 333 ? -25.131 -10.119 47.384 1.00 87.75 333 LYS A C 1
ATOM 2551 O O . LYS A 1 333 ? -24.223 -9.914 46.584 1.00 87.75 333 LYS A O 1
ATOM 2556 N N . GLY A 1 334 ? -26.411 -10.071 47.039 1.00 87.44 334 GLY A N 1
ATOM 2557 C CA . GLY A 1 334 ? -26.885 -9.752 45.697 1.00 87.44 334 GLY A CA 1
ATOM 2558 C C . GLY A 1 334 ? -28.002 -8.711 45.689 1.00 87.44 334 GLY A C 1
ATOM 2559 O O . GLY A 1 334 ? -28.702 -8.536 46.689 1.00 87.44 334 GLY A O 1
ATOM 2560 N N . LYS A 1 335 ? -28.172 -8.014 44.563 1.00 87.38 335 LYS A N 1
ATOM 2561 C CA . LYS A 1 335 ? -29.316 -7.125 44.310 1.00 87.38 335 LYS A CA 1
ATOM 2562 C C . LYS A 1 335 ? -29.771 -7.220 42.859 1.00 87.38 335 LYS A C 1
ATOM 2564 O O . LYS A 1 335 ? -28.936 -7.186 41.956 1.00 87.38 335 LYS A O 1
ATOM 2569 N N . ASP A 1 336 ? -31.084 -7.298 42.659 1.00 83.62 336 ASP A N 1
ATOM 2570 C CA . ASP A 1 336 ? -31.699 -7.419 41.339 1.00 83.62 336 ASP A CA 1
ATOM 2571 C C . ASP A 1 336 ? -32.143 -6.069 40.772 1.00 83.62 336 ASP A C 1
ATOM 2573 O O . ASP A 1 336 ? -32.729 -5.219 41.451 1.00 83.62 336 ASP A O 1
ATOM 2577 N N . TYR A 1 337 ? -31.933 -5.922 39.471 1.00 83.00 337 TYR A N 1
ATOM 2578 C CA . TYR A 1 337 ? -32.314 -4.769 38.671 1.00 83.00 337 TYR A CA 1
ATOM 2579 C C . TYR A 1 337 ? -33.140 -5.218 37.458 1.00 83.00 337 TYR A C 1
ATOM 2581 O O . TYR A 1 337 ? -33.285 -6.407 37.166 1.00 83.00 337 TYR A O 1
ATOM 2589 N N . GLU A 1 338 ? -33.746 -4.268 36.752 1.00 73.81 338 GLU A N 1
ATOM 2590 C CA . GLU A 1 338 ? -34.637 -4.534 35.621 1.00 73.81 338 GLU A CA 1
ATOM 2591 C C . GLU A 1 338 ? -33.990 -5.437 34.551 1.00 73.81 338 GLU A C 1
ATOM 2593 O O . GLU A 1 338 ? -34.630 -6.385 34.081 1.00 73.81 338 GLU A O 1
ATOM 2598 N N . PHE A 1 339 ? -32.707 -5.202 34.246 1.00 66.75 339 PHE A N 1
ATOM 2599 C CA . PHE A 1 339 ? -31.958 -5.838 33.153 1.00 66.75 339 PHE A CA 1
ATOM 2600 C C . PHE A 1 339 ? -30.709 -6.626 33.593 1.00 66.75 339 PHE A C 1
ATOM 2602 O O . PHE A 1 339 ? -29.876 -6.982 32.749 1.00 66.75 339 PHE A O 1
ATOM 2609 N N . GLY A 1 340 ? -30.576 -6.920 34.888 1.00 82.38 340 GLY A N 1
ATOM 2610 C CA . GLY A 1 340 ? -29.452 -7.684 35.431 1.00 82.38 340 GLY A CA 1
ATOM 2611 C C . GLY A 1 340 ? -29.434 -7.736 36.958 1.00 82.38 340 GLY A C 1
ATOM 2612 O O . GLY A 1 340 ? -30.407 -7.350 37.600 1.00 82.38 340 GLY A O 1
ATOM 2613 N N . SER A 1 341 ? -28.324 -8.172 37.537 1.00 83.50 341 SER A N 1
ATOM 2614 C CA . SER A 1 341 ? -28.089 -8.164 38.983 1.00 83.50 341 SER A CA 1
ATOM 2615 C C . SER A 1 341 ? -26.661 -7.719 39.303 1.00 83.50 341 SER A C 1
ATOM 2617 O O . SER A 1 341 ? -25.798 -7.621 38.430 1.00 83.50 341 SER A O 1
ATOM 2619 N N . ILE A 1 342 ? -26.400 -7.432 40.573 1.00 85.94 342 ILE A N 1
ATOM 2620 C CA . ILE A 1 342 ? -25.050 -7.216 41.096 1.00 85.94 342 ILE A CA 1
ATOM 2621 C C . ILE A 1 342 ? -24.796 -8.233 42.194 1.00 85.94 342 ILE A C 1
ATOM 2623 O O . ILE A 1 342 ? -25.624 -8.376 43.092 1.00 85.94 342 ILE A O 1
ATOM 2627 N N . HIS A 1 343 ? -23.644 -8.899 42.142 1.00 85.75 343 HIS A N 1
ATOM 2628 C CA . HIS A 1 343 ? -23.212 -9.877 43.136 1.00 85.75 343 HIS A CA 1
ATOM 2629 C C . HIS A 1 343 ? -21.922 -9.418 43.802 1.00 85.75 343 HIS A C 1
ATOM 2631 O O . HIS A 1 343 ? -20.912 -9.228 43.133 1.00 85.75 343 HIS A O 1
ATOM 2637 N N . TRP A 1 344 ? -21.957 -9.265 45.122 1.00 86.88 344 TRP A N 1
ATOM 2638 C CA . TRP A 1 344 ? -20.801 -8.988 45.961 1.00 86.88 344 TRP A CA 1
ATOM 2639 C C . TRP A 1 344 ? -20.349 -10.243 46.697 1.00 86.88 344 TRP A C 1
ATOM 2641 O O . TRP A 1 344 ? -21.183 -10.964 47.242 1.00 86.88 344 TRP A O 1
ATOM 2651 N N . SER A 1 345 ? -19.039 -10.470 46.771 1.00 79.12 345 SER A N 1
ATOM 2652 C CA . SER A 1 345 ? -18.431 -11.446 47.681 1.00 79.12 345 SER A CA 1
ATOM 2653 C C . SER A 1 345 ? -17.267 -10.824 48.443 1.00 79.12 345 SER A C 1
ATOM 2655 O O . SER A 1 345 ? -16.605 -9.913 47.943 1.00 79.12 345 SER A O 1
ATOM 2657 N N . GLU A 1 346 ? -16.963 -11.364 49.622 1.00 68.94 346 GLU A N 1
ATOM 2658 C CA . GLU A 1 346 ? -15.833 -10.903 50.442 1.00 68.94 346 GLU A CA 1
ATOM 2659 C C . GLU A 1 346 ? -14.487 -11.024 49.703 1.00 68.94 346 GLU A C 1
ATOM 2661 O O . GLU A 1 346 ? -13.570 -10.232 49.916 1.00 68.94 346 GLU A O 1
ATOM 2666 N N . LYS A 1 347 ? -14.383 -12.001 48.795 1.00 66.75 347 LYS A N 1
ATOM 2667 C CA . LYS A 1 347 ? -13.153 -12.321 48.069 1.00 66.75 347 LYS A CA 1
ATOM 2668 C C . LYS A 1 347 ? -12.971 -11.533 46.769 1.00 66.75 347 LYS A C 1
ATOM 2670 O O . LYS A 1 347 ? -11.832 -11.249 46.407 1.00 66.75 347 LYS A O 1
ATOM 2675 N N . TYR A 1 348 ? -14.057 -11.208 46.066 1.00 66.12 348 TYR A N 1
ATOM 2676 C CA . TYR A 1 348 ? -14.001 -10.643 44.709 1.00 66.12 348 TYR A CA 1
ATOM 2677 C C . TYR A 1 348 ? -14.680 -9.275 44.566 1.00 66.12 348 TYR A C 1
ATOM 2679 O O . TYR A 1 348 ? -14.621 -8.675 43.496 1.00 66.12 348 TYR A O 1
ATOM 2687 N N . GLY A 1 349 ? -15.300 -8.756 45.628 1.00 70.50 349 GLY A N 1
ATOM 2688 C CA . GLY A 1 349 ? -16.039 -7.498 45.573 1.00 70.50 349 GLY A CA 1
ATOM 2689 C C . GLY A 1 349 ? -17.345 -7.621 44.784 1.00 70.50 349 GLY A C 1
ATOM 2690 O O . GLY A 1 349 ? -17.847 -8.728 44.582 1.00 70.50 349 GLY A O 1
ATOM 2691 N N . ALA A 1 350 ? -17.919 -6.477 44.395 1.00 77.56 350 ALA A N 1
ATOM 2692 C CA . ALA A 1 350 ? -19.171 -6.391 43.641 1.00 77.56 350 ALA A CA 1
ATOM 2693 C C . ALA A 1 350 ? -18.919 -6.480 42.130 1.00 77.56 350 ALA A C 1
ATOM 2695 O O . ALA A 1 350 ? -18.060 -5.781 41.602 1.00 77.56 350 ALA A O 1
ATOM 2696 N N . VAL A 1 351 ? -19.692 -7.316 41.437 1.00 77.81 351 VAL A N 1
ATOM 2697 C CA . VAL A 1 351 ? -19.652 -7.480 39.981 1.00 77.81 351 VAL A CA 1
ATOM 2698 C C . VAL A 1 351 ? -21.076 -7.464 39.432 1.00 77.81 351 VAL A C 1
ATOM 2700 O O . VAL A 1 351 ? -21.924 -8.257 39.852 1.00 77.81 351 VAL A O 1
ATOM 2703 N N . ALA A 1 352 ? -21.338 -6.564 38.488 1.00 77.38 352 ALA A N 1
ATOM 2704 C CA . ALA A 1 352 ? -22.593 -6.509 37.752 1.00 77.38 352 ALA A CA 1
ATOM 2705 C C . ALA A 1 352 ? -22.662 -7.569 36.639 1.00 77.38 352 ALA A C 1
ATOM 2707 O O . ALA A 1 352 ? -21.707 -7.778 35.889 1.00 77.38 352 ALA A O 1
ATOM 2708 N N . LEU A 1 353 ? -23.832 -8.187 36.500 1.00 79.44 353 LEU A N 1
ATOM 2709 C CA . LEU A 1 353 ? -24.196 -9.153 35.468 1.00 79.44 353 LEU A CA 1
ATOM 2710 C C . LEU A 1 353 ? -25.457 -8.648 34.757 1.00 79.44 353 LEU A C 1
ATOM 2712 O O . LEU A 1 353 ? -26.405 -8.212 35.402 1.00 79.44 353 LEU A O 1
ATOM 2716 N N . TRP A 1 354 ? -25.488 -8.661 33.424 1.00 68.00 354 TRP A N 1
ATOM 2717 C CA . TRP A 1 354 ? -26.601 -8.091 32.651 1.00 68.00 354 TRP A CA 1
ATOM 2718 C C . TRP A 1 354 ? -26.827 -8.824 31.323 1.00 68.00 354 TRP A C 1
ATOM 2720 O O . TRP A 1 354 ? -25.973 -9.580 30.860 1.00 68.00 354 TRP A O 1
ATOM 2730 N N . ARG A 1 355 ? -27.971 -8.579 30.664 1.00 67.12 355 ARG A N 1
ATOM 2731 C CA . ARG A 1 355 ? -28.358 -9.216 29.379 1.00 67.12 355 ARG A CA 1
ATOM 2732 C C . ARG A 1 355 ? -28.384 -10.755 29.471 1.00 67.12 355 ARG A C 1
ATOM 2734 O O . ARG A 1 355 ? -28.958 -11.317 30.396 1.00 67.12 355 ARG A O 1
ATOM 2741 N N . ASP A 1 356 ? -27.800 -11.435 28.482 1.00 64.69 356 ASP A N 1
ATOM 2742 C CA . ASP A 1 356 ? -27.744 -12.891 28.384 1.00 64.69 356 ASP A CA 1
ATOM 2743 C C . ASP A 1 356 ? -26.835 -13.523 29.446 1.00 64.69 356 ASP A C 1
ATOM 2745 O O . ASP A 1 356 ? -27.046 -14.683 29.789 1.00 64.69 356 ASP A O 1
ATOM 2749 N N . LEU A 1 357 ? -25.875 -12.769 30.003 1.00 69.62 357 LEU A N 1
ATOM 2750 C CA . LEU A 1 357 ? -24.996 -13.264 31.067 1.00 69.62 357 LEU A CA 1
ATOM 2751 C C . LEU A 1 357 ? -25.761 -13.549 32.352 1.00 69.62 357 LEU A C 1
ATOM 2753 O O . LEU A 1 357 ? -25.478 -14.545 33.002 1.00 69.62 357 LEU A O 1
ATOM 2757 N N . GLN A 1 358 ? -26.736 -12.702 32.692 1.00 74.69 358 GLN A N 1
ATOM 2758 C CA . GLN A 1 358 ? -27.558 -12.887 33.885 1.00 74.69 358 GLN A CA 1
ATOM 2759 C C . GLN A 1 358 ? -28.322 -14.210 33.831 1.00 74.69 358 GLN A C 1
ATOM 2761 O O . GLN A 1 358 ? -28.312 -14.980 34.783 1.00 74.69 358 GLN A O 1
ATOM 2766 N N . ARG A 1 359 ? -28.946 -14.493 32.684 1.00 72.31 359 ARG A N 1
ATOM 2767 C CA . ARG A 1 359 ? -29.719 -15.721 32.482 1.00 72.31 359 ARG A CA 1
ATOM 2768 C C . ARG A 1 359 ? -28.837 -16.965 32.591 1.00 72.31 359 ARG A C 1
ATOM 2770 O O . ARG A 1 359 ? -29.202 -17.910 33.279 1.00 72.31 359 ARG A O 1
ATOM 2777 N N . GLU A 1 360 ? -27.689 -16.960 31.914 1.00 77.06 360 GLU A N 1
ATOM 2778 C CA . GLU A 1 360 ? -26.729 -18.068 31.994 1.00 77.06 360 GLU A CA 1
ATOM 2779 C C . GLU A 1 360 ? -26.211 -18.233 33.427 1.00 77.06 360 GLU A C 1
ATOM 2781 O O . GLU A 1 360 ? -26.141 -19.341 33.952 1.00 77.06 360 GLU A O 1
ATOM 2786 N N . TYR A 1 361 ? -25.906 -17.131 34.107 1.00 81.44 361 TYR A N 1
ATOM 2787 C CA . TYR A 1 361 ? -25.488 -17.179 35.496 1.00 81.44 361 TYR A CA 1
ATOM 2788 C C . TYR A 1 361 ? -26.559 -17.812 36.391 1.00 81.44 361 TYR A C 1
ATOM 2790 O O . TYR A 1 361 ? -26.237 -18.725 37.143 1.00 81.44 361 TYR A O 1
ATOM 2798 N N . GLU A 1 362 ? -27.826 -17.410 36.289 1.00 75.44 362 GLU A N 1
ATOM 2799 C CA . GLU A 1 362 ? -28.935 -17.987 37.068 1.00 75.44 362 GLU A CA 1
ATOM 2800 C C . GLU A 1 362 ? -29.100 -19.502 36.836 1.00 75.44 362 GLU A C 1
ATOM 2802 O O . GLU A 1 362 ? -29.338 -20.253 37.786 1.00 75.44 362 GLU A O 1
ATOM 2807 N N . GLU A 1 363 ? -28.910 -19.973 35.601 1.00 74.56 363 GLU A N 1
ATOM 2808 C CA . GLU A 1 363 ? -29.015 -21.394 35.244 1.00 74.56 363 GLU A CA 1
ATOM 2809 C C . GLU A 1 363 ? -27.903 -22.253 35.875 1.00 74.56 363 GLU A C 1
ATOM 2811 O O . GLU A 1 363 ? -28.163 -23.369 36.343 1.00 74.56 363 GLU A O 1
ATOM 2816 N N . TYR A 1 364 ? -26.671 -21.734 35.925 1.00 75.75 364 TYR A N 1
ATOM 2817 C CA . TYR A 1 364 ? -25.484 -22.485 36.359 1.00 75.75 364 TYR A CA 1
ATOM 2818 C C . TYR A 1 364 ? -24.988 -22.151 37.778 1.00 75.75 364 TYR A C 1
ATOM 2820 O O . TYR A 1 364 ? -24.113 -22.853 38.293 1.00 75.75 364 TYR A O 1
ATOM 2828 N N . SER A 1 365 ? -25.551 -21.130 38.432 1.00 69.94 365 SER A N 1
ATOM 2829 C CA . SER A 1 365 ? -25.286 -20.776 39.840 1.00 69.94 365 SER A CA 1
ATOM 2830 C C . SER A 1 365 ? -26.361 -21.283 40.811 1.00 69.94 365 SER A C 1
ATOM 2832 O O . SER A 1 365 ? -26.080 -21.440 41.998 1.00 69.94 365 SER A O 1
ATOM 2834 N N . SER A 1 366 ? -27.567 -21.607 40.330 1.00 61.72 366 SER A N 1
ATOM 2835 C CA . SER A 1 366 ? -28.650 -22.126 41.173 1.00 61.72 366 SER A CA 1
ATOM 2836 C C . SER A 1 366 ? -28.448 -23.603 41.565 1.00 61.72 366 SER A C 1
ATOM 2838 O O . SER A 1 366 ? -28.174 -24.437 40.692 1.00 61.72 366 SER A O 1
ATOM 2840 N N . PRO A 1 367 ? -28.686 -23.979 42.841 1.00 54.50 367 PRO A N 1
ATOM 2841 C CA . PRO A 1 367 ? -28.755 -25.378 43.283 1.00 54.50 367 PRO A CA 1
ATOM 2842 C C . PRO A 1 367 ? -29.842 -26.193 42.579 1.00 54.50 367 PRO A C 1
ATOM 2844 O O . PRO A 1 367 ? -29.699 -27.401 42.419 1.00 54.50 367 PRO A O 1
ATOM 2847 N N . ASN A 1 368 ? -30.925 -25.528 42.163 1.00 47.03 368 ASN A N 1
ATOM 2848 C CA . ASN A 1 368 ? -32.085 -26.152 41.523 1.00 47.03 368 ASN A CA 1
ATOM 2849 C C . ASN A 1 368 ? -31.961 -26.202 39.985 1.00 47.03 368 ASN A C 1
ATOM 2851 O O . ASN A 1 368 ? -32.878 -26.679 39.320 1.00 47.03 368 ASN A O 1
ATOM 2855 N N . GLY A 1 369 ? -30.863 -25.674 39.429 1.00 54.19 369 GLY A N 1
ATOM 2856 C CA . GLY A 1 369 ? -30.533 -25.694 38.002 1.00 54.19 369 GLY A CA 1
ATOM 2857 C C . GLY A 1 369 ? -29.459 -26.736 37.675 1.00 54.19 369 GLY A C 1
ATOM 2858 O O . GLY A 1 369 ? -29.525 -27.884 38.108 1.00 54.19 369 GLY A O 1
ATOM 2859 N N . SER A 1 370 ? -28.428 -26.328 36.937 1.00 53.25 370 SER A N 1
ATOM 2860 C CA . SER A 1 370 ? -27.355 -27.194 36.418 1.00 53.25 370 SER A CA 1
ATOM 2861 C C . SER A 1 370 ? -26.270 -27.569 37.449 1.00 53.25 370 SER A C 1
ATOM 2863 O O . SER A 1 370 ? -25.137 -27.884 37.076 1.00 53.25 370 SER A O 1
ATOM 2865 N N . GLY A 1 371 ? -26.587 -27.530 38.748 1.00 57.09 371 GLY A N 1
ATOM 2866 C CA . GLY A 1 371 ? -25.707 -27.990 39.831 1.00 57.09 371 GLY A CA 1
ATOM 2867 C C . GLY A 1 371 ? -24.769 -26.942 40.447 1.00 57.09 371 GLY A C 1
ATOM 2868 O O . GLY A 1 371 ? -23.786 -27.329 41.072 1.00 57.09 371 GLY A O 1
ATOM 2869 N N . GLY A 1 372 ? -25.036 -25.640 40.274 1.00 68.25 372 GLY A N 1
ATOM 2870 C CA . GLY A 1 372 ? -24.374 -24.556 41.026 1.00 68.25 372 GLY A CA 1
ATOM 2871 C C . GLY A 1 372 ? -22.849 -24.435 40.866 1.00 68.25 372 GLY A C 1
ATOM 2872 O O . GLY A 1 372 ? -22.185 -23.848 41.718 1.00 68.25 372 GLY A O 1
ATOM 2873 N N . TRP A 1 373 ? -22.261 -25.013 39.814 1.00 78.94 373 TRP A N 1
ATOM 2874 C CA . TRP A 1 373 ? -20.806 -25.166 39.697 1.00 78.94 373 TRP A CA 1
ATOM 2875 C C . TRP A 1 373 ? -20.065 -23.879 39.327 1.00 78.94 373 TRP A C 1
ATOM 2877 O O . TRP A 1 373 ? -18.850 -23.822 39.502 1.00 78.94 373 TRP A O 1
ATOM 2887 N N . LEU A 1 374 ? -20.761 -22.868 38.800 1.00 81.25 374 LEU A N 1
ATOM 2888 C CA . LEU A 1 374 ? -20.123 -21.660 38.281 1.00 81.25 374 LEU A CA 1
ATOM 2889 C C . LEU A 1 374 ? -19.539 -20.785 39.410 1.00 81.25 374 LEU A C 1
ATOM 2891 O O . LEU A 1 374 ? -18.433 -20.269 39.263 1.00 81.25 374 LEU A O 1
ATOM 2895 N N . GLY A 1 375 ? -20.218 -20.707 40.561 1.00 80.94 375 GLY A N 1
ATOM 2896 C CA . GLY A 1 375 ? -19.788 -19.922 41.729 1.00 80.94 375 GLY A CA 1
ATOM 2897 C C . GLY A 1 375 ? -19.934 -18.408 41.547 1.00 80.94 375 GLY A C 1
ATOM 2898 O O . GLY A 1 375 ? -20.631 -17.964 40.640 1.00 80.94 375 GLY A O 1
ATOM 2899 N N . PHE A 1 376 ? -19.302 -17.608 42.413 1.00 79.62 376 PHE A N 1
ATOM 2900 C CA . PHE A 1 376 ? -19.396 -16.143 42.340 1.00 79.62 376 PHE A CA 1
ATOM 2901 C C . PHE A 1 376 ? -18.628 -15.574 41.133 1.00 79.62 376 PHE A C 1
ATOM 2903 O O . PHE A 1 376 ? -17.594 -16.130 40.747 1.00 79.62 376 PHE A O 1
ATOM 2910 N N . PRO A 1 377 ? -19.090 -14.454 40.541 1.00 79.69 377 PRO A N 1
ATOM 2911 C CA . PRO A 1 377 ? -18.305 -13.730 39.550 1.00 79.69 377 PRO A CA 1
ATOM 2912 C C . PRO A 1 377 ? -17.020 -13.196 40.184 1.00 79.69 377 PRO A C 1
ATOM 2914 O O . PRO A 1 377 ? -17.036 -12.614 41.267 1.00 79.69 377 PRO A O 1
ATOM 2917 N N . THR A 1 378 ? -15.903 -13.398 39.495 1.00 72.56 378 THR A N 1
ATOM 2918 C CA . THR A 1 378 ? -14.569 -13.007 39.971 1.00 72.56 378 THR A CA 1
ATOM 2919 C C . THR A 1 378 ? -14.062 -11.740 39.295 1.00 72.56 378 THR A C 1
ATOM 2921 O O . THR A 1 378 ? -13.127 -11.111 39.786 1.00 72.56 378 THR A O 1
ATOM 2924 N N . ARG A 1 379 ? -14.669 -11.364 38.162 1.00 66.31 379 ARG A N 1
ATOM 2925 C CA . ARG A 1 379 ? -14.294 -10.204 37.352 1.00 66.31 379 ARG A CA 1
ATOM 2926 C C . ARG A 1 379 ? -15.454 -9.768 36.454 1.00 66.31 379 ARG A C 1
ATOM 2928 O O . ARG A 1 379 ? -16.238 -10.608 36.022 1.00 66.31 379 ARG A O 1
ATOM 2935 N N . ARG A 1 380 ? -15.531 -8.470 36.131 1.00 64.12 380 ARG A N 1
ATOM 2936 C CA . ARG A 1 380 ? -16.489 -7.917 35.152 1.00 64.12 380 ARG A CA 1
ATOM 2937 C C . ARG A 1 380 ? -16.262 -8.443 33.735 1.00 64.12 380 ARG A C 1
ATOM 2939 O O . ARG A 1 380 ? -15.179 -8.916 33.411 1.00 64.12 380 ARG A O 1
ATOM 2946 N N . GLU A 1 381 ? -17.279 -8.292 32.889 1.00 63.94 381 GLU A N 1
ATOM 2947 C CA . GLU A 1 381 ? -17.220 -8.603 31.458 1.00 63.94 381 GLU A CA 1
ATOM 2948 C C . GLU A 1 381 ? -16.059 -7.860 30.755 1.00 63.94 381 GLU A C 1
ATOM 2950 O O . GLU A 1 381 ? -15.949 -6.639 30.860 1.00 63.94 381 GLU A O 1
ATOM 2955 N N . TYR A 1 382 ? -15.214 -8.583 30.011 1.00 54.94 382 TYR A N 1
ATOM 2956 C CA . TYR A 1 382 ? -14.097 -8.035 29.226 1.00 54.94 382 TYR A CA 1
ATOM 2957 C C . TYR A 1 382 ? -13.987 -8.688 27.840 1.00 54.94 382 TYR A C 1
ATOM 2959 O O . TYR A 1 382 ? -14.453 -9.806 27.635 1.00 54.94 382 TYR A O 1
ATOM 2967 N N . ASP A 1 383 ? -13.357 -8.016 26.874 1.00 53.75 383 ASP A N 1
ATOM 2968 C CA . ASP A 1 383 ? -13.200 -8.558 25.518 1.00 53.75 383 ASP A CA 1
ATOM 2969 C C . ASP A 1 383 ? -12.228 -9.758 25.496 1.00 53.75 383 ASP A C 1
ATOM 2971 O O . ASP A 1 383 ? -11.116 -9.707 26.027 1.00 53.75 383 ASP A O 1
ATOM 2975 N N . TRP A 1 384 ? -12.632 -10.861 24.863 1.00 50.78 384 TRP A N 1
ATOM 2976 C CA . TRP A 1 384 ? -11.845 -12.092 24.763 1.00 50.78 384 TRP A CA 1
ATOM 2977 C C . TRP A 1 384 ? -12.199 -12.855 23.483 1.00 50.78 384 TRP A C 1
ATOM 2979 O O . TRP A 1 384 ? -13.364 -13.117 23.225 1.00 50.78 384 TRP A O 1
ATOM 2989 N N . ARG A 1 385 ? -11.210 -13.231 22.658 1.00 54.09 385 ARG A N 1
ATOM 2990 C CA . ARG A 1 385 ? -11.391 -14.059 21.437 1.00 54.09 385 ARG A CA 1
ATOM 2991 C C . ARG A 1 385 ? -12.556 -13.624 20.521 1.00 54.09 385 ARG A C 1
ATOM 2993 O O . ARG A 1 385 ? -13.367 -14.450 20.118 1.00 54.09 385 ARG A O 1
ATOM 3000 N N . GLY A 1 386 ? -12.653 -12.333 20.197 1.00 48.19 386 GLY A N 1
ATOM 3001 C CA . GLY A 1 386 ? -13.688 -11.814 19.286 1.00 48.19 386 GLY A CA 1
ATOM 3002 C C . GLY A 1 386 ? -15.103 -11.748 19.877 1.00 48.19 386 GLY A C 1
ATOM 3003 O O . GLY A 1 386 ? -16.044 -11.457 19.149 1.00 48.19 386 GLY A O 1
ATOM 3004 N N . GLY A 1 387 ? -15.242 -11.996 21.181 1.00 58.84 387 GLY A N 1
ATOM 3005 C CA . GLY A 1 387 ? -16.461 -11.797 21.957 1.00 58.84 387 GLY A CA 1
ATOM 3006 C C . GLY A 1 387 ? -16.132 -11.176 23.314 1.00 58.84 387 GLY A C 1
ATOM 3007 O O . GLY A 1 387 ? -15.076 -10.567 23.481 1.00 58.84 387 GLY A O 1
ATOM 3008 N N . ARG A 1 388 ? -17.009 -11.352 24.298 1.00 64.75 388 ARG A N 1
ATOM 3009 C CA . ARG A 1 388 ? -16.831 -10.910 25.679 1.00 64.75 388 ARG A CA 1
ATOM 3010 C C . ARG A 1 388 ? -16.873 -12.074 26.645 1.00 64.75 388 ARG A C 1
ATOM 3012 O O . ARG A 1 388 ? -17.551 -13.061 26.399 1.00 64.75 388 ARG A O 1
ATOM 3019 N N . ARG A 1 389 ? -16.131 -11.988 27.736 1.00 77.19 389 ARG A N 1
ATOM 3020 C CA . ARG A 1 389 ? -15.990 -13.042 28.731 1.00 77.19 389 ARG A CA 1
ATOM 3021 C C . ARG A 1 389 ? -16.148 -12.461 30.128 1.00 77.19 389 ARG A C 1
ATOM 3023 O O . ARG A 1 389 ? -15.591 -11.408 30.418 1.00 77.19 389 ARG A O 1
ATOM 3030 N N . THR A 1 390 ? -16.859 -13.181 30.985 1.00 73.62 390 THR A N 1
ATOM 3031 C CA . THR A 1 390 ? -16.964 -12.905 32.422 1.00 73.62 390 THR A CA 1
ATOM 3032 C C . THR A 1 390 ? -16.500 -14.143 33.170 1.00 73.62 390 THR A C 1
ATOM 3034 O O . THR A 1 390 ? -16.959 -15.248 32.873 1.00 73.62 390 THR A O 1
ATOM 3037 N N . ASP A 1 391 ? -15.568 -13.967 34.102 1.00 77.50 391 ASP A N 1
ATOM 3038 C CA . ASP A 1 391 ? -14.975 -15.069 34.857 1.00 77.50 391 ASP A CA 1
ATOM 3039 C C . ASP A 1 391 ? -15.717 -15.307 36.173 1.00 77.50 391 ASP A C 1
ATOM 3041 O O . ASP A 1 391 ? -16.184 -14.375 36.831 1.00 77.50 391 ASP A O 1
ATOM 3045 N N . PHE A 1 392 ? -15.791 -16.578 36.553 1.00 82.75 392 PHE A N 1
ATOM 3046 C CA . PHE A 1 392 ? -16.404 -17.072 37.777 1.00 82.75 392 PHE A CA 1
ATOM 3047 C C . PHE A 1 392 ? -15.462 -18.080 38.448 1.00 82.75 392 PHE A C 1
ATOM 3049 O O . PHE A 1 392 ? -14.471 -18.517 37.862 1.00 82.75 392 PHE A O 1
ATOM 3056 N N . GLU A 1 393 ? -15.741 -18.460 39.691 1.00 79.19 393 GLU A N 1
ATOM 3057 C CA . GLU A 1 393 ? -14.867 -19.361 40.457 1.00 79.19 393 GLU A CA 1
ATOM 3058 C C . GLU A 1 393 ? -14.674 -20.737 39.799 1.00 79.19 393 GLU A C 1
ATOM 3060 O O . GLU A 1 393 ? -13.572 -21.285 39.823 1.00 79.19 393 GLU A O 1
ATOM 3065 N N . GLY A 1 394 ? -15.731 -21.295 39.205 1.00 75.75 394 GLY A N 1
ATOM 3066 C CA . GLY A 1 394 ? -15.713 -22.618 38.574 1.00 75.75 394 GLY A CA 1
ATOM 3067 C C . GLY A 1 394 ? -15.559 -22.611 37.051 1.00 75.75 394 GLY A C 1
ATOM 3068 O O . GLY A 1 394 ? -15.479 -23.681 36.440 1.00 75.75 394 GLY A O 1
ATOM 3069 N N . GLY A 1 395 ? -15.532 -21.440 36.412 1.00 82.25 395 GLY A N 1
ATOM 3070 C CA . GLY A 1 395 ? -15.598 -21.333 34.955 1.00 82.25 395 GLY A CA 1
ATOM 3071 C C . GLY A 1 395 ? -15.709 -19.911 34.434 1.00 82.25 395 GLY A C 1
ATOM 3072 O O . GLY A 1 395 ? -15.297 -18.955 35.079 1.00 82.25 395 GLY A O 1
ATOM 3073 N N . TYR A 1 396 ? -16.257 -19.771 33.234 1.00 81.31 396 TYR A N 1
ATOM 3074 C CA . TYR A 1 396 ? -16.491 -18.476 32.610 1.00 81.31 396 TYR A CA 1
ATOM 3075 C C . TYR A 1 396 ? -17.740 -18.514 31.731 1.00 81.31 396 TYR A C 1
ATOM 3077 O O . TYR A 1 396 ? -18.111 -19.564 31.211 1.00 81.31 396 TYR A O 1
ATOM 3085 N N . ILE A 1 397 ? -18.375 -17.363 31.531 1.00 80.50 397 ILE A N 1
ATOM 3086 C CA . ILE A 1 397 ? -19.415 -17.183 30.514 1.00 80.50 397 ILE A CA 1
ATOM 3087 C C . ILE A 1 397 ? -18.800 -16.408 29.353 1.00 80.50 397 ILE A C 1
ATOM 3089 O O . ILE A 1 397 ? -18.151 -15.386 29.569 1.00 80.50 397 ILE A O 1
ATOM 3093 N N . TYR A 1 398 ? -18.996 -16.891 28.128 1.00 77.56 398 TYR A N 1
ATOM 3094 C CA . TYR A 1 398 ? -18.533 -16.243 26.903 1.00 77.56 398 TYR A CA 1
ATOM 3095 C C . TYR A 1 398 ? -19.713 -15.795 26.039 1.00 77.56 398 TYR A C 1
ATOM 3097 O O . TYR A 1 398 ? -20.608 -16.593 25.765 1.00 77.56 398 TYR A O 1
ATOM 3105 N N . TRP A 1 399 ? -19.688 -14.536 25.607 1.00 64.88 399 TRP A N 1
ATOM 3106 C CA . TRP A 1 399 ? -20.640 -13.883 24.720 1.00 64.88 399 TRP A CA 1
ATOM 3107 C C . TRP A 1 399 ? -19.995 -13.576 23.367 1.00 64.88 399 TRP A C 1
ATOM 3109 O O . TRP A 1 399 ? -19.093 -12.755 23.280 1.00 64.88 399 TRP A O 1
ATOM 3119 N N . ASP A 1 400 ? -20.456 -14.190 22.286 1.00 57.12 400 ASP A N 1
ATOM 3120 C CA . ASP A 1 400 ? -19.819 -14.096 20.959 1.00 57.12 400 ASP A CA 1
ATOM 3121 C C . ASP A 1 400 ? -20.313 -12.916 20.093 1.00 57.12 400 ASP A C 1
ATOM 3123 O O . ASP A 1 400 ? -20.066 -12.860 18.888 1.00 57.12 400 ASP A O 1
ATOM 3127 N N . GLY A 1 401 ? -21.055 -11.979 20.688 1.00 48.06 401 GLY A N 1
ATOM 3128 C CA . GLY A 1 401 ? -21.759 -10.920 19.962 1.00 48.06 401 GLY A CA 1
ATOM 3129 C C . GLY A 1 401 ? -23.199 -11.274 19.571 1.00 48.06 401 GLY A C 1
ATOM 3130 O O . GLY A 1 401 ? -23.943 -10.392 19.133 1.00 48.06 401 GLY A O 1
ATOM 3131 N N . GLN A 1 402 ? -23.617 -12.534 19.741 1.00 47.47 402 GLN A N 1
ATOM 3132 C CA . GLN A 1 402 ? -24.965 -13.017 19.430 1.00 47.47 402 GLN A CA 1
ATOM 3133 C C . GLN A 1 402 ? -25.640 -13.746 20.600 1.00 47.47 402 GLN A C 1
ATOM 3135 O O . GLN A 1 402 ? -26.850 -13.591 20.766 1.00 47.47 402 GLN A O 1
ATOM 3140 N N . TRP A 1 403 ? -24.903 -14.511 21.409 1.00 53.50 403 TRP A N 1
ATOM 3141 C CA . TRP A 1 403 ? -25.418 -15.229 22.587 1.00 53.50 403 TRP A CA 1
ATOM 3142 C C . TRP A 1 403 ? -24.320 -15.448 23.635 1.00 53.50 403 TRP A C 1
ATOM 3144 O O . TRP A 1 403 ? -23.138 -15.412 23.309 1.00 53.50 403 TRP A O 1
ATOM 3154 N N . ALA A 1 404 ? -24.715 -15.658 24.897 1.00 69.25 404 ALA A N 1
ATOM 3155 C CA . ALA A 1 404 ? -23.823 -16.007 26.006 1.00 69.25 404 ALA A CA 1
ATOM 3156 C C . ALA A 1 404 ? -23.937 -17.502 26.343 1.00 69.25 404 ALA A C 1
ATOM 3158 O O . ALA A 1 404 ? -25.024 -18.061 26.212 1.00 69.25 404 ALA A O 1
ATOM 3159 N N . LYS A 1 405 ? -22.839 -18.143 26.762 1.00 80.38 405 LYS A N 1
ATOM 3160 C CA . LYS A 1 405 ? -22.825 -19.538 27.237 1.00 80.38 405 LYS A CA 1
ATOM 3161 C C . LYS A 1 405 ? -21.770 -19.765 28.317 1.00 80.38 405 LYS A C 1
ATOM 3163 O O . LYS A 1 405 ? -20.652 -19.263 28.179 1.00 80.38 405 LYS A O 1
ATOM 3168 N N . ALA A 1 406 ? -22.107 -20.545 29.344 1.00 79.88 406 ALA A N 1
ATOM 3169 C CA . ALA A 1 406 ? -21.169 -20.983 30.381 1.00 79.88 406 ALA A CA 1
ATOM 3170 C C . ALA A 1 406 ? -20.242 -22.129 29.919 1.00 79.88 406 ALA A C 1
ATOM 3172 O O . ALA A 1 406 ? -20.668 -23.057 29.228 1.00 79.88 406 ALA A O 1
ATOM 3173 N N . TYR A 1 407 ? -18.978 -22.072 30.339 1.00 78.50 407 TYR A N 1
ATOM 3174 C CA . TYR A 1 407 ? -17.923 -23.053 30.075 1.00 78.50 407 TYR A CA 1
ATOM 3175 C C . TYR A 1 407 ? -17.123 -23.324 31.352 1.00 78.50 407 TYR A C 1
ATOM 3177 O O . TYR A 1 407 ? -16.865 -22.410 32.142 1.00 78.50 407 TYR A O 1
ATOM 3185 N N . ARG A 1 408 ? -16.671 -24.566 31.545 1.00 81.19 408 ARG A N 1
ATOM 3186 C CA . ARG A 1 408 ? -15.650 -24.866 32.564 1.00 81.19 408 ARG A CA 1
ATOM 3187 C C . ARG A 1 408 ? -14.293 -24.308 32.131 1.00 81.19 408 ARG A C 1
ATOM 3189 O O . ARG A 1 408 ? -14.035 -24.123 30.946 1.00 81.19 408 ARG A O 1
ATOM 3196 N N . LEU A 1 409 ? -13.389 -24.071 33.085 1.00 70.75 409 LEU A N 1
ATOM 3197 C CA . LEU A 1 409 ? -12.053 -23.500 32.821 1.00 70.75 409 LEU A CA 1
ATOM 3198 C C . LEU A 1 409 ? -11.234 -24.258 31.757 1.00 70.75 409 LEU A C 1
ATOM 3200 O O . LEU A 1 409 ? -10.406 -23.658 31.077 1.00 70.75 409 LEU A O 1
ATOM 3204 N N . ASN A 1 410 ? -11.464 -25.562 31.612 1.00 69.38 410 ASN A N 1
ATOM 3205 C CA . ASN A 1 410 ? -10.799 -26.444 30.652 1.00 69.38 410 ASN A CA 1
ATOM 3206 C C . ASN A 1 410 ? -11.569 -26.635 29.332 1.00 69.38 410 ASN A C 1
ATOM 3208 O O . ASN A 1 410 ? -11.075 -27.313 28.433 1.00 69.38 410 ASN A O 1
ATOM 3212 N N . GLU A 1 411 ? -12.761 -26.061 29.202 1.00 64.81 411 GLU A N 1
ATOM 3213 C CA . GLU A 1 411 ? -13.562 -26.110 27.984 1.00 64.81 411 GLU A CA 1
ATOM 3214 C C . GLU A 1 411 ? -13.282 -24.873 27.127 1.00 64.81 411 GLU A C 1
ATOM 3216 O O . GLU A 1 411 ? -13.028 -23.780 27.637 1.00 64.81 411 GLU A O 1
ATOM 3221 N N . LEU A 1 412 ? -13.331 -25.037 25.804 1.00 60.72 412 LEU A N 1
ATOM 3222 C CA . LEU A 1 412 ? -13.203 -23.944 24.843 1.00 60.72 412 LEU A CA 1
ATOM 3223 C C . LEU A 1 412 ? -14.462 -23.862 23.970 1.00 60.72 412 LEU A C 1
ATOM 3225 O O . LEU A 1 412 ? -15.026 -24.904 23.624 1.00 60.72 412 LEU A O 1
ATOM 3229 N N . PRO A 1 413 ? -14.878 -22.656 23.542 1.00 57.66 413 PRO A N 1
ATOM 3230 C CA . PRO A 1 413 ? -15.940 -22.504 22.556 1.00 57.66 413 PRO A CA 1
ATOM 3231 C C . PRO A 1 413 ? -15.537 -23.190 21.244 1.00 57.66 413 PRO A C 1
ATOM 3233 O O . PRO A 1 413 ? -14.411 -23.015 20.766 1.00 57.66 413 PRO A O 1
ATOM 3236 N N . SER A 1 414 ? -16.454 -23.953 20.646 1.00 49.88 414 SER A N 1
ATOM 3237 C CA . SER A 1 414 ? -16.212 -24.902 19.544 1.00 49.88 414 SER A CA 1
ATOM 3238 C C . SER A 1 414 ? -15.783 -24.297 18.195 1.00 49.88 414 SER A C 1
ATOM 3240 O O . SER A 1 414 ? -15.872 -24.976 17.181 1.00 49.88 414 SER A O 1
ATOM 3242 N N . ASN A 1 415 ? -15.320 -23.047 18.142 1.00 42.44 415 ASN A N 1
ATOM 3243 C CA . ASN A 1 415 ? -14.952 -22.358 16.900 1.00 42.44 415 ASN A CA 1
ATOM 3244 C C . ASN A 1 415 ? -13.657 -21.538 17.028 1.00 42.44 415 ASN A C 1
ATOM 3246 O O . ASN A 1 415 ? -13.544 -20.433 16.506 1.00 42.44 415 ASN A O 1
ATOM 3250 N N . SER A 1 416 ? -12.651 -22.074 17.725 1.00 34.69 416 SER A N 1
ATOM 3251 C CA . SER A 1 416 ? -11.345 -21.415 17.858 1.00 34.69 416 SER A CA 1
ATOM 3252 C C . SER A 1 416 ? -10.211 -22.130 17.123 1.00 34.69 416 SER A C 1
ATOM 3254 O O . SER A 1 416 ? -9.164 -22.424 17.690 1.00 34.69 416 SER A O 1
ATOM 3256 N N . THR A 1 417 ? -10.386 -22.344 15.820 1.00 26.67 417 THR A N 1
ATOM 3257 C CA . THR A 1 417 ? -9.246 -22.421 14.899 1.00 26.67 417 THR A CA 1
ATOM 3258 C C . THR A 1 417 ? -9.156 -21.115 14.128 1.00 26.67 417 THR A C 1
ATOM 3260 O O . THR A 1 417 ? -10.048 -20.780 13.350 1.00 26.67 417 THR A O 1
ATOM 3263 N N . LEU A 1 418 ? -8.059 -20.391 14.363 1.00 32.72 418 LEU A N 1
ATOM 3264 C CA . LEU A 1 418 ? -7.580 -19.296 13.529 1.00 32.72 418 LEU A CA 1
ATOM 3265 C C . LEU A 1 418 ? -7.518 -19.762 12.070 1.00 32.72 418 LEU A C 1
ATOM 3267 O O . LEU A 1 418 ? -6.588 -20.444 11.653 1.00 32.72 418 LEU A O 1
ATOM 3271 N N . SER A 1 419 ? -8.515 -19.362 11.298 1.00 22.78 419 SER A N 1
ATOM 3272 C CA . SER A 1 419 ? -8.376 -19.117 9.872 1.00 22.78 419 SER A CA 1
ATOM 3273 C C . SER A 1 419 ? -9.016 -17.759 9.619 1.00 22.78 419 SER A C 1
ATOM 3275 O O . SER A 1 419 ? -9.991 -17.405 10.283 1.00 22.78 419 SER A O 1
ATOM 3277 N N . ASN A 1 420 ? -8.375 -16.971 8.757 1.00 24.02 420 ASN A N 1
ATOM 3278 C CA . ASN A 1 420 ? -8.767 -15.624 8.340 1.00 24.02 420 ASN A CA 1
ATOM 3279 C C . ASN A 1 420 ? -10.292 -15.423 8.341 1.00 24.02 420 ASN A C 1
ATOM 3281 O O . ASN A 1 420 ? -10.993 -16.333 7.888 1.00 24.02 420 ASN A O 1
ATOM 3285 N N . PRO A 1 421 ? -10.830 -14.260 8.763 1.00 28.45 421 PRO A N 1
ATOM 3286 C CA . PRO A 1 421 ? -12.254 -14.003 8.632 1.00 28.45 421 PRO A CA 1
ATOM 3287 C C . PRO A 1 421 ? -12.614 -13.896 7.145 1.00 28.45 421 PRO A C 1
ATOM 3289 O O . PRO A 1 421 ? -12.644 -12.827 6.543 1.00 28.45 421 PRO A O 1
ATOM 3292 N N . THR A 1 422 ? -12.905 -15.050 6.560 1.00 25.36 422 THR A N 1
ATOM 3293 C CA . THR A 1 422 ? -13.741 -15.190 5.383 1.00 25.36 422 THR A CA 1
ATOM 3294 C C . THR A 1 422 ? -15.165 -15.007 5.897 1.00 25.36 422 THR A C 1
ATOM 3296 O O . THR A 1 422 ? -15.688 -15.846 6.621 1.00 25.36 422 THR A O 1
ATOM 3299 N N . THR A 1 423 ? -15.730 -13.838 5.618 1.00 26.80 423 THR A N 1
ATOM 3300 C CA . THR A 1 423 ? -17.159 -13.557 5.424 1.00 26.80 423 THR A CA 1
ATOM 3301 C C . THR A 1 423 ? -18.151 -14.534 6.094 1.00 26.80 423 THR A C 1
ATOM 3303 O O . THR A 1 423 ? -18.502 -15.568 5.529 1.00 26.80 423 THR A O 1
ATOM 3306 N N . LEU A 1 424 ? -18.687 -14.164 7.266 1.00 29.83 424 LEU A N 1
ATOM 3307 C CA . LEU A 1 424 ? -19.900 -14.769 7.844 1.00 29.83 424 LEU A CA 1
ATOM 3308 C C . LEU A 1 424 ? -21.045 -14.720 6.812 1.00 29.83 424 LEU A C 1
ATOM 3310 O O . LEU A 1 424 ? -21.485 -13.637 6.420 1.00 29.83 424 LEU A O 1
ATOM 3314 N N . SER A 1 425 ? -21.546 -15.874 6.362 1.00 33.19 425 SER A N 1
ATOM 3315 C CA . SER A 1 425 ? -22.659 -15.927 5.408 1.00 33.19 425 SER A CA 1
ATOM 3316 C C . SER A 1 425 ? -23.978 -15.529 6.084 1.00 33.19 425 SER A C 1
ATOM 3318 O O . SER A 1 425 ? -24.475 -16.247 6.953 1.00 33.19 425 SER A O 1
ATOM 3320 N N . LEU A 1 426 ? -24.583 -14.412 5.668 1.00 44.97 426 LEU A N 1
ATOM 3321 C CA . LEU A 1 426 ? -25.969 -14.076 6.010 1.00 44.97 426 LEU A CA 1
ATOM 3322 C C . LEU A 1 426 ? -26.927 -15.133 5.426 1.00 44.97 426 LEU A C 1
ATOM 3324 O O . LEU A 1 426 ? -27.036 -15.245 4.206 1.00 44.97 426 LEU A O 1
ATOM 3328 N N . GLN A 1 427 ? -27.676 -15.858 6.266 1.00 62.00 427 GLN A N 1
ATOM 3329 C CA . GLN A 1 427 ? -28.763 -16.727 5.798 1.00 62.00 427 GLN A CA 1
ATOM 3330 C C . GLN A 1 427 ? -30.056 -15.908 5.657 1.00 62.00 427 GLN A C 1
ATOM 3332 O O . GLN A 1 427 ? -30.641 -15.445 6.635 1.00 62.00 427 GLN A O 1
ATOM 3337 N N . MET A 1 428 ? -30.497 -15.692 4.420 1.00 67.75 428 MET A N 1
ATOM 3338 C CA . MET A 1 428 ? -31.712 -14.934 4.116 1.00 67.75 428 MET A CA 1
ATOM 3339 C C . MET A 1 428 ? -32.923 -15.866 3.990 1.00 67.75 428 MET A C 1
ATOM 3341 O O . MET A 1 428 ? -32.794 -17.040 3.635 1.00 67.75 428 MET A O 1
ATOM 3345 N N . GLY A 1 429 ? -34.114 -15.344 4.282 1.00 74.75 429 GLY A N 1
ATOM 3346 C CA . GLY A 1 429 ? -35.379 -16.064 4.160 1.00 74.75 429 GLY A CA 1
ATOM 3347 C C . GLY A 1 429 ? -36.472 -15.231 3.497 1.00 74.75 429 GLY A C 1
ATOM 3348 O O . GLY A 1 429 ? -36.423 -14.000 3.464 1.00 74.75 429 GLY A O 1
ATOM 3349 N N . ARG A 1 430 ? -37.484 -15.912 2.968 1.00 82.12 430 ARG A N 1
ATOM 3350 C CA . ARG A 1 430 ? -38.682 -15.318 2.371 1.00 82.12 430 ARG A CA 1
ATOM 3351 C C . ARG A 1 430 ? -39.921 -15.984 2.955 1.00 82.12 430 ARG A C 1
ATOM 3353 O O . ARG A 1 430 ? -39.974 -17.206 3.027 1.00 82.12 430 ARG A O 1
ATOM 3360 N N . VAL A 1 431 ? -40.927 -15.202 3.341 1.00 83.94 431 VAL A N 1
ATOM 3361 C CA . VAL A 1 431 ? -42.221 -15.739 3.786 1.00 83.94 431 VAL A CA 1
ATOM 3362 C C . VAL A 1 431 ? -42.837 -16.548 2.646 1.00 83.94 431 VAL A C 1
ATOM 3364 O O . VAL A 1 431 ? -43.107 -16.011 1.568 1.00 83.94 431 VAL A O 1
ATOM 3367 N N . SER A 1 432 ? -43.015 -17.841 2.892 1.00 80.50 432 SER A N 1
ATOM 3368 C CA . SER A 1 432 ? -43.441 -18.827 1.907 1.00 80.50 432 SER A CA 1
ATOM 3369 C C . SER A 1 432 ? -44.906 -18.636 1.523 1.00 80.50 432 SER A C 1
ATOM 3371 O O . SER A 1 432 ? -45.724 -18.186 2.327 1.00 80.50 432 SER A O 1
ATOM 3373 N N . SER A 1 433 ? -45.280 -19.059 0.315 1.00 76.12 433 SER A N 1
ATOM 3374 C CA . SER A 1 433 ? -46.692 -19.163 -0.085 1.00 76.12 433 SER A CA 1
ATOM 3375 C C . SER A 1 433 ? -47.476 -20.173 0.762 1.00 76.12 433 SER A C 1
ATOM 3377 O O . SER A 1 433 ? -48.703 -20.136 0.770 1.00 76.12 433 SER A O 1
ATOM 3379 N N . ARG A 1 434 ? -46.784 -21.022 1.538 1.00 82.94 434 ARG A N 1
ATOM 3380 C CA . ARG A 1 434 ? -47.372 -21.974 2.497 1.00 82.94 434 ARG A CA 1
ATOM 3381 C C . ARG A 1 434 ? -48.250 -21.327 3.574 1.00 82.94 434 ARG A C 1
ATOM 3383 O O . ARG A 1 434 ? -49.023 -22.036 4.203 1.00 82.94 434 ARG A O 1
ATOM 3390 N N . VAL A 1 435 ? -48.149 -20.012 3.798 1.00 81.25 435 VAL A N 1
ATOM 3391 C CA . VAL A 1 435 ? -49.034 -19.282 4.732 1.00 81.25 435 VAL A CA 1
ATOM 3392 C C . VAL A 1 435 ? -50.453 -19.099 4.154 1.00 81.25 435 VAL A C 1
ATOM 3394 O O . VAL A 1 435 ? -51.397 -18.805 4.887 1.00 81.25 435 VAL A O 1
ATOM 3397 N N . GLY A 1 436 ? -50.639 -19.314 2.846 1.00 73.75 436 GLY A N 1
ATOM 3398 C CA . GLY A 1 436 ? -51.925 -19.160 2.167 1.00 73.75 436 GLY A CA 1
ATOM 3399 C C . GLY A 1 436 ? -52.336 -17.692 2.018 1.00 73.75 436 GLY A C 1
ATOM 3400 O O . GLY A 1 436 ? -51.503 -16.830 1.747 1.00 73.75 436 GLY A O 1
ATOM 3401 N N . ASN A 1 437 ? -53.627 -17.397 2.205 1.00 70.12 437 ASN A N 1
ATOM 3402 C CA . ASN A 1 437 ? -54.182 -16.039 2.081 1.00 70.12 437 ASN A CA 1
ATOM 3403 C C . ASN A 1 437 ? -53.957 -15.157 3.324 1.00 70.12 437 ASN A C 1
ATOM 3405 O O . ASN A 1 437 ? -54.432 -14.022 3.368 1.00 70.12 437 ASN A O 1
ATOM 3409 N N . PHE A 1 438 ? -53.253 -15.664 4.337 1.00 69.44 438 PHE A N 1
ATOM 3410 C CA . PHE A 1 438 ? -53.005 -14.959 5.592 1.00 69.44 438 PHE A CA 1
ATOM 3411 C C . PHE A 1 438 ? -51.538 -14.512 5.688 1.00 69.44 438 PHE A C 1
ATOM 3413 O O . PHE A 1 438 ? -50.658 -15.146 5.106 1.00 69.44 438 PHE A O 1
ATOM 3420 N N . PRO A 1 439 ? -51.232 -13.411 6.396 1.00 77.94 439 PRO A N 1
ATOM 3421 C CA . PRO A 1 439 ? -49.853 -13.006 6.628 1.00 77.94 439 PRO A CA 1
ATOM 3422 C C . PRO A 1 439 ? -49.225 -13.799 7.789 1.00 77.94 439 PRO A C 1
ATOM 3424 O O . PRO A 1 439 ? -49.910 -14.231 8.717 1.00 77.94 439 PRO A O 1
ATOM 3427 N N . LEU A 1 440 ? -47.901 -13.965 7.769 1.00 89.06 440 LEU A N 1
ATOM 3428 C CA . LEU A 1 440 ? -47.157 -14.661 8.820 1.00 89.06 440 LEU A CA 1
ATOM 3429 C C . LEU A 1 440 ? -47.000 -13.765 10.054 1.00 89.06 440 LEU A C 1
ATOM 3431 O O . LEU A 1 440 ? -46.551 -12.627 9.948 1.00 89.06 440 LEU A O 1
ATOM 3435 N N . ASN A 1 441 ? -47.340 -14.277 11.235 1.00 88.25 441 ASN A N 1
ATOM 3436 C CA . ASN A 1 441 ? -47.217 -13.524 12.483 1.00 88.25 441 ASN A CA 1
ATOM 3437 C C . ASN A 1 441 ? -45.765 -13.466 12.971 1.00 88.25 441 ASN A C 1
ATOM 3439 O O . ASN A 1 441 ? -45.149 -14.508 13.196 1.00 88.25 441 ASN A O 1
ATOM 3443 N N . LEU A 1 442 ? -45.268 -12.252 13.202 1.00 87.19 442 LEU A N 1
ATOM 3444 C CA . LEU A 1 442 ? -44.022 -11.970 13.908 1.00 87.19 442 LEU A CA 1
ATOM 3445 C C . LEU A 1 442 ? -44.323 -11.836 15.403 1.00 87.19 442 LEU A C 1
ATOM 3447 O O . LEU A 1 442 ? -45.229 -11.096 15.787 1.00 87.19 442 LEU A O 1
ATOM 3451 N N . ARG A 1 443 ? -43.579 -12.539 16.259 1.00 84.75 443 ARG A N 1
ATOM 3452 C CA . ARG A 1 443 ? -43.849 -12.612 17.708 1.00 84.75 443 ARG A CA 1
ATOM 3453 C C . ARG A 1 443 ? -42.624 -12.233 18.540 1.00 84.75 443 ARG A C 1
ATOM 3455 O O . ARG A 1 443 ? -41.501 -12.326 18.059 1.00 84.75 443 ARG A O 1
ATOM 3462 N N . ARG A 1 444 ? -42.820 -11.818 19.799 1.00 75.44 444 ARG A N 1
ATOM 3463 C CA . ARG A 1 444 ? -41.702 -11.517 20.729 1.00 75.44 444 ARG A CA 1
ATOM 3464 C C . ARG A 1 444 ? -41.000 -12.764 21.261 1.00 75.44 444 ARG A C 1
ATOM 3466 O O . ARG A 1 444 ? -39.857 -12.668 21.680 1.00 75.44 444 ARG A O 1
ATOM 3473 N N . GLN A 1 445 ? -41.676 -13.909 21.246 1.00 70.88 445 GLN A N 1
ATOM 3474 C CA . GLN A 1 445 ? -41.147 -15.201 21.681 1.00 70.88 445 GLN A CA 1
ATOM 3475 C C . GLN A 1 445 ? -41.555 -16.285 20.672 1.00 70.88 445 GLN A C 1
ATOM 3477 O O . GLN A 1 445 ? -42.577 -16.120 19.995 1.00 70.88 445 GLN A O 1
ATOM 3482 N N . PRO A 1 446 ? -40.799 -17.392 20.564 1.00 80.94 446 PRO A N 1
ATOM 3483 C CA . PRO A 1 446 ? -41.068 -18.465 19.612 1.00 80.94 446 PRO A CA 1
ATOM 3484 C C . PRO A 1 446 ? -42.208 -19.373 20.098 1.00 80.94 446 PRO A C 1
ATOM 3486 O O . PRO A 1 446 ? -42.007 -20.546 20.369 1.00 80.94 446 PRO A O 1
ATOM 3489 N N . ASN A 1 447 ? -43.416 -18.847 20.287 1.00 82.25 447 ASN A N 1
ATOM 3490 C CA . ASN A 1 447 ? -44.594 -19.645 20.635 1.00 82.25 447 ASN A CA 1
ATOM 3491 C C . ASN A 1 447 ? -45.871 -19.010 20.065 1.00 82.25 447 ASN A C 1
ATOM 3493 O O . ASN A 1 447 ? -45.908 -17.824 19.746 1.00 82.25 447 ASN A O 1
ATOM 3497 N N . THR A 1 448 ? -46.928 -19.805 19.901 1.00 81.06 448 THR A N 1
ATOM 3498 C CA . THR A 1 448 ? -48.201 -19.351 19.314 1.00 81.06 448 THR A CA 1
ATOM 3499 C C . THR A 1 448 ? -49.118 -18.627 20.301 1.00 81.06 448 THR A C 1
ATOM 3501 O O . THR A 1 448 ? -50.017 -17.920 19.844 1.00 81.06 448 THR A O 1
ATOM 3504 N N . SER A 1 449 ? -48.890 -18.764 21.614 1.00 76.62 449 SER A N 1
ATOM 3505 C CA . SER A 1 449 ? -49.712 -18.168 22.677 1.00 76.62 449 SER A CA 1
ATOM 3506 C C . SER A 1 449 ? -49.443 -16.677 22.904 1.00 76.62 449 SER A C 1
ATOM 3508 O O . SER A 1 449 ? -50.331 -15.962 23.359 1.00 76.62 449 SER A O 1
ATOM 3510 N N . GLN A 1 450 ? -48.254 -16.179 22.560 1.00 73.69 450 GLN A N 1
ATOM 3511 C CA . GLN A 1 450 ? -47.922 -14.754 22.647 1.00 73.69 450 GLN A CA 1
ATOM 3512 C C . GLN A 1 450 ? -48.599 -13.928 21.556 1.00 73.69 450 GLN A C 1
ATOM 3514 O O . GLN A 1 450 ? -48.679 -14.370 20.417 1.00 73.69 450 GLN A O 1
ATOM 3519 N N . ALA A 1 451 ? -49.015 -12.695 21.853 1.00 70.19 451 ALA A N 1
ATOM 3520 C CA . ALA A 1 451 ? -49.616 -11.806 20.858 1.00 70.19 451 ALA A CA 1
ATOM 3521 C C . ALA A 1 451 ? -48.662 -11.506 19.682 1.00 70.19 451 ALA A C 1
ATOM 3523 O O . ALA A 1 451 ? -47.440 -11.411 19.837 1.00 70.19 451 ALA A O 1
ATOM 3524 N N . SER A 1 452 ? -49.234 -11.353 18.485 1.00 77.31 452 SER A N 1
ATOM 3525 C CA . SER A 1 452 ? -48.487 -10.923 17.300 1.00 77.31 452 SER A CA 1
ATOM 3526 C C . SER A 1 452 ? -48.038 -9.468 17.467 1.00 77.31 452 SER A C 1
ATOM 3528 O O . SER A 1 452 ? -48.841 -8.611 17.828 1.00 77.31 452 SER A O 1
ATOM 3530 N N . ILE A 1 453 ? -46.763 -9.183 17.199 1.00 77.12 453 ILE A N 1
ATOM 3531 C CA . ILE A 1 453 ? -46.196 -7.820 17.192 1.00 77.12 453 ILE A CA 1
ATOM 3532 C C . ILE A 1 453 ? -46.099 -7.218 15.788 1.00 77.12 453 ILE A C 1
ATOM 3534 O O . ILE A 1 453 ? -45.612 -6.099 15.612 1.00 77.12 453 ILE A O 1
ATOM 3538 N N . GLY A 1 454 ? -46.543 -7.965 14.782 1.00 77.50 454 GLY A N 1
ATOM 3539 C CA . GLY A 1 454 ? -46.580 -7.544 13.393 1.00 77.50 454 GLY A CA 1
ATOM 3540 C C . GLY A 1 454 ? -46.919 -8.711 12.478 1.00 77.50 454 GLY A C 1
ATOM 3541 O O . GLY A 1 454 ? -46.765 -9.875 12.841 1.00 77.50 454 GLY A O 1
ATOM 3542 N N . THR A 1 455 ? -47.369 -8.402 11.271 1.00 82.81 455 THR A N 1
ATOM 3543 C CA . THR A 1 455 ? -47.696 -9.405 10.259 1.00 82.81 455 THR A CA 1
ATOM 3544 C C . THR A 1 455 ? -46.817 -9.211 9.028 1.00 82.81 455 THR A C 1
ATOM 3546 O O . THR A 1 455 ? -46.491 -8.087 8.645 1.00 82.81 455 THR A O 1
ATOM 3549 N N . LEU A 1 456 ? -46.390 -10.319 8.428 1.00 81.94 456 LEU A N 1
ATOM 3550 C CA . LEU A 1 456 ? -45.500 -10.353 7.274 1.00 81.94 456 LEU A CA 1
ATOM 3551 C C . LEU A 1 456 ? -46.258 -10.963 6.086 1.00 81.94 456 LEU A C 1
ATOM 3553 O O . LEU A 1 456 ? -46.537 -12.164 6.100 1.00 81.94 456 LEU A O 1
ATOM 3557 N N . PRO A 1 457 ? -46.624 -10.170 5.065 1.00 78.12 457 PRO A N 1
ATOM 3558 C CA . PRO A 1 457 ? -47.266 -10.688 3.859 1.00 78.12 457 PRO A CA 1
ATOM 3559 C C . PRO A 1 457 ? -46.437 -11.778 3.164 1.00 78.12 457 PRO A C 1
ATOM 3561 O O . PRO A 1 457 ? -45.205 -11.791 3.264 1.00 78.12 457 PRO A O 1
ATOM 3564 N N . VAL A 1 458 ? -47.095 -12.660 2.406 1.00 71.94 458 VAL A N 1
ATOM 3565 C CA . VAL A 1 458 ? -46.408 -13.652 1.563 1.00 71.94 458 VAL A CA 1
ATOM 3566 C C . VAL A 1 458 ? -45.384 -12.962 0.664 1.00 71.94 458 VAL A C 1
ATOM 3568 O O . VAL A 1 458 ? -45.642 -11.921 0.061 1.00 71.94 458 VAL A O 1
ATOM 3571 N N . GLY A 1 459 ? -44.191 -13.544 0.592 1.00 64.56 459 GLY A N 1
ATOM 3572 C CA . GLY A 1 459 ? -43.083 -13.011 -0.180 1.00 64.56 459 GLY A CA 1
ATOM 3573 C C . GLY A 1 459 ? -42.241 -11.953 0.532 1.00 64.56 459 GLY A C 1
ATOM 3574 O O . GLY A 1 459 ? -41.223 -11.559 -0.039 1.00 64.56 459 GLY A O 1
ATOM 3575 N N . THR A 1 460 ? -42.607 -11.535 1.752 1.00 76.19 460 THR A N 1
ATOM 3576 C CA . THR A 1 460 ? -41.778 -10.647 2.583 1.00 76.19 460 THR A CA 1
ATOM 3577 C C . THR A 1 460 ? -40.422 -11.285 2.834 1.00 76.19 460 THR A C 1
ATOM 3579 O O . THR A 1 460 ? -40.340 -12.451 3.217 1.00 76.19 460 THR A O 1
ATOM 3582 N N . GLN A 1 461 ? -39.354 -10.527 2.622 1.00 73.19 461 GLN A N 1
ATOM 3583 C CA . GLN A 1 461 ? -38.004 -10.991 2.902 1.00 73.19 461 GLN A CA 1
ATOM 3584 C C . GLN A 1 461 ? -37.578 -10.631 4.314 1.00 73.19 461 GLN A C 1
ATOM 3586 O O . GLN A 1 461 ? -37.948 -9.585 4.846 1.00 73.19 461 GLN A O 1
ATOM 3591 N N . LEU A 1 462 ? -36.791 -11.516 4.903 1.00 75.81 462 LEU A N 1
ATOM 3592 C CA . LEU A 1 462 ? -36.336 -11.416 6.274 1.00 75.81 462 LEU A CA 1
ATOM 3593 C C . LEU A 1 462 ? -34.923 -11.987 6.390 1.00 75.81 462 LEU A C 1
ATOM 3595 O O . LEU A 1 462 ? -34.529 -12.881 5.637 1.00 75.81 462 LEU A O 1
ATOM 3599 N N . LYS A 1 463 ? -34.144 -11.455 7.325 1.00 71.94 463 LYS A N 1
ATOM 3600 C CA . LYS A 1 463 ? -32.843 -12.017 7.677 1.00 71.94 463 LYS A CA 1
ATOM 3601 C C . LYS A 1 463 ? -33.072 -13.094 8.726 1.00 71.94 463 LYS A C 1
ATOM 3603 O O . LYS A 1 463 ? -33.619 -12.778 9.779 1.00 71.94 463 LYS A O 1
ATOM 3608 N N . ILE A 1 464 ? -32.681 -14.338 8.453 1.00 74.06 464 ILE A N 1
ATOM 3609 C CA . ILE A 1 464 ? -32.740 -15.410 9.451 1.00 74.06 464 ILE A CA 1
ATOM 3610 C C . ILE A 1 464 ? -31.492 -15.270 10.315 1.00 74.06 464 ILE A C 1
ATOM 3612 O O . ILE A 1 464 ? -30.372 -15.412 9.832 1.00 74.06 464 ILE A O 1
ATOM 3616 N N . LEU A 1 465 ? -31.694 -14.945 11.587 1.00 58.47 465 LEU A N 1
ATOM 3617 C CA . LEU A 1 465 ? -30.612 -14.794 12.553 1.00 58.47 465 LEU A CA 1
ATOM 3618 C C . LEU A 1 465 ? -30.200 -16.162 13.100 1.00 58.47 465 LEU A C 1
ATOM 3620 O O . LEU A 1 465 ? -29.013 -16.461 13.157 1.00 58.47 465 LEU A O 1
ATOM 3624 N N . ARG A 1 466 ? -31.179 -17.009 13.449 1.00 55.25 466 ARG A N 1
ATOM 3625 C CA . ARG A 1 466 ? -30.962 -18.397 13.895 1.00 55.25 466 ARG A CA 1
ATOM 3626 C C . ARG A 1 466 ? -32.252 -19.219 13.887 1.00 55.25 466 ARG A C 1
ATOM 3628 O O . ARG A 1 466 ? -33.347 -18.674 13.748 1.00 55.25 466 ARG A O 1
ATOM 3635 N N . THR A 1 467 ? -32.109 -20.530 14.086 1.00 72.88 467 THR A N 1
ATOM 3636 C CA . THR A 1 467 ? -33.218 -21.456 14.381 1.00 72.88 467 THR A CA 1
ATOM 3637 C C . THR A 1 467 ? -33.264 -21.715 15.882 1.00 72.88 467 THR A C 1
ATOM 3639 O O . THR A 1 467 ? -32.218 -21.949 16.481 1.00 72.88 467 THR A O 1
ATOM 3642 N N . VAL A 1 468 ? -34.447 -21.666 16.487 1.00 57.78 468 VAL A N 1
ATOM 3643 C CA . VAL A 1 468 ? -34.670 -21.934 17.912 1.00 57.78 468 VAL A CA 1
ATOM 3644 C C . VAL A 1 468 ? -35.791 -22.949 18.085 1.00 57.78 468 VAL A C 1
ATOM 3646 O O . VAL A 1 468 ? -36.738 -22.967 17.299 1.00 57.78 468 VAL A O 1
ATOM 3649 N N . ASP A 1 469 ? -35.705 -23.758 19.134 1.00 74.50 469 ASP A N 1
ATOM 3650 C CA . ASP A 1 469 ? -36.841 -24.548 19.596 1.00 74.50 469 ASP A CA 1
ATOM 3651 C C . ASP A 1 469 ? -37.766 -23.667 20.449 1.00 74.50 469 ASP A C 1
ATOM 3653 O O . ASP A 1 469 ? -37.315 -22.860 21.261 1.00 74.50 469 ASP A O 1
ATOM 3657 N N . GLY A 1 470 ? -39.072 -23.804 20.250 1.00 78.62 470 GLY A N 1
ATOM 3658 C CA . GLY A 1 470 ? -40.095 -22.992 20.890 1.00 78.62 470 GLY A CA 1
ATOM 3659 C C . GLY A 1 470 ? -41.395 -23.754 21.142 1.00 78.62 470 GLY A C 1
ATOM 3660 O O . GLY A 1 470 ? -41.450 -24.981 21.073 1.00 78.62 470 GLY A O 1
ATOM 3661 N N . GLY A 1 471 ? -42.463 -23.015 21.437 1.00 81.00 471 GLY A N 1
ATOM 3662 C CA . GLY A 1 471 ? -43.801 -23.565 21.627 1.00 81.00 471 GLY A CA 1
ATOM 3663 C C . GLY A 1 471 ? -44.281 -24.326 20.392 1.00 81.00 471 GLY A C 1
ATOM 3664 O O . GLY A 1 471 ? -43.991 -23.944 19.253 1.00 81.00 471 GLY A O 1
ATOM 3665 N N . ILE A 1 472 ? -45.029 -25.403 20.631 1.00 84.31 472 ILE A N 1
ATOM 3666 C CA . ILE A 1 472 ? -45.502 -26.295 19.574 1.00 84.31 472 ILE A CA 1
ATOM 3667 C C . ILE A 1 472 ? -46.491 -25.553 18.667 1.00 84.31 472 ILE A C 1
ATOM 3669 O O . ILE A 1 472 ? -47.455 -24.944 19.133 1.00 84.31 472 ILE A O 1
ATOM 3673 N N . TYR A 1 473 ? -46.270 -25.636 17.358 1.00 85.69 473 TYR A N 1
ATOM 3674 C CA . TYR A 1 473 ? -47.219 -25.217 16.332 1.00 85.69 473 TYR A CA 1
ATOM 3675 C C . TYR A 1 473 ? -47.455 -26.361 15.348 1.00 85.69 473 TYR A C 1
ATOM 3677 O O . TYR A 1 473 ? -46.584 -27.200 15.127 1.00 85.69 473 TYR A O 1
ATOM 3685 N N . ASN A 1 474 ? -48.639 -26.403 14.743 1.00 86.44 474 ASN A N 1
ATOM 3686 C CA . ASN A 1 474 ? -48.994 -27.447 13.790 1.00 86.44 474 ASN A CA 1
ATOM 3687 C C . ASN A 1 474 ? -49.384 -26.809 12.448 1.00 86.44 474 ASN A C 1
ATOM 3689 O O . ASN A 1 474 ? -50.414 -26.139 12.379 1.00 86.44 474 ASN A O 1
ATOM 3693 N N . PRO A 1 475 ? -48.575 -26.974 11.387 1.00 81.81 475 PRO A N 1
ATOM 3694 C CA . PRO A 1 475 ? -48.892 -26.471 10.056 1.00 81.81 475 PRO A CA 1
ATOM 3695 C C . PRO A 1 475 ? -49.755 -27.429 9.209 1.00 81.81 475 PRO A C 1
ATOM 3697 O O . PRO A 1 475 ? -49.796 -27.297 7.990 1.00 81.81 475 PRO A O 1
ATOM 3700 N N . GLY A 1 476 ? -50.409 -28.419 9.823 1.00 78.38 476 GLY A N 1
ATOM 3701 C CA . GLY A 1 476 ? -51.223 -29.430 9.137 1.00 78.38 476 GLY A CA 1
ATOM 3702 C C . GLY A 1 476 ? -50.453 -30.684 8.708 1.00 78.38 476 GLY A C 1
ATOM 3703 O O . GLY A 1 476 ? -51.063 -31.626 8.216 1.00 78.38 476 GLY A O 1
ATOM 3704 N N . THR A 1 477 ? -49.134 -30.732 8.927 1.00 79.38 477 THR A N 1
ATOM 3705 C CA . THR A 1 477 ? -48.263 -31.883 8.604 1.00 79.38 477 THR A CA 1
ATOM 3706 C C . THR A 1 477 ? -47.624 -32.519 9.847 1.00 79.38 477 THR A C 1
ATOM 3708 O O . THR A 1 477 ? -46.631 -33.232 9.730 1.00 79.38 477 THR A O 1
ATOM 3711 N N . GLY A 1 478 ? -48.149 -32.226 11.041 1.00 82.31 478 GLY A N 1
ATOM 3712 C CA . GLY A 1 478 ? -47.628 -32.709 12.325 1.00 82.31 478 GLY A CA 1
ATOM 3713 C C . GLY A 1 478 ? -47.069 -31.597 13.215 1.00 82.31 478 GLY A C 1
ATOM 3714 O O . GLY A 1 478 ? -46.792 -30.489 12.764 1.00 82.31 478 GLY A O 1
ATOM 3715 N N . ASN A 1 479 ? -46.923 -31.886 14.506 1.00 89.06 479 ASN A N 1
ATOM 3716 C CA . ASN A 1 479 ? -46.458 -30.912 15.491 1.00 89.06 479 ASN A CA 1
ATOM 3717 C C . ASN A 1 479 ? -44.978 -30.566 15.276 1.00 89.06 479 ASN A C 1
ATOM 3719 O O . ASN A 1 479 ? -44.125 -31.447 15.186 1.00 89.06 479 ASN A O 1
ATOM 3723 N N . ARG A 1 480 ? -44.676 -29.270 15.237 1.00 87.31 480 ARG A N 1
ATOM 3724 C CA . ARG A 1 480 ? -43.333 -28.714 15.078 1.00 87.31 480 ARG A CA 1
ATOM 3725 C C . ARG A 1 480 ? -43.005 -27.778 16.228 1.00 87.31 480 ARG A C 1
ATOM 3727 O O . ARG A 1 480 ? -43.895 -27.156 16.800 1.00 87.31 480 ARG A O 1
ATOM 3734 N N . LYS A 1 481 ? -41.716 -27.661 16.536 1.00 87.56 481 LYS A N 1
ATOM 3735 C CA . LYS A 1 481 ? -41.191 -26.758 17.569 1.00 87.56 481 LYS A CA 1
ATOM 3736 C C . LYS A 1 481 ? -40.119 -25.805 17.051 1.00 87.56 481 LYS A C 1
ATOM 3738 O O . LYS A 1 481 ? -39.618 -25.011 17.825 1.00 87.56 481 LYS A O 1
ATOM 3743 N N . ASP A 1 482 ? -39.776 -25.850 15.769 1.00 82.44 482 ASP A N 1
ATOM 3744 C CA . ASP A 1 482 ? -38.705 -25.043 15.194 1.00 82.44 482 ASP A CA 1
ATOM 3745 C C . ASP A 1 482 ? -39.209 -23.675 14.710 1.00 82.44 482 ASP A C 1
ATOM 3747 O O . ASP A 1 482 ? -40.108 -23.562 13.871 1.00 82.44 482 ASP A O 1
ATOM 3751 N N . TRP A 1 483 ? -38.599 -22.619 15.231 1.00 88.06 483 TRP A N 1
ATOM 3752 C CA . TRP A 1 483 ? -38.872 -21.223 14.908 1.00 88.06 483 TRP A CA 1
ATOM 3753 C C . TRP A 1 483 ? -37.609 -20.558 14.367 1.00 88.06 483 TRP A C 1
ATOM 3755 O O . TRP A 1 483 ? -36.496 -20.926 14.733 1.00 88.06 483 TRP A O 1
ATOM 3765 N N . TYR A 1 484 ? -37.767 -19.550 13.517 1.00 86.44 484 TYR A N 1
ATOM 3766 C CA . TYR A 1 484 ? -36.673 -18.663 13.140 1.00 86.44 484 TYR A CA 1
ATOM 3767 C C . TYR A 1 484 ? -36.757 -17.370 13.934 1.00 86.44 484 TYR A C 1
ATOM 3769 O O . TYR A 1 484 ? -37.809 -16.730 13.972 1.00 86.44 484 TYR A O 1
ATOM 3777 N N . GLU A 1 485 ? -35.636 -16.970 14.529 1.00 78.38 485 GLU A N 1
ATOM 3778 C CA . GLU A 1 485 ? -35.442 -15.585 14.942 1.00 78.38 485 GLU A CA 1
ATOM 3779 C C . GLU A 1 485 ? -35.050 -14.781 13.706 1.00 78.38 485 GLU A C 1
ATOM 3781 O O . GLU A 1 485 ? -34.119 -15.152 12.984 1.00 78.38 485 GLU A O 1
ATOM 3786 N N . VAL A 1 486 ? -35.789 -13.711 13.431 1.00 77.31 486 VAL A N 1
ATOM 3787 C CA . VAL A 1 486 ? -35.673 -12.957 12.188 1.00 77.31 486 VAL A CA 1
ATOM 3788 C C . VAL A 1 486 ? -35.574 -11.463 12.440 1.00 77.31 486 VAL A C 1
ATOM 3790 O O . VAL A 1 486 ? -36.174 -10.931 13.374 1.00 77.31 486 VAL A O 1
ATOM 3793 N N . GLU A 1 487 ? -34.848 -10.776 11.563 1.00 68.69 487 GLU A N 1
ATOM 3794 C CA . GLU A 1 487 ? -34.847 -9.318 11.475 1.00 68.69 487 GLU A CA 1
ATOM 3795 C C . GLU A 1 487 ? -35.531 -8.886 10.174 1.00 68.69 487 GLU A C 1
ATOM 3797 O O . GLU A 1 487 ? -35.167 -9.332 9.081 1.00 68.69 487 GLU A O 1
ATOM 3802 N N . VAL A 1 488 ? -36.549 -8.034 10.290 1.00 67.56 488 VAL A N 1
ATOM 3803 C CA . VAL A 1 488 ? -37.341 -7.535 9.162 1.00 67.56 488 VAL A CA 1
ATOM 3804 C C . VAL A 1 488 ? -37.773 -6.093 9.429 1.00 67.56 488 VAL A C 1
ATOM 3806 O O . VAL A 1 488 ? -38.319 -5.782 10.485 1.00 67.56 488 VAL A O 1
ATOM 3809 N N . ASN A 1 489 ? -37.501 -5.186 8.483 1.00 59.62 489 ASN A N 1
ATOM 3810 C CA . ASN A 1 489 ? -37.786 -3.745 8.600 1.00 59.62 489 ASN A CA 1
ATOM 3811 C C . ASN A 1 489 ? -37.249 -3.100 9.900 1.00 59.62 489 ASN A C 1
ATOM 3813 O O . ASN A 1 489 ? -37.938 -2.300 10.531 1.00 59.62 489 ASN A O 1
ATOM 3817 N N . GLY A 1 490 ? -36.041 -3.487 10.330 1.00 51.16 490 GLY A N 1
ATOM 3818 C CA . GLY A 1 490 ? -35.409 -2.977 11.555 1.00 51.16 490 GLY A CA 1
ATOM 3819 C C . GLY A 1 490 ? -36.036 -3.483 12.861 1.00 51.16 490 GLY A C 1
ATOM 3820 O O . GLY A 1 490 ? -35.710 -2.978 13.931 1.00 51.16 490 GLY A O 1
ATOM 3821 N N . ARG A 1 491 ? -36.942 -4.469 12.797 1.00 57.38 491 ARG A N 1
ATOM 3822 C CA . ARG A 1 491 ? -37.562 -5.108 13.964 1.00 57.38 491 ARG A CA 1
ATOM 3823 C C . ARG A 1 491 ? -37.146 -6.570 14.054 1.00 57.38 491 ARG A C 1
ATOM 3825 O O . ARG A 1 491 ? -37.109 -7.269 13.042 1.00 57.38 491 ARG A O 1
ATOM 3832 N N . ARG A 1 492 ? -36.875 -7.030 15.278 1.00 75.12 492 ARG A N 1
ATOM 3833 C CA . ARG A 1 492 ? -36.570 -8.432 15.587 1.00 75.12 492 ARG A CA 1
ATOM 3834 C C . ARG A 1 492 ? -37.769 -9.144 16.197 1.00 75.12 492 ARG A C 1
ATOM 3836 O O . ARG A 1 492 ? -38.538 -8.543 16.947 1.00 75.12 492 ARG A O 1
ATOM 3843 N N . GLY A 1 493 ? -37.912 -10.422 15.875 1.00 75.50 493 GLY A N 1
ATOM 3844 C CA . GLY A 1 493 ? -38.929 -11.294 16.449 1.00 75.50 493 GLY A CA 1
ATOM 3845 C C . GLY A 1 493 ? -38.822 -12.717 15.917 1.00 75.50 493 GLY A C 1
ATOM 3846 O O . GLY A 1 493 ? -37.893 -13.054 15.190 1.00 75.50 493 GLY A O 1
ATOM 3847 N N . PHE A 1 494 ? -39.790 -13.553 16.268 1.00 85.62 494 PHE A N 1
ATOM 3848 C CA . PHE A 1 494 ? -39.817 -14.970 15.934 1.00 85.62 494 PHE A CA 1
ATOM 3849 C C . PHE A 1 494 ? -40.965 -15.289 14.983 1.00 85.62 494 PHE A C 1
ATOM 3851 O O . PHE A 1 494 ? -42.077 -14.776 15.138 1.00 85.62 494 PHE A O 1
ATOM 3858 N N . VAL A 1 495 ? -40.694 -16.168 14.022 1.00 90.62 495 VAL A N 1
ATOM 3859 C CA . VAL A 1 495 ? -41.677 -16.721 13.085 1.00 90.62 495 VAL A CA 1
ATOM 3860 C C . VAL A 1 495 ? -41.549 -18.240 13.025 1.00 90.62 495 VAL A C 1
ATOM 3862 O O . VAL A 1 495 ? -40.465 -18.787 13.213 1.00 90.62 495 VAL A O 1
ATOM 3865 N N . ALA A 1 496 ? -42.648 -18.940 12.764 1.00 91.62 496 ALA A N 1
ATOM 3866 C CA . ALA A 1 496 ? -42.626 -20.392 12.608 1.00 91.62 496 ALA A CA 1
ATOM 3867 C C . ALA A 1 496 ? -41.827 -20.781 11.349 1.00 91.62 496 ALA A C 1
ATOM 3869 O O . ALA A 1 496 ? -42.151 -20.339 10.243 1.00 91.62 496 ALA A O 1
ATOM 3870 N N . ALA A 1 497 ? -40.786 -21.603 11.517 1.00 88.75 497 ALA A N 1
ATOM 3871 C CA . ALA A 1 497 ? -39.787 -21.865 10.480 1.00 88.75 497 ALA A CA 1
ATOM 3872 C C . ALA A 1 497 ? -40.370 -22.522 9.221 1.00 88.75 497 ALA A C 1
ATOM 3874 O O . ALA A 1 497 ? -39.933 -22.224 8.112 1.00 88.75 497 ALA A O 1
ATOM 3875 N N . TYR A 1 498 ? -41.412 -23.351 9.367 1.00 89.62 498 TYR A N 1
ATOM 3876 C CA . TYR A 1 498 ? -42.090 -24.000 8.237 1.00 89.62 498 TYR A CA 1
ATOM 3877 C C . TYR A 1 498 ? -42.605 -23.025 7.168 1.00 89.62 498 TYR A C 1
ATOM 3879 O O . TYR A 1 498 ? -42.715 -23.386 5.996 1.00 89.62 498 TYR A O 1
ATOM 3887 N N . TYR A 1 499 ? -42.924 -21.796 7.571 1.00 91.38 499 TYR A N 1
ATOM 3888 C CA . TYR A 1 499 ? -43.503 -20.773 6.709 1.00 91.38 499 TYR A CA 1
ATOM 3889 C C . TYR A 1 499 ? -42.464 -19.829 6.093 1.00 91.38 499 TYR A C 1
ATOM 3891 O O . TYR A 1 499 ? -42.830 -18.791 5.540 1.00 91.38 499 TYR A O 1
ATOM 3899 N N . VAL A 1 500 ? -41.176 -20.165 6.172 1.00 88.31 500 VAL A N 1
ATOM 3900 C CA . VAL A 1 500 ? -40.085 -19.366 5.610 1.00 88.31 500 VAL A CA 1
ATOM 3901 C C . VAL A 1 500 ? -39.220 -20.234 4.702 1.00 88.31 500 VAL A C 1
ATOM 3903 O O . VAL A 1 500 ? -38.604 -21.201 5.143 1.00 88.31 500 VAL A O 1
ATOM 3906 N N . ASP A 1 501 ? -39.132 -19.853 3.431 1.00 81.88 501 ASP A N 1
ATOM 3907 C CA . ASP A 1 501 ? -38.216 -20.455 2.467 1.00 81.88 501 ASP A CA 1
ATOM 3908 C C . ASP A 1 501 ? -36.831 -19.805 2.613 1.00 81.88 501 ASP A C 1
ATOM 3910 O O . ASP A 1 501 ? -36.702 -18.581 2.533 1.00 81.88 501 ASP A O 1
ATOM 3914 N N . LYS A 1 502 ? -35.783 -20.607 2.830 1.00 80.25 502 LYS A N 1
ATOM 3915 C CA . LYS A 1 502 ? -34.392 -20.124 2.827 1.00 80.25 502 LYS A CA 1
ATOM 3916 C C . LYS A 1 502 ? -33.989 -19.735 1.403 1.00 80.25 502 LYS A C 1
ATOM 3918 O O . LYS A 1 502 ? -34.216 -20.504 0.473 1.00 80.25 502 LYS A O 1
ATOM 3923 N N . VAL A 1 503 ? -33.374 -18.566 1.235 1.00 63.28 503 VAL A N 1
ATOM 3924 C CA . VAL A 1 503 ? -32.902 -18.064 -0.066 1.00 63.28 503 VAL A CA 1
ATOM 3925 C C . VAL A 1 503 ? -31.389 -17.837 -0.031 1.00 63.28 503 VAL A C 1
ATOM 3927 O O . VAL A 1 503 ? -30.845 -17.372 0.968 1.00 63.28 503 VAL A O 1
ATOM 3930 N N . SER A 1 504 ? -30.700 -18.201 -1.116 1.00 46.28 504 SER A N 1
ATOM 3931 C CA . SER A 1 504 ? -29.230 -18.229 -1.212 1.00 46.28 504 SER A CA 1
ATOM 3932 C C . SER A 1 504 ? -28.574 -16.855 -1.398 1.00 46.28 504 SER A C 1
ATOM 3934 O O . SER A 1 504 ? -27.351 -16.759 -1.406 1.00 46.28 504 SER A O 1
ATOM 3936 N N . SER A 1 505 ? -29.359 -15.788 -1.538 1.00 42.88 505 SER A N 1
ATOM 3937 C CA . SER A 1 505 ? -28.868 -14.414 -1.628 1.00 42.88 505 SER A CA 1
ATOM 3938 C C . SER A 1 505 ? -29.968 -13.417 -1.252 1.00 42.88 505 SER A C 1
ATOM 3940 O O . SER A 1 505 ? -31.154 -13.644 -1.508 1.00 42.88 505 SER A O 1
ATOM 3942 N N . ALA A 1 506 ? -29.582 -12.303 -0.620 1.00 38.81 506 ALA A N 1
ATOM 3943 C CA . ALA A 1 506 ? -30.438 -11.120 -0.535 1.00 38.81 506 ALA A CA 1
ATOM 3944 C C . ALA A 1 506 ? -30.748 -10.630 -1.964 1.00 38.81 506 ALA A C 1
ATOM 3946 O O . ALA A 1 506 ? -29.892 -10.790 -2.842 1.00 38.81 506 ALA A O 1
ATOM 3947 N N . PRO A 1 507 ? -31.914 -10.018 -2.250 1.00 37.94 507 PRO A N 1
ATOM 3948 C CA . PRO A 1 507 ? -32.023 -9.271 -3.491 1.00 37.94 507 PRO A CA 1
ATOM 3949 C C . PRO A 1 507 ? -31.006 -8.124 -3.443 1.00 37.94 507 PRO A C 1
ATOM 3951 O O . PRO A 1 507 ? -30.589 -7.709 -2.352 1.00 37.94 507 PRO A O 1
ATOM 3954 N N . PRO A 1 508 ? -30.603 -7.608 -4.609 1.00 33.78 508 PRO A N 1
ATOM 3955 C CA . PRO A 1 508 ? -29.659 -6.511 -4.658 1.00 33.78 508 PRO A CA 1
ATOM 3956 C C . PRO A 1 508 ? -30.156 -5.343 -3.790 1.00 33.78 508 PRO A C 1
ATOM 3958 O O . PRO A 1 508 ? -31.373 -5.135 -3.682 1.00 33.78 508 PRO A O 1
ATOM 3961 N N . PRO A 1 509 ? -29.244 -4.574 -3.164 1.00 38.69 509 PRO A N 1
ATOM 3962 C CA . PRO A 1 509 ? -29.611 -3.297 -2.560 1.00 38.69 509 PRO A CA 1
ATOM 3963 C C . PRO A 1 509 ? -30.434 -2.474 -3.568 1.00 38.69 509 PRO A C 1
ATOM 3965 O O . PRO A 1 509 ? -30.239 -2.654 -4.774 1.00 38.69 509 PRO A O 1
ATOM 3968 N N . PRO A 1 510 ? -31.369 -1.613 -3.109 1.00 46.28 510 PRO A N 1
ATOM 3969 C CA . PRO A 1 510 ? -32.234 -0.851 -4.004 1.00 46.28 510 PRO A CA 1
ATOM 3970 C C . PRO A 1 510 ? -31.393 -0.212 -5.106 1.00 46.28 510 PRO A C 1
ATOM 3972 O O . PRO A 1 510 ? -30.454 0.528 -4.810 1.00 46.28 510 PRO A O 1
ATOM 3975 N N . ALA A 1 511 ? -31.681 -0.582 -6.355 1.00 52.34 511 ALA A N 1
ATOM 3976 C CA . ALA A 1 511 ? -30.849 -0.202 -7.482 1.00 52.34 511 ALA A CA 1
ATOM 3977 C C . ALA A 1 511 ? -30.815 1.326 -7.573 1.00 52.34 511 ALA A C 1
ATOM 3979 O O . ALA A 1 511 ? -31.860 1.981 -7.553 1.00 52.34 511 ALA A O 1
ATOM 3980 N N . GLU A 1 512 ? -29.626 1.916 -7.657 1.00 59.81 512 GLU A N 1
ATOM 3981 C CA . GLU A 1 512 ? -29.540 3.314 -8.064 1.00 59.81 512 GLU A CA 1
ATOM 3982 C C . GLU A 1 512 ? -30.037 3.434 -9.502 1.00 59.81 512 GLU A C 1
ATOM 3984 O O . GLU A 1 512 ? -29.866 2.522 -10.308 1.00 59.81 512 GLU A O 1
ATOM 3989 N N . GLY A 1 513 ? -30.679 4.546 -9.823 1.00 64.44 513 GLY A N 1
ATOM 3990 C CA . GLY A 1 513 ? -31.048 4.881 -11.185 1.00 64.44 513 GLY A CA 1
ATOM 3991 C C . GLY A 1 513 ? -30.963 6.378 -11.410 1.00 64.44 513 GLY A C 1
ATOM 3992 O O . GLY A 1 513 ? -30.764 7.164 -10.479 1.00 64.44 513 GLY A O 1
ATOM 3993 N N . PHE A 1 514 ? -31.142 6.790 -12.654 1.00 76.69 514 PHE A N 1
ATOM 3994 C CA . PHE A 1 514 ? -31.261 8.199 -13.001 1.00 76.69 514 PHE A CA 1
ATOM 3995 C C . PHE A 1 514 ? -32.316 8.413 -14.080 1.00 76.69 514 PHE A C 1
ATOM 3997 O O . PHE A 1 514 ? -32.623 7.514 -14.867 1.00 76.69 514 PHE A O 1
ATOM 4004 N N . VAL A 1 515 ? -32.872 9.623 -14.110 1.00 78.19 515 VAL A N 1
ATOM 4005 C CA . VAL A 1 515 ? -33.804 10.049 -15.159 1.00 78.19 515 VAL A CA 1
ATOM 4006 C C . VAL A 1 515 ? -33.057 10.116 -16.491 1.00 78.19 515 VAL A C 1
ATOM 4008 O O . VAL A 1 515 ? -32.118 10.899 -16.635 1.00 78.19 515 VAL A O 1
ATOM 4011 N N . ASN A 1 516 ? -33.438 9.285 -17.456 1.00 75.38 516 ASN A N 1
ATOM 4012 C CA . ASN A 1 516 ? -32.734 9.171 -18.733 1.00 75.38 516 ASN A CA 1
ATOM 4013 C C . ASN A 1 516 ? -33.183 10.237 -19.747 1.00 75.38 516 ASN A C 1
ATOM 4015 O O . ASN A 1 516 ? -34.097 11.018 -19.491 1.00 75.38 516 ASN A O 1
ATOM 4019 N N . SER A 1 517 ? -32.528 10.284 -20.907 1.00 75.25 517 SER A N 1
ATOM 4020 C CA . SER A 1 517 ? -32.788 11.274 -21.962 1.00 75.25 517 SER A CA 1
ATOM 4021 C C . SER A 1 517 ? -34.153 11.146 -22.641 1.00 75.25 517 SER A C 1
ATOM 4023 O O . SER A 1 517 ? -34.550 12.058 -23.364 1.00 75.25 517 SER A O 1
ATOM 4025 N N . ASN A 1 518 ? -34.915 10.075 -22.388 1.00 81.44 518 ASN A N 1
ATOM 4026 C CA . ASN A 1 518 ? -36.233 9.888 -22.998 1.00 81.44 518 ASN A CA 1
ATOM 4027 C C . ASN A 1 518 ? -37.257 10.936 -22.531 1.00 81.44 518 ASN A C 1
ATOM 4029 O O . ASN A 1 518 ? -38.306 11.075 -23.154 1.00 81.44 518 ASN A O 1
ATOM 4033 N N . VAL A 1 519 ? -36.974 11.672 -21.449 1.00 77.12 519 VAL A N 1
ATOM 4034 C CA . VAL A 1 519 ? -37.812 12.794 -20.990 1.00 77.12 519 VAL A CA 1
ATOM 4035 C C . VAL A 1 519 ? -37.731 14.024 -21.906 1.00 77.12 519 VAL A C 1
ATOM 4037 O O . VAL A 1 519 ? -38.587 14.907 -21.826 1.00 77.12 519 VAL A O 1
ATOM 4040 N N . GLY A 1 520 ? -36.733 14.082 -22.796 1.00 75.31 520 GLY A N 1
ATOM 4041 C CA . GLY A 1 520 ? -36.486 15.226 -23.670 1.00 75.31 520 GLY A CA 1
ATOM 4042 C C . GLY A 1 520 ? -36.244 16.513 -22.876 1.00 75.31 520 GLY A C 1
ATOM 4043 O O . GLY A 1 520 ? -35.571 16.506 -21.850 1.00 75.31 520 GLY A O 1
ATOM 4044 N N . ASN A 1 521 ? -36.835 17.624 -23.325 1.00 68.75 521 ASN A N 1
ATOM 4045 C CA . ASN A 1 521 ? -36.726 18.927 -22.651 1.00 68.75 521 ASN A CA 1
ATOM 4046 C C . ASN A 1 521 ? -37.693 19.089 -21.456 1.00 68.75 521 ASN A C 1
ATOM 4048 O O . ASN A 1 521 ? -37.723 20.148 -20.830 1.00 68.75 521 ASN A O 1
ATOM 4052 N N . GLY A 1 522 ? -38.523 18.080 -21.161 1.00 68.38 522 GLY A N 1
ATOM 4053 C CA . GLY A 1 522 ? -39.515 18.116 -20.083 1.00 68.38 522 GLY A CA 1
ATOM 4054 C C . GLY A 1 522 ? -39.061 17.377 -18.815 1.00 68.38 522 GLY A C 1
ATOM 4055 O O . GLY A 1 522 ? -38.182 16.519 -18.882 1.00 68.38 522 GLY A O 1
ATOM 4056 N N . PRO A 1 523 ? -39.656 17.665 -17.639 1.00 81.69 523 PRO A N 1
ATOM 4057 C CA . PRO A 1 523 ? -39.345 16.931 -16.418 1.00 81.69 523 PRO A CA 1
ATOM 4058 C C . PRO A 1 523 ? -40.125 15.611 -16.309 1.00 81.69 523 PRO A C 1
ATOM 4060 O O . PRO A 1 523 ? -41.305 15.532 -16.665 1.00 81.69 523 PRO A O 1
ATOM 4063 N N . LEU A 1 524 ? -39.511 14.600 -15.693 1.00 89.94 524 LEU A N 1
ATOM 4064 C CA . LEU A 1 524 ? -40.212 13.413 -15.206 1.00 89.94 524 LEU A CA 1
ATOM 4065 C C . LEU A 1 524 ? -40.977 13.748 -13.921 1.00 89.94 524 LEU A C 1
ATOM 4067 O O . LEU A 1 524 ? -40.425 14.309 -12.978 1.00 89.94 524 LEU A O 1
ATOM 4071 N N . ARG A 1 525 ? -42.258 13.386 -13.853 1.00 91.38 525 ARG A N 1
ATOM 4072 C CA . ARG A 1 525 ? -43.112 13.657 -12.687 1.00 91.38 525 ARG A CA 1
ATOM 4073 C C . ARG A 1 525 ? -43.038 12.502 -11.690 1.00 91.38 525 ARG A C 1
ATOM 4075 O O . ARG A 1 525 ? -43.423 11.387 -12.033 1.00 91.38 525 ARG A O 1
ATOM 4082 N N . LEU A 1 526 ? -42.611 12.783 -10.458 1.00 92.19 526 LEU A N 1
ATOM 4083 C CA . LEU A 1 526 ? -42.746 11.861 -9.327 1.00 92.19 526 LEU A CA 1
ATOM 4084 C C . LEU A 1 526 ? -44.187 11.911 -8.819 1.00 92.19 526 LEU A C 1
ATOM 4086 O O . LEU A 1 526 ? -44.679 12.993 -8.498 1.00 92.19 526 LEU A O 1
ATOM 4090 N N . ARG A 1 527 ? -44.862 10.765 -8.729 1.00 93.12 527 ARG A N 1
ATOM 4091 C CA . ARG A 1 527 ? -46.293 10.695 -8.402 1.00 93.12 527 ARG A CA 1
ATOM 4092 C C . ARG A 1 527 ? -46.578 9.967 -7.096 1.00 93.12 527 ARG A C 1
ATOM 4094 O O . ARG A 1 527 ? -45.775 9.154 -6.647 1.00 93.12 527 ARG A O 1
ATOM 4101 N N . SER A 1 528 ? -47.723 10.260 -6.486 1.00 84.12 528 SER A N 1
ATOM 4102 C CA . SER A 1 528 ? -48.148 9.647 -5.218 1.00 84.12 528 SER A CA 1
ATOM 4103 C C . SER A 1 528 ? -48.562 8.175 -5.341 1.00 84.12 528 SER A C 1
ATOM 4105 O O . SER A 1 528 ? -48.470 7.436 -4.364 1.00 84.12 528 SER A O 1
ATOM 4107 N N . SER A 1 529 ? -48.968 7.729 -6.531 1.00 88.88 529 SER A N 1
ATOM 4108 C CA . SER A 1 529 ? -49.226 6.325 -6.868 1.00 88.88 529 SER A CA 1
ATOM 4109 C C . SER A 1 529 ? -48.774 6.027 -8.305 1.00 88.88 529 SER A C 1
ATOM 4111 O O . SER A 1 529 ? -48.456 6.945 -9.065 1.00 88.88 529 SER A O 1
ATOM 4113 N N . ALA A 1 530 ? -48.714 4.746 -8.681 1.00 90.69 530 ALA A N 1
ATOM 4114 C CA . ALA A 1 530 ? -48.307 4.288 -10.013 1.00 90.69 530 ALA A CA 1
ATOM 4115 C C . ALA A 1 530 ? -49.405 4.520 -11.075 1.00 90.69 530 ALA A C 1
ATOM 4117 O O . ALA A 1 530 ? -49.907 3.574 -11.680 1.00 90.69 530 ALA A O 1
ATOM 4118 N N . ALA A 1 531 ? -49.818 5.776 -11.257 1.00 87.69 531 ALA A N 1
ATOM 4119 C CA . ALA A 1 531 ? -50.849 6.183 -12.206 1.00 87.69 531 ALA A CA 1
ATOM 4120 C C . ALA A 1 531 ? -50.557 7.566 -12.808 1.00 87.69 531 ALA A C 1
ATOM 4122 O O . ALA A 1 531 ? -50.016 8.452 -12.148 1.00 87.69 531 ALA A O 1
ATOM 4123 N N . THR A 1 532 ? -50.911 7.775 -14.074 1.00 87.12 532 THR A N 1
ATOM 4124 C CA . THR A 1 532 ? -50.656 9.010 -14.837 1.00 87.12 532 THR A CA 1
ATOM 4125 C C . THR A 1 532 ? -51.528 10.190 -14.403 1.00 87.12 532 THR A C 1
ATOM 4127 O O . THR A 1 532 ? -51.141 11.346 -14.606 1.00 87.12 532 THR A O 1
ATOM 4130 N N . ASN A 1 533 ? -52.660 9.920 -13.755 1.00 87.62 533 ASN A N 1
ATOM 4131 C CA . ASN A 1 533 ? -53.553 10.917 -13.161 1.00 87.62 533 ASN A CA 1
ATOM 4132 C C . ASN A 1 533 ? -53.256 11.204 -11.674 1.00 87.62 533 ASN A C 1
ATOM 4134 O O . ASN A 1 533 ? -53.832 12.131 -11.107 1.00 87.62 533 ASN A O 1
ATOM 4138 N N . ALA A 1 534 ? -52.344 10.457 -11.041 1.00 88.06 534 ALA A N 1
ATOM 4139 C CA . ALA A 1 534 ? -52.011 10.630 -9.630 1.00 88.06 534 ALA A CA 1
ATOM 4140 C C . ALA A 1 534 ? -51.301 11.964 -9.353 1.00 88.06 534 ALA A C 1
ATOM 4142 O O . ALA A 1 534 ? -50.579 12.491 -10.208 1.00 88.06 534 ALA A O 1
ATOM 4143 N N . ALA A 1 535 ? -51.473 12.485 -8.134 1.00 88.38 535 ALA A N 1
ATOM 4144 C CA . ALA A 1 535 ? -50.914 13.767 -7.713 1.00 88.38 535 ALA A CA 1
ATOM 4145 C C . ALA A 1 535 ? -49.392 13.824 -7.924 1.00 88.38 535 ALA A C 1
ATOM 4147 O O . ALA A 1 535 ? -48.664 12.876 -7.615 1.00 88.38 535 ALA A O 1
ATOM 4148 N N . ILE A 1 536 ? -48.917 14.952 -8.454 1.00 91.25 536 ILE A N 1
ATOM 4149 C CA . ILE A 1 536 ? -47.495 15.192 -8.704 1.00 91.25 536 ILE A CA 1
ATOM 4150 C C . ILE A 1 536 ? -46.858 15.664 -7.398 1.00 91.25 536 ILE A C 1
ATOM 4152 O O . ILE A 1 536 ? -47.217 16.709 -6.866 1.00 91.25 536 ILE A O 1
ATOM 4156 N N . LEU A 1 537 ? -45.898 14.893 -6.895 1.00 78.19 537 LEU A N 1
ATOM 4157 C CA . LEU A 1 537 ? -45.147 15.200 -5.680 1.00 78.19 537 LEU A CA 1
ATOM 4158 C C . LEU A 1 537 ? -43.971 16.144 -5.952 1.00 78.19 537 LEU A C 1
ATOM 4160 O O . LEU A 1 537 ? -43.628 16.963 -5.099 1.00 78.19 537 LEU A O 1
ATOM 4164 N N . THR A 1 538 ? -43.316 15.992 -7.108 1.00 84.56 538 THR A N 1
ATOM 4165 C CA . THR A 1 538 ? -42.276 16.901 -7.613 1.00 84.56 538 THR A CA 1
ATOM 4166 C C . THR A 1 538 ? -41.943 16.598 -9.080 1.00 84.56 538 THR A C 1
ATOM 4168 O O . THR A 1 538 ? -42.308 15.546 -9.611 1.00 84.56 538 THR A O 1
ATOM 4171 N N . ASN A 1 539 ? -41.214 17.511 -9.717 1.00 86.88 539 ASN A N 1
ATOM 4172 C CA . ASN A 1 539 ? -40.637 17.357 -11.049 1.00 86.88 539 ASN A CA 1
ATOM 4173 C C . ASN A 1 539 ? -39.148 16.995 -10.942 1.00 86.88 539 ASN A C 1
ATOM 4175 O O . ASN A 1 539 ? -38.434 17.549 -10.107 1.00 86.88 539 ASN A O 1
ATOM 4179 N N . LEU A 1 540 ? -38.689 16.077 -11.789 1.00 80.56 540 LEU A N 1
ATOM 4180 C CA . LEU A 1 540 ? -37.320 15.570 -11.844 1.00 80.56 540 LEU A CA 1
ATOM 4181 C C . LEU A 1 540 ? -36.736 15.881 -13.225 1.00 80.56 540 LEU A C 1
ATOM 4183 O O . LEU A 1 540 ? -37.311 15.497 -14.243 1.00 80.56 540 LEU A O 1
ATOM 4187 N N . SER A 1 541 ? -35.609 16.583 -13.281 1.00 75.56 541 SER A N 1
ATOM 4188 C CA . SER A 1 541 ? -34.904 16.855 -14.538 1.00 75.56 541 SER A CA 1
ATOM 4189 C C . SER A 1 541 ? -34.140 15.621 -15.027 1.00 75.56 541 SER A C 1
ATOM 4191 O O . SER A 1 541 ? -33.824 14.719 -14.243 1.00 75.56 541 SER A O 1
ATOM 4193 N N . GLN A 1 542 ? -33.804 15.589 -16.319 1.00 74.69 542 GLN A N 1
ATOM 4194 C CA . GLN A 1 542 ? -32.881 14.596 -16.869 1.00 74.69 542 GLN A CA 1
ATOM 4195 C C . GLN A 1 542 ? -31.584 14.545 -16.042 1.00 74.69 542 GLN A C 1
ATOM 4197 O O . GLN A 1 542 ? -31.039 15.576 -15.652 1.00 74.69 542 GLN A O 1
ATOM 4202 N N . GLY A 1 543 ? -31.101 13.337 -15.757 1.00 60.78 543 GLY A N 1
ATOM 4203 C CA . GLY A 1 543 ? -29.912 13.083 -14.942 1.00 60.78 543 GLY A CA 1
ATOM 4204 C C . GLY A 1 543 ? -30.160 13.046 -13.431 1.00 60.78 543 GLY A C 1
ATOM 4205 O O . GLY A 1 543 ? -29.250 12.680 -12.688 1.00 60.78 543 GLY A O 1
ATOM 4206 N N . THR A 1 544 ? -31.371 13.366 -12.954 1.00 69.00 544 THR A N 1
ATOM 4207 C CA . THR A 1 544 ? -31.697 13.293 -11.518 1.00 69.00 544 THR A CA 1
ATOM 4208 C C . THR A 1 544 ? -31.516 11.865 -11.007 1.00 69.00 544 THR A C 1
ATOM 4210 O O . THR A 1 544 ? -32.135 10.940 -11.535 1.00 69.00 544 THR A O 1
ATOM 4213 N N . ARG A 1 545 ? -30.684 11.689 -9.973 1.00 69.56 545 ARG A N 1
ATOM 4214 C CA . ARG A 1 545 ? -30.458 10.394 -9.319 1.00 69.56 545 ARG A CA 1
ATOM 4215 C C . ARG A 1 545 ? -31.641 10.017 -8.434 1.00 69.56 545 ARG A C 1
ATOM 4217 O O . ARG A 1 545 ? -32.201 10.859 -7.737 1.00 69.56 545 ARG A O 1
ATOM 4224 N N . LEU A 1 546 ? -31.989 8.740 -8.442 1.00 72.38 546 LEU A N 1
ATOM 4225 C CA . LEU A 1 546 ? -33.096 8.170 -7.685 1.00 72.38 546 LEU A CA 1
ATOM 4226 C C . LEU A 1 546 ? -32.704 6.799 -7.131 1.00 72.38 546 LEU A C 1
ATOM 4228 O O . LEU A 1 546 ? -31.904 6.077 -7.726 1.00 72.38 546 LEU A O 1
ATOM 4232 N N . ARG A 1 547 ? -33.286 6.433 -5.990 1.00 69.12 547 ARG A N 1
ATOM 4233 C CA . ARG A 1 547 ? -33.121 5.113 -5.374 1.00 69.12 547 ARG A CA 1
ATOM 4234 C C . ARG A 1 547 ? -34.333 4.256 -5.716 1.00 69.12 547 ARG A C 1
ATOM 4236 O O . ARG A 1 547 ? -35.428 4.551 -5.242 1.00 69.12 547 ARG A O 1
ATOM 4243 N N . ILE A 1 548 ? -34.167 3.228 -6.545 1.00 76.44 548 ILE A N 1
ATOM 4244 C CA . ILE A 1 548 ? -35.256 2.338 -6.969 1.00 76.44 548 I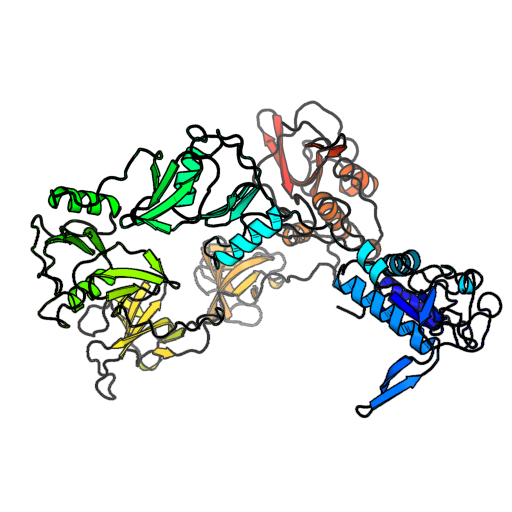LE A CA 1
ATOM 4245 C C . ILE A 1 548 ? -35.502 1.313 -5.871 1.00 76.44 548 ILE A C 1
ATOM 4247 O O . ILE A 1 548 ? -34.674 0.445 -5.611 1.00 76.44 548 ILE A O 1
ATOM 4251 N N . LEU A 1 549 ? -36.660 1.408 -5.226 1.00 66.44 549 LEU A N 1
ATOM 4252 C CA . LEU A 1 549 ? -37.045 0.524 -4.131 1.00 66.44 549 LEU A CA 1
ATOM 4253 C C . LEU A 1 549 ? -37.603 -0.802 -4.656 1.00 66.44 549 LEU A C 1
ATOM 4255 O O . LEU A 1 549 ? -37.298 -1.853 -4.099 1.00 66.44 549 LEU A O 1
ATOM 4259 N N . ARG A 1 550 ? -38.425 -0.753 -5.715 1.00 68.06 550 ARG A N 1
ATOM 4260 C CA . ARG A 1 550 ? -38.956 -1.930 -6.428 1.00 68.06 550 ARG A CA 1
ATOM 4261 C C . ARG A 1 550 ? -39.636 -1.554 -7.748 1.00 68.06 550 ARG A C 1
ATOM 4263 O O . ARG A 1 550 ? -40.084 -0.420 -7.919 1.00 68.06 550 ARG A O 1
ATOM 4270 N N . SER A 1 551 ? -39.793 -2.535 -8.633 1.00 76.50 551 SER A N 1
ATOM 4271 C CA . SER A 1 551 ? -40.705 -2.466 -9.783 1.00 76.50 551 SER A CA 1
ATOM 4272 C C . SER A 1 551 ? -42.134 -2.793 -9.353 1.00 76.50 551 SER A C 1
ATOM 4274 O O . SER A 1 551 ? -42.357 -3.731 -8.587 1.00 76.50 551 SER A O 1
ATOM 4276 N N . VAL A 1 552 ? -43.107 -2.046 -9.862 1.00 71.50 552 VAL A N 1
ATOM 4277 C CA . VAL A 1 552 ? -44.540 -2.269 -9.638 1.00 71.50 552 VAL A CA 1
ATOM 4278 C C . VAL A 1 552 ? -45.293 -2.189 -10.965 1.00 71.50 552 VAL A C 1
ATOM 4280 O O . VAL A 1 552 ? -44.867 -1.507 -11.894 1.00 71.50 552 VAL A O 1
ATOM 4283 N N . THR A 1 553 ? -46.420 -2.892 -11.068 1.00 88.19 553 THR A N 1
ATOM 4284 C CA . THR A 1 553 ? -47.334 -2.745 -12.212 1.00 88.19 553 THR A CA 1
ATOM 4285 C C . THR A 1 553 ? -48.372 -1.678 -11.876 1.00 88.19 553 THR A C 1
ATOM 4287 O O . THR A 1 553 ? -49.012 -1.768 -10.830 1.00 88.19 553 THR A O 1
ATOM 4290 N N . GLY A 1 554 ? -48.513 -0.669 -12.732 1.00 85.69 554 GLY A N 1
ATOM 4291 C CA . GLY A 1 554 ? -49.407 0.475 -12.536 1.00 85.69 554 GLY A CA 1
ATOM 4292 C C . GLY A 1 554 ? -50.335 0.729 -13.723 1.00 85.69 554 GLY A C 1
ATOM 4293 O O . GLY A 1 554 ? -50.549 -0.144 -14.568 1.00 85.69 554 GLY A O 1
ATOM 4294 N N . GLU A 1 555 ? -50.890 1.940 -13.787 1.00 89.62 555 GLU A N 1
ATOM 4295 C CA . GLU A 1 555 ? -51.697 2.401 -14.919 1.00 89.62 555 GLU A CA 1
ATOM 4296 C C . GLU A 1 555 ? -50.874 2.405 -16.215 1.00 89.62 555 GLU A C 1
ATOM 4298 O O . GLU A 1 555 ? -49.649 2.567 -16.204 1.00 89.62 555 GLU A O 1
ATOM 4303 N N . THR A 1 556 ? -51.560 2.247 -17.342 1.00 89.44 556 THR A N 1
ATOM 4304 C CA . THR A 1 556 ? -50.953 2.346 -18.665 1.00 89.44 556 THR A CA 1
ATOM 4305 C C . THR A 1 556 ? -50.425 3.763 -18.917 1.00 89.44 556 THR A C 1
ATOM 4307 O O . THR A 1 556 ? -51.145 4.738 -18.718 1.00 89.44 556 THR A O 1
ATOM 4310 N N . TYR A 1 557 ? -49.192 3.886 -19.407 1.00 87.00 557 TYR A N 1
ATOM 4311 C CA . TYR A 1 557 ? -48.585 5.153 -19.810 1.00 87.00 557 TYR A CA 1
ATOM 4312 C C . TYR A 1 557 ? -47.894 5.036 -21.180 1.00 87.00 557 TYR A C 1
ATOM 4314 O O . TYR A 1 557 ? -47.632 3.938 -21.679 1.00 87.00 557 TYR A O 1
ATOM 4322 N N . GLN A 1 558 ? -47.628 6.184 -21.809 1.00 82.06 558 GLN A N 1
ATOM 4323 C CA . GLN A 1 558 ? -46.936 6.274 -23.101 1.00 82.06 558 GLN A CA 1
ATOM 4324 C C . GLN A 1 558 ? -45.430 6.518 -22.918 1.00 82.06 558 GLN A C 1
ATOM 4326 O O . GLN A 1 558 ? -45.059 7.188 -21.954 1.00 82.06 558 GLN A O 1
ATOM 4331 N N . PRO A 1 559 ? -44.568 6.039 -23.838 1.00 76.88 559 PRO A N 1
ATOM 4332 C CA . PRO A 1 559 ? -44.888 5.394 -25.119 1.00 76.88 559 PRO A CA 1
ATOM 4333 C C . PRO A 1 559 ? -45.139 3.882 -25.010 1.00 76.88 559 PRO A C 1
ATOM 4335 O O . PRO A 1 559 ? -44.574 3.211 -24.151 1.00 76.88 559 PRO A O 1
ATOM 4338 N N . GLY A 1 560 ? -45.943 3.338 -25.929 1.00 77.12 560 GLY A N 1
ATOM 4339 C CA . GLY A 1 560 ? -46.066 1.891 -26.145 1.00 77.12 560 GLY A CA 1
ATOM 4340 C C . GLY A 1 560 ? -47.018 1.162 -25.194 1.00 77.12 560 GLY A C 1
ATOM 4341 O O . GLY A 1 560 ? -46.869 -0.042 -25.008 1.00 77.12 560 GLY A O 1
ATOM 4342 N N . ASN A 1 561 ? -47.984 1.866 -24.589 1.00 87.12 561 ASN A N 1
ATOM 4343 C CA . ASN A 1 561 ? -48.976 1.288 -23.668 1.00 87.12 561 ASN A CA 1
ATOM 4344 C C . ASN A 1 561 ? -48.351 0.457 -22.529 1.00 87.12 561 ASN A C 1
ATOM 4346 O O . ASN A 1 561 ? -48.806 -0.643 -22.206 1.00 87.12 561 ASN A O 1
ATOM 4350 N N . ARG A 1 562 ? -47.291 0.983 -21.915 1.00 85.75 562 ARG A N 1
ATOM 4351 C CA . ARG A 1 562 ? -46.525 0.285 -20.878 1.00 85.75 562 ARG A CA 1
ATOM 4352 C C . ARG A 1 562 ? -47.210 0.400 -19.517 1.00 85.75 562 ARG A C 1
ATOM 4354 O O . ARG A 1 562 ? -47.907 1.372 -19.254 1.00 85.75 562 ARG A O 1
ATOM 4361 N N . LYS A 1 563 ? -47.001 -0.587 -18.642 1.00 88.44 563 LYS A N 1
ATOM 4362 C CA . LYS A 1 563 ? -47.555 -0.631 -17.271 1.00 88.44 563 LYS A CA 1
ATOM 4363 C C . LYS A 1 563 ? -46.485 -0.796 -16.190 1.00 88.44 563 LYS A C 1
ATOM 4365 O O . LYS A 1 563 ? -46.815 -0.986 -15.025 1.00 88.44 563 LYS A O 1
ATOM 4370 N N . ASP A 1 564 ? -45.209 -0.752 -16.557 1.00 86.31 564 ASP A N 1
ATOM 4371 C CA . ASP A 1 564 ? -44.074 -0.889 -15.647 1.00 86.31 564 ASP A CA 1
ATOM 4372 C C . ASP A 1 564 ? -43.714 0.455 -14.995 1.00 86.31 564 ASP A C 1
ATOM 4374 O O . ASP A 1 564 ? -43.317 1.419 -15.650 1.00 86.31 564 ASP A O 1
ATOM 4378 N N . TRP A 1 565 ? -43.835 0.513 -13.675 1.00 91.81 565 TRP A N 1
ATOM 4379 C CA . TRP A 1 565 ? -43.479 1.669 -12.862 1.00 91.81 565 TRP A CA 1
ATOM 4380 C C . TRP A 1 565 ? -42.390 1.284 -11.865 1.00 91.81 565 TRP A C 1
ATOM 4382 O O . TRP A 1 565 ? -42.298 0.134 -11.432 1.00 91.81 565 TRP A O 1
ATOM 4392 N N . TYR A 1 566 ? -41.591 2.258 -11.450 1.00 88.75 566 TYR A N 1
ATOM 4393 C CA . TYR A 1 566 ? -40.699 2.123 -10.308 1.00 88.75 566 TYR A CA 1
ATOM 4394 C C . TYR A 1 566 ? -41.258 2.884 -9.116 1.00 88.75 566 TYR A C 1
ATOM 4396 O O . TYR A 1 566 ? -41.662 4.041 -9.242 1.00 88.75 566 TYR A O 1
ATOM 4404 N N . GLU A 1 567 ? -41.235 2.246 -7.950 1.00 85.62 567 GLU A N 1
ATOM 4405 C CA . GLU A 1 567 ? -41.315 2.952 -6.679 1.00 85.62 567 GLU A CA 1
ATOM 4406 C C . GLU A 1 567 ? -39.911 3.415 -6.297 1.00 85.62 567 GLU A C 1
ATOM 4408 O O . GLU A 1 567 ? -38.982 2.606 -6.233 1.00 85.62 567 GLU A O 1
ATOM 4413 N N . VAL A 1 568 ? -39.750 4.716 -6.075 1.00 82.19 568 VAL A N 1
ATOM 4414 C CA . VAL A 1 568 ? -38.447 5.362 -5.931 1.00 82.19 568 VAL A CA 1
ATOM 4415 C C . VAL A 1 568 ? -38.420 6.302 -4.735 1.00 82.19 568 VAL A C 1
ATOM 4417 O O . VAL A 1 568 ? -39.450 6.831 -4.311 1.00 82.19 568 VAL A O 1
ATOM 4420 N N . GLU A 1 569 ? -37.223 6.546 -4.218 1.00 71.50 569 GLU A N 1
ATOM 4421 C CA . GLU A 1 569 ? -36.949 7.610 -3.260 1.00 71.50 569 GLU A CA 1
ATOM 4422 C C . GLU A 1 569 ? -35.989 8.631 -3.876 1.00 71.50 569 GLU A C 1
ATOM 4424 O O . GLU A 1 569 ? -34.936 8.272 -4.408 1.00 71.50 569 GLU A O 1
ATOM 4429 N N . VAL A 1 570 ? -36.366 9.909 -3.831 1.00 70.25 570 VAL A N 1
ATOM 4430 C CA . VAL A 1 570 ? -35.593 11.022 -4.392 1.00 70.25 570 VAL A CA 1
ATOM 4431 C C . VAL A 1 570 ? -35.794 12.274 -3.538 1.00 70.25 570 VAL A C 1
ATOM 4433 O O . VAL A 1 570 ? -36.918 12.618 -3.177 1.00 70.25 570 VAL A O 1
ATOM 4436 N N . HIS A 1 571 ? -34.693 12.933 -3.164 1.00 68.25 571 HIS A N 1
ATOM 4437 C CA . HIS A 1 571 ? -34.681 14.102 -2.265 1.00 68.25 571 HIS A CA 1
ATOM 4438 C C . HIS A 1 571 ? -35.464 13.882 -0.950 1.00 68.25 571 HIS A C 1
ATOM 4440 O O . HIS A 1 571 ? -36.198 14.759 -0.497 1.00 68.25 571 HIS A O 1
ATOM 4446 N N . GLY A 1 572 ? -35.362 12.683 -0.363 1.00 55.41 572 GLY A N 1
ATOM 4447 C CA . GLY A 1 572 ? -36.073 12.317 0.869 1.00 55.41 572 GLY A CA 1
ATOM 4448 C C . GLY A 1 572 ? -37.584 12.097 0.706 1.00 55.41 572 GLY A C 1
ATOM 4449 O O . GLY A 1 572 ? -38.283 11.926 1.701 1.00 55.41 572 GLY A O 1
ATOM 4450 N N . ARG A 1 573 ? -38.111 12.093 -0.529 1.00 66.12 573 ARG A N 1
ATOM 4451 C CA . ARG A 1 573 ? -39.522 11.817 -0.835 1.00 66.12 573 ARG A CA 1
ATOM 4452 C C . ARG A 1 573 ? -39.664 10.487 -1.562 1.00 66.12 573 ARG A C 1
ATOM 4454 O O . ARG A 1 573 ? -38.918 10.201 -2.496 1.00 66.12 573 ARG A O 1
ATOM 4461 N N . ARG A 1 574 ? -40.662 9.701 -1.161 1.00 84.12 574 ARG A N 1
ATOM 4462 C CA . ARG A 1 574 ? -41.007 8.413 -1.771 1.00 84.12 574 ARG A CA 1
ATOM 4463 C C . ARG A 1 574 ? -42.205 8.576 -2.706 1.00 84.12 574 ARG A C 1
ATOM 4465 O O . ARG A 1 574 ? -43.183 9.219 -2.336 1.00 84.12 574 ARG A O 1
ATOM 4472 N N . GLY A 1 575 ? -42.125 8.010 -3.905 1.00 81.44 575 GLY A N 1
ATOM 4473 C CA . GLY A 1 575 ? -43.185 8.097 -4.911 1.00 81.44 575 GLY A CA 1
ATOM 4474 C C . GLY A 1 575 ? -42.952 7.157 -6.090 1.00 81.44 575 GLY A C 1
ATOM 4475 O O . GLY A 1 575 ? -42.087 6.288 -6.036 1.00 81.44 575 GLY A O 1
ATOM 4476 N N . PHE A 1 576 ? -43.720 7.329 -7.161 1.00 93.69 576 PHE A N 1
ATOM 4477 C CA . PHE A 1 576 ? -43.715 6.446 -8.325 1.00 93.69 576 PHE A CA 1
ATOM 4478 C C . PHE A 1 576 ? -43.364 7.201 -9.605 1.00 93.69 576 PHE A C 1
ATOM 4480 O O . PHE A 1 576 ? -43.822 8.325 -9.821 1.00 93.69 576 PHE A O 1
ATOM 4487 N N . VAL A 1 577 ? -42.572 6.565 -10.466 1.00 93.25 577 VAL A N 1
ATOM 4488 C CA . VAL A 1 577 ? -42.204 7.066 -11.797 1.00 93.25 577 VAL A CA 1
ATOM 4489 C C . VAL A 1 577 ? -42.367 5.968 -12.844 1.00 93.25 577 VAL A C 1
ATOM 4491 O O . VAL A 1 577 ? -42.213 4.785 -12.547 1.00 93.25 577 VAL A O 1
ATOM 4494 N N . ALA A 1 578 ? -42.672 6.355 -14.078 1.00 92.69 578 ALA A N 1
ATOM 4495 C CA . ALA A 1 578 ? -42.735 5.436 -15.208 1.00 92.69 578 ALA A CA 1
ATOM 4496 C C . ALA A 1 578 ? -41.334 4.884 -15.531 1.00 92.69 578 ALA A C 1
ATOM 4498 O O . ALA A 1 578 ? -40.393 5.656 -15.732 1.00 92.69 578 ALA A O 1
ATOM 4499 N N . ALA A 1 579 ? -41.195 3.556 -15.597 1.00 88.25 579 ALA A N 1
ATOM 4500 C CA . ALA A 1 579 ? -39.891 2.900 -15.700 1.00 88.25 579 ALA A CA 1
ATOM 4501 C C . ALA A 1 579 ? -39.150 3.211 -17.011 1.00 88.25 579 ALA A C 1
ATOM 4503 O O . ALA A 1 579 ? -37.924 3.243 -17.024 1.00 88.25 579 ALA A O 1
ATOM 4504 N N . TYR A 1 580 ? -39.879 3.518 -18.089 1.00 87.00 580 TYR A N 1
ATOM 4505 C CA . TYR A 1 580 ? -39.310 3.898 -19.392 1.00 87.00 580 TYR A CA 1
ATOM 4506 C C . TYR A 1 580 ? -38.332 5.086 -19.325 1.00 87.00 580 TYR A C 1
ATOM 4508 O O . TYR A 1 580 ? -37.376 5.179 -20.101 1.00 87.00 580 TYR A O 1
ATOM 4516 N N . TYR A 1 581 ? -38.575 6.006 -18.391 1.00 88.81 581 TYR A N 1
ATOM 4517 C CA . TYR A 1 581 ? -37.814 7.246 -18.236 1.00 88.81 581 TYR A CA 1
ATOM 4518 C C . TYR A 1 581 ? -36.674 7.129 -17.218 1.00 88.81 581 TYR A C 1
ATOM 4520 O O . TYR A 1 581 ? -36.061 8.132 -16.853 1.00 88.81 581 TYR A O 1
ATOM 4528 N N . VAL A 1 582 ? -36.397 5.917 -16.736 1.00 83.31 582 VAL A N 1
ATOM 4529 C CA . VAL A 1 582 ? -35.384 5.648 -15.718 1.00 83.31 582 VAL A CA 1
ATOM 4530 C C . VAL A 1 582 ? -34.429 4.574 -16.216 1.00 83.31 582 VAL A C 1
ATOM 4532 O O . VAL A 1 582 ? -34.843 3.471 -16.565 1.00 83.31 582 VAL A O 1
ATOM 4535 N N . THR A 1 583 ? -33.135 4.879 -16.196 1.00 79.12 583 THR A N 1
ATOM 4536 C CA . THR A 1 583 ? -32.079 3.886 -16.425 1.00 79.12 583 THR A CA 1
ATOM 4537 C C . THR A 1 583 ? -31.575 3.375 -15.076 1.00 79.12 583 THR A C 1
ATOM 4539 O O . THR A 1 583 ? -31.286 4.180 -14.191 1.00 79.12 583 THR A O 1
ATOM 4542 N N . GLN A 1 584 ? -31.501 2.050 -14.904 1.00 63.78 584 GLN A N 1
ATOM 4543 C CA . GLN A 1 584 ? -30.922 1.411 -13.715 1.00 63.78 584 GLN A CA 1
ATOM 4544 C C . GLN A 1 584 ? -29.385 1.451 -13.780 1.00 63.78 584 GLN A C 1
ATOM 4546 O O . GLN A 1 584 ? -28.802 1.265 -14.846 1.00 63.78 584 GLN A O 1
ATOM 4551 N N . GLY A 1 585 ? -28.743 1.675 -12.637 1.00 49.84 585 GLY A N 1
ATOM 4552 C CA . GLY A 1 585 ? -27.319 1.977 -12.483 1.00 49.84 585 GLY A CA 1
ATOM 4553 C C . GLY A 1 585 ? -27.062 3.461 -12.190 1.00 49.84 585 GLY A C 1
ATOM 4554 O O . GLY A 1 585 ? -27.902 4.323 -12.448 1.00 49.84 585 GLY A O 1
ATOM 4555 N N . SER A 1 586 ? -25.885 3.787 -11.652 1.00 40.88 586 SER A N 1
ATOM 4556 C CA . SER A 1 586 ? -25.419 5.179 -11.613 1.00 40.88 586 SER A CA 1
ATOM 4557 C C . SER A 1 586 ? -25.190 5.668 -13.060 1.00 40.88 586 SER A C 1
ATOM 4559 O O . SER A 1 586 ? -24.809 4.851 -13.906 1.00 40.88 586 SER A O 1
ATOM 4561 N N . PRO A 1 587 ? -25.406 6.962 -13.389 1.00 36.31 587 PRO A N 1
ATOM 4562 C CA . PRO A 1 587 ? -25.067 7.492 -14.716 1.00 36.31 587 PRO A CA 1
ATOM 4563 C C . PRO A 1 587 ? -23.636 7.082 -15.050 1.00 36.31 587 PRO A C 1
ATOM 4565 O O . PRO A 1 587 ? -22.765 7.239 -14.194 1.00 36.31 587 PRO A O 1
ATOM 4568 N N . SER A 1 588 ? -23.444 6.449 -16.212 1.00 33.09 588 SER A N 1
ATOM 4569 C CA . SER A 1 588 ? -22.279 5.604 -16.487 1.00 33.09 588 SER A CA 1
ATOM 4570 C C . SER A 1 588 ? -20.978 6.216 -15.973 1.00 33.09 588 SER A C 1
ATOM 4572 O O . SER A 1 588 ? -20.571 7.294 -16.406 1.00 33.09 588 SER A O 1
ATOM 4574 N N . GLN A 1 589 ? -20.313 5.496 -15.065 1.00 33.66 589 GLN A N 1
ATOM 4575 C CA . GLN A 1 589 ? -18.916 5.717 -14.705 1.00 33.66 589 GLN A CA 1
ATOM 4576 C C . GLN A 1 589 ? -18.013 5.243 -15.852 1.00 33.66 589 GLN A C 1
ATOM 4578 O O . GLN A 1 589 ? -17.251 4.292 -15.717 1.00 33.66 589 GLN A O 1
ATOM 4583 N N . THR A 1 590 ? -18.115 5.888 -17.007 1.00 31.27 590 THR A N 1
ATOM 4584 C CA . THR A 1 590 ? -17.067 5.822 -18.022 1.00 31.27 590 THR A CA 1
ATOM 4585 C C . THR A 1 590 ? -16.106 6.970 -17.760 1.00 31.27 590 THR A C 1
ATOM 4587 O O . THR A 1 590 ? -16.532 8.123 -17.656 1.00 31.27 590 THR A O 1
ATOM 4590 N N . ASP A 1 591 ? -14.816 6.654 -17.631 1.00 35.31 591 ASP A N 1
ATOM 4591 C CA . ASP A 1 591 ? -13.743 7.635 -17.797 1.00 35.31 591 ASP A CA 1
ATOM 4592 C C . ASP A 1 591 ? -14.038 8.434 -19.084 1.00 35.31 591 ASP A C 1
ATOM 4594 O O . ASP A 1 591 ? -14.309 7.807 -20.115 1.00 35.31 591 ASP A O 1
ATOM 4598 N N . PRO A 1 592 ? -14.037 9.779 -19.076 1.00 39.09 592 PRO A N 1
ATOM 4599 C CA . PRO A 1 592 ? -14.358 10.588 -20.260 1.00 39.09 592 PRO A CA 1
ATOM 4600 C C . PRO A 1 592 ? -13.429 10.378 -21.477 1.00 39.09 592 PRO A C 1
ATOM 4602 O O . PRO A 1 592 ? -13.546 11.087 -22.477 1.00 39.09 592 PRO A O 1
ATOM 4605 N N . GLY A 1 593 ? -12.510 9.409 -21.415 1.00 37.41 593 GLY A N 1
ATOM 4606 C CA . GLY A 1 593 ? -11.581 9.021 -22.469 1.00 37.41 593 GLY A CA 1
ATOM 4607 C C . GLY A 1 593 ? -12.098 8.020 -23.509 1.00 37.41 593 GLY A C 1
ATOM 4608 O O . GLY A 1 593 ? -11.468 7.903 -24.555 1.00 37.41 593 GLY A O 1
ATOM 4609 N N . SER A 1 594 ? -13.228 7.327 -23.320 1.00 34.56 594 SER A N 1
ATOM 4610 C CA . SER A 1 594 ? -13.736 6.393 -24.344 1.00 34.56 594 SER A CA 1
ATOM 4611 C C . SER A 1 594 ? -14.811 7.037 -25.231 1.00 34.56 594 SER A C 1
ATOM 4613 O O . SER A 1 594 ? -15.984 6.677 -25.178 1.00 34.56 594 SER A O 1
ATOM 4615 N N . GLY A 1 595 ? -14.404 8.013 -26.047 1.00 35.53 595 GLY A N 1
ATOM 4616 C CA . GLY A 1 595 ? -15.117 8.358 -27.287 1.00 35.53 595 GLY A CA 1
ATOM 4617 C C . GLY A 1 595 ? -16.175 9.472 -27.254 1.00 35.53 595 GLY A C 1
ATOM 4618 O O . GLY A 1 595 ? -16.981 9.536 -28.177 1.00 35.53 595 GLY A O 1
ATOM 4619 N N . GLY A 1 596 ? -16.182 10.371 -26.259 1.00 35.59 596 GLY A N 1
ATOM 4620 C CA . GLY A 1 596 ? -17.161 11.470 -26.171 1.00 35.59 596 GLY A CA 1
ATOM 4621 C C . GLY A 1 596 ? -16.560 12.869 -25.965 1.00 35.59 596 GLY A C 1
ATOM 4622 O O . GLY A 1 596 ? -15.642 13.082 -25.167 1.00 35.59 596 GLY A O 1
ATOM 4623 N N . THR A 1 597 ? -17.108 13.867 -26.661 1.00 38.28 597 THR A N 1
ATOM 4624 C CA . THR A 1 597 ? -16.802 15.296 -26.490 1.00 38.28 597 THR A CA 1
ATOM 4625 C C . THR A 1 597 ? -17.369 15.825 -25.171 1.00 38.28 597 THR A C 1
ATOM 4627 O O . THR A 1 597 ? -18.458 16.390 -25.142 1.00 38.28 597 THR A O 1
ATOM 4630 N N . ASN A 1 598 ? -16.649 15.676 -24.060 1.00 48.78 598 ASN A N 1
ATOM 4631 C CA . ASN A 1 598 ? -17.064 16.295 -22.795 1.00 48.78 598 ASN A CA 1
ATOM 4632 C C . ASN A 1 598 ? -16.804 17.817 -22.732 1.00 48.78 598 ASN A C 1
ATOM 4634 O O . ASN A 1 598 ? -16.150 18.290 -21.822 1.00 48.78 598 ASN A O 1
ATOM 4638 N N . GLN A 1 599 ? -17.385 18.615 -23.635 1.00 57.66 599 GLN A N 1
ATOM 4639 C CA . GLN A 1 599 ? -17.386 20.091 -23.522 1.00 57.66 599 GLN A CA 1
ATOM 4640 C C . GLN A 1 599 ? -18.309 20.621 -22.398 1.00 57.66 599 GLN A C 1
ATOM 4642 O O . GLN A 1 599 ? -18.698 21.787 -22.388 1.00 57.66 599 GLN A O 1
ATOM 4647 N N . ASN A 1 600 ? -18.726 19.760 -21.462 1.00 70.12 600 ASN A N 1
ATOM 4648 C CA . ASN A 1 600 ? -19.725 20.077 -20.450 1.00 70.12 600 ASN A CA 1
ATOM 4649 C C . ASN A 1 600 ? -19.089 20.177 -19.057 1.00 70.12 600 ASN A C 1
ATOM 4651 O O . ASN A 1 600 ? -18.734 19.175 -18.434 1.00 70.12 600 ASN A O 1
ATOM 4655 N N . MET A 1 601 ? -19.014 21.411 -18.565 1.00 72.25 601 MET A N 1
ATOM 4656 C CA . MET A 1 601 ? -18.492 21.769 -17.248 1.00 72.25 601 MET A CA 1
ATOM 4657 C C . MET A 1 601 ? -19.200 21.042 -16.089 1.00 72.25 601 MET A C 1
ATOM 4659 O O . MET A 1 601 ? -18.537 20.569 -15.169 1.00 72.25 601 MET A O 1
ATOM 4663 N N . GLU A 1 602 ? -20.526 20.881 -16.130 1.00 75.19 602 GLU A N 1
ATOM 4664 C CA . GLU A 1 602 ? -21.267 20.229 -15.036 1.00 75.19 602 GLU A CA 1
ATOM 4665 C C . GLU A 1 602 ? -21.065 18.710 -15.026 1.00 75.19 602 GLU A C 1
ATOM 4667 O O . GLU A 1 602 ? -21.006 18.092 -13.960 1.00 75.19 602 GLU A O 1
ATOM 4672 N N . ALA A 1 603 ? -20.887 18.103 -16.203 1.00 65.94 603 ALA A N 1
ATOM 4673 C CA . ALA A 1 603 ? -20.519 16.692 -16.301 1.00 65.94 603 ALA A CA 1
ATOM 4674 C C . ALA A 1 603 ? -19.133 16.444 -15.689 1.00 65.94 603 ALA A C 1
ATOM 4676 O O . ALA A 1 603 ? -18.948 15.477 -14.946 1.00 65.94 603 ALA A O 1
ATOM 4677 N N . PHE A 1 604 ? -18.185 17.354 -15.939 1.00 76.81 604 PHE A N 1
ATOM 4678 C CA . PHE A 1 604 ? -16.864 17.299 -15.325 1.00 76.81 604 PHE A CA 1
ATOM 4679 C C . PHE A 1 604 ? -16.932 17.445 -13.799 1.00 76.81 604 PHE A C 1
ATOM 4681 O O . PHE A 1 604 ? -16.356 16.623 -13.092 1.00 76.81 604 PHE A O 1
ATOM 4688 N N . PHE A 1 605 ? -17.669 18.424 -13.263 1.00 79.50 605 PHE A N 1
ATOM 4689 C CA . PHE A 1 605 ? -17.796 18.590 -11.807 1.00 79.50 605 PHE A CA 1
ATOM 4690 C C . PHE A 1 605 ? -18.440 17.380 -11.128 1.00 79.50 605 PHE A C 1
ATOM 4692 O O . PHE A 1 605 ? -17.988 16.957 -10.062 1.00 79.50 605 PHE A O 1
ATOM 4699 N N . GLY A 1 606 ? -19.460 16.792 -11.759 1.00 71.75 606 GLY A N 1
ATOM 4700 C CA . GLY A 1 606 ? -20.092 15.567 -11.276 1.00 71.75 606 GLY A CA 1
ATOM 4701 C C . GLY A 1 606 ? -19.145 14.365 -11.264 1.00 71.75 606 GLY A C 1
ATOM 4702 O O . GLY A 1 606 ? -19.228 13.538 -10.356 1.00 71.75 606 GLY A O 1
ATOM 4703 N N . TRP A 1 607 ? -18.238 14.277 -12.241 1.00 78.31 607 TRP A N 1
ATOM 4704 C CA . TRP A 1 607 ? -17.201 13.246 -12.295 1.00 78.31 607 TRP A CA 1
ATOM 4705 C C . TRP A 1 607 ? -16.077 13.486 -11.283 1.00 78.31 607 TRP A C 1
ATOM 4707 O O . TRP A 1 607 ? -15.643 12.536 -10.632 1.00 78.31 607 TRP A O 1
ATOM 4717 N N . ALA A 1 608 ? -15.603 14.728 -11.162 1.00 77.62 608 ALA A N 1
ATOM 4718 C CA . ALA A 1 608 ? -14.431 15.075 -10.368 1.00 77.62 608 ALA A CA 1
ATOM 4719 C C . ALA A 1 608 ? -14.700 14.933 -8.866 1.00 77.62 608 ALA A C 1
ATOM 4721 O O . ALA A 1 608 ? -13.833 14.468 -8.133 1.00 77.62 608 ALA A O 1
ATOM 4722 N N . LYS A 1 609 ? -15.901 15.290 -8.395 1.00 82.00 609 LYS A N 1
ATOM 4723 C CA . LYS A 1 609 ? -16.260 15.273 -6.970 1.00 82.00 609 LYS A CA 1
ATOM 4724 C C . LYS A 1 609 ? -16.068 13.883 -6.347 1.00 82.00 609 LYS A C 1
ATOM 4726 O O . LYS A 1 609 ? -16.688 12.910 -6.768 1.00 82.00 609 LYS A O 1
ATOM 4731 N N . GLY A 1 610 ? -15.239 13.803 -5.304 1.00 73.69 610 GLY A N 1
ATOM 4732 C CA . GLY A 1 610 ? -14.938 12.553 -4.600 1.00 73.69 610 GLY A CA 1
ATOM 4733 C C . GLY A 1 610 ? -13.839 11.696 -5.239 1.00 73.69 610 GLY A C 1
ATOM 4734 O O . GLY A 1 610 ? -13.556 10.616 -4.726 1.00 73.69 610 GLY A O 1
ATOM 4735 N N . LYS A 1 611 ? -13.206 12.142 -6.335 1.00 75.69 611 LYS A N 1
ATOM 4736 C CA . LYS A 1 611 ? -12.067 11.434 -6.941 1.00 75.69 611 LYS A CA 1
ATOM 4737 C C . LYS A 1 611 ? -10.810 11.589 -6.098 1.00 75.69 611 LYS A C 1
ATOM 4739 O O . LYS A 1 611 ? -10.495 12.694 -5.674 1.00 75.69 611 LYS A O 1
ATOM 4744 N N . VAL A 1 612 ? -10.081 10.490 -5.929 1.00 71.38 612 VAL A N 1
ATOM 4745 C CA . VAL A 1 612 ? -8.749 10.437 -5.315 1.00 71.38 612 VAL A CA 1
ATOM 4746 C C . VAL A 1 612 ? -7.733 10.184 -6.426 1.00 71.38 612 VAL A C 1
ATOM 4748 O O . VAL A 1 612 ? -7.960 9.297 -7.248 1.00 71.38 612 VAL A O 1
ATOM 4751 N N . GLY A 1 613 ? -6.647 10.958 -6.471 1.00 67.31 613 GLY A N 1
ATOM 4752 C CA . GLY A 1 613 ? -5.540 10.716 -7.405 1.00 67.31 613 GLY A CA 1
ATOM 4753 C C . GLY A 1 613 ? -5.901 10.927 -8.877 1.00 67.31 613 GLY A C 1
ATOM 4754 O O . GLY A 1 613 ? -5.718 10.031 -9.705 1.00 67.31 613 GLY A O 1
ATOM 4755 N N . ILE A 1 614 ? -6.439 12.101 -9.226 1.00 72.62 614 ILE A N 1
ATOM 4756 C CA . ILE A 1 614 ? -6.782 12.410 -10.621 1.00 72.62 614 ILE A CA 1
ATOM 4757 C C . ILE A 1 614 ? -5.527 12.316 -11.490 1.00 72.62 614 ILE A C 1
ATOM 4759 O O . ILE A 1 614 ? -4.488 12.893 -11.182 1.00 72.62 614 ILE A O 1
ATOM 4763 N N . THR A 1 615 ? -5.641 11.596 -12.607 1.00 69.75 615 THR A N 1
ATOM 4764 C CA . THR A 1 615 ? -4.556 11.428 -13.582 1.00 69.75 615 THR A CA 1
ATOM 4765 C C . THR A 1 615 ? -4.784 12.345 -14.784 1.00 69.75 615 THR A C 1
ATOM 4767 O O . THR A 1 615 ? -5.909 12.457 -15.279 1.00 69.75 615 THR A O 1
ATOM 4770 N N . ARG A 1 616 ? -3.733 13.004 -15.285 1.00 68.44 616 ARG A N 1
ATOM 4771 C CA . ARG A 1 616 ? -3.797 13.802 -16.526 1.00 68.44 616 ARG A CA 1
ATOM 4772 C C . ARG A 1 616 ? -3.949 12.899 -17.760 1.00 68.44 616 ARG A C 1
ATOM 4774 O O . ARG A 1 616 ? -3.544 11.742 -17.716 1.00 68.44 616 ARG A O 1
ATOM 4781 N N . LEU A 1 617 ? -4.514 13.408 -18.860 1.00 65.31 617 LEU A N 1
ATOM 4782 C CA . LEU A 1 617 ? -4.676 12.614 -20.095 1.00 65.31 617 LEU A CA 1
ATOM 4783 C C . LEU A 1 617 ? -3.383 12.493 -20.912 1.00 65.31 617 LEU A C 1
ATOM 4785 O O . LEU A 1 617 ? -3.249 11.566 -21.701 1.00 65.31 617 LEU A O 1
ATOM 4789 N N . ASP A 1 618 ? -2.433 13.409 -20.731 1.00 60.81 618 ASP A N 1
ATOM 4790 C CA . ASP A 1 618 ? -1.163 13.468 -21.466 1.00 60.81 618 ASP A CA 1
ATOM 4791 C C . ASP A 1 618 ? -0.072 12.533 -20.906 1.00 60.81 618 ASP A C 1
ATOM 4793 O O . ASP A 1 618 ? 1.063 12.566 -21.370 1.00 60.81 618 ASP A O 1
ATOM 4797 N N . GLY A 1 619 ? -0.394 11.685 -19.923 1.00 54.12 619 GLY A N 1
ATOM 4798 C CA . GLY A 1 619 ? 0.491 10.618 -19.436 1.00 54.12 619 GLY A CA 1
ATOM 4799 C C . GLY A 1 619 ? 1.743 11.074 -18.670 1.00 54.12 619 GLY A C 1
ATOM 4800 O O . GLY A 1 619 ? 2.491 10.229 -18.182 1.00 54.12 619 GLY A O 1
ATOM 4801 N N . LEU A 1 620 ? 1.974 12.383 -18.514 1.00 48.88 620 LEU A N 1
ATOM 4802 C CA . LEU A 1 620 ? 3.068 12.938 -17.711 1.00 48.88 620 LEU A CA 1
ATOM 4803 C C . LEU A 1 620 ? 2.685 12.949 -16.221 1.00 48.88 620 LEU A C 1
ATOM 4805 O O . LEU A 1 620 ? 1.710 13.587 -15.820 1.00 48.88 620 LEU A O 1
ATOM 4809 N N . TYR A 1 621 ? 3.451 12.242 -15.385 1.00 48.88 621 TYR A N 1
ATOM 4810 C CA . TYR A 1 621 ? 3.131 12.044 -13.968 1.00 48.88 621 TYR A CA 1
ATOM 4811 C C . TYR A 1 621 ? 3.612 13.172 -13.025 1.00 48.88 621 TYR A C 1
ATOM 4813 O O . TYR A 1 621 ? 4.773 13.572 -13.025 1.00 48.88 621 TYR A O 1
ATOM 4821 N N . ASN A 1 622 ? 2.691 13.591 -12.147 1.00 49.31 622 ASN A N 1
ATOM 4822 C CA . ASN A 1 622 ? 2.809 13.774 -10.685 1.00 49.31 622 ASN A CA 1
ATOM 4823 C C . ASN A 1 622 ? 3.873 14.678 -10.042 1.00 49.31 622 ASN A C 1
ATOM 4825 O O . ASN A 1 622 ? 3.899 14.741 -8.820 1.00 49.31 622 ASN A O 1
ATOM 4829 N N . LEU A 1 623 ? 4.697 15.431 -10.769 1.00 45.34 623 LEU A N 1
ATOM 4830 C CA . LEU A 1 623 ? 5.629 16.374 -10.113 1.00 45.34 623 LEU A CA 1
ATOM 4831 C C . LEU A 1 623 ? 4.964 17.674 -9.614 1.00 45.34 623 LEU A C 1
ATOM 4833 O O . LEU A 1 623 ? 5.651 18.615 -9.223 1.00 45.34 623 LEU A O 1
ATOM 4837 N N . ARG A 1 624 ? 3.629 17.773 -9.664 1.00 59.50 624 ARG A N 1
ATOM 4838 C CA . ARG A 1 624 ? 2.867 18.950 -9.219 1.00 59.50 624 ARG A CA 1
ATOM 4839 C C . ARG A 1 624 ? 1.672 18.506 -8.384 1.00 59.50 624 ARG A C 1
ATOM 4841 O O . ARG A 1 624 ? 1.083 17.464 -8.667 1.00 59.50 624 ARG A O 1
ATOM 4848 N N . GLY A 1 625 ? 1.311 19.317 -7.389 1.00 67.81 625 GLY A N 1
ATOM 4849 C CA . GLY A 1 625 ? 0.207 19.021 -6.473 1.00 67.81 625 GLY A CA 1
ATOM 4850 C C . GLY A 1 625 ? -1.102 18.709 -7.207 1.00 67.81 625 GLY A C 1
ATOM 4851 O O . GLY A 1 625 ? -1.357 19.217 -8.306 1.00 67.81 625 GLY A O 1
ATOM 4852 N N . GLN A 1 626 ? -1.946 17.871 -6.602 1.00 77.94 626 GLN A N 1
ATOM 4853 C CA . GLN A 1 626 ? -3.196 17.402 -7.207 1.00 77.94 626 GLN A CA 1
ATOM 4854 C C . GLN A 1 626 ? -4.113 18.548 -7.636 1.00 77.94 626 GLN A C 1
ATOM 4856 O O . GLN A 1 626 ? -4.782 18.431 -8.658 1.00 77.94 626 GLN A O 1
ATOM 4861 N N . CYS A 1 627 ? -4.083 19.686 -6.937 1.00 79.44 627 CYS A N 1
ATOM 4862 C CA . CYS A 1 627 ? -4.825 20.885 -7.319 1.00 79.44 627 CYS A CA 1
ATOM 4863 C C . CYS A 1 627 ? -4.501 21.357 -8.746 1.00 79.44 627 CYS A C 1
ATOM 4865 O O . CYS A 1 627 ? -5.413 21.622 -9.521 1.00 79.44 627 CYS A O 1
ATOM 4867 N N . VAL A 1 628 ? -3.226 21.369 -9.149 1.00 79.69 628 VAL A N 1
ATOM 4868 C CA . VAL A 1 628 ? -2.808 21.726 -10.519 1.00 79.69 628 VAL A CA 1
ATOM 4869 C C . VAL A 1 628 ? -3.244 20.652 -11.518 1.00 79.69 628 VAL A C 1
ATOM 4871 O O . VAL A 1 628 ? -3.663 20.958 -12.635 1.00 79.69 628 VAL A O 1
ATOM 4874 N N . THR A 1 629 ? -3.192 19.386 -11.108 1.00 80.25 629 THR A N 1
ATOM 4875 C CA . THR A 1 629 ? -3.602 18.244 -11.935 1.00 80.25 629 THR A CA 1
ATOM 4876 C C . THR A 1 629 ? -5.109 18.238 -12.216 1.00 80.25 629 THR A C 1
ATOM 4878 O O . THR A 1 629 ? -5.518 17.987 -13.352 1.00 80.25 629 THR A O 1
ATOM 4881 N N . LEU A 1 630 ? -5.932 18.596 -11.228 1.00 84.50 630 LEU A N 1
ATOM 4882 C CA . LEU A 1 630 ? -7.372 18.796 -11.385 1.00 84.50 630 LEU A CA 1
ATOM 4883 C C . LEU A 1 630 ? -7.673 19.881 -12.430 1.00 84.50 630 LEU A C 1
ATOM 4885 O O . LEU A 1 630 ? -8.507 19.660 -13.309 1.00 84.50 630 LEU A O 1
ATOM 4889 N N . ILE A 1 631 ? -6.968 21.019 -12.384 1.00 83.56 631 ILE A N 1
ATOM 4890 C CA . ILE A 1 631 ? -7.135 22.096 -13.374 1.00 83.56 631 ILE A CA 1
ATOM 4891 C C . ILE A 1 631 ? -6.710 21.644 -14.771 1.00 83.56 631 ILE A C 1
ATOM 4893 O O . ILE A 1 631 ? -7.434 21.879 -15.738 1.00 83.56 631 ILE A O 1
ATOM 4897 N N . ALA A 1 632 ? -5.568 20.965 -14.892 1.00 80.31 632 ALA A N 1
ATOM 4898 C CA . ALA A 1 632 ? -5.093 20.458 -16.177 1.00 80.31 632 ALA A CA 1
ATOM 4899 C C . ALA A 1 632 ? -6.123 19.521 -16.825 1.00 80.31 632 ALA A C 1
ATOM 4901 O O . ALA A 1 632 ? -6.435 19.655 -18.010 1.00 80.31 632 ALA A O 1
ATOM 4902 N N . ARG A 1 633 ? -6.705 18.616 -16.028 1.00 81.38 633 ARG A N 1
ATOM 4903 C CA . ARG A 1 633 ? -7.751 17.696 -16.483 1.00 81.38 633 ARG A CA 1
ATOM 4904 C C . ARG A 1 633 ? -9.038 18.436 -16.860 1.00 81.38 633 ARG A C 1
ATOM 4906 O O . ARG A 1 633 ? -9.607 18.142 -17.907 1.00 81.38 633 ARG A O 1
ATOM 4913 N N . TYR A 1 634 ? -9.452 19.426 -16.068 1.00 84.25 634 TYR A N 1
ATOM 4914 C CA . TYR A 1 634 ? -10.605 20.281 -16.365 1.00 84.25 634 TYR A CA 1
ATOM 4915 C C . TYR A 1 634 ? -10.451 21.004 -17.708 1.00 84.25 634 TYR A C 1
ATOM 4917 O O . TYR A 1 634 ? -11.352 20.960 -18.544 1.00 84.25 634 TYR A O 1
ATOM 4925 N N . VAL A 1 635 ? -9.281 21.599 -17.960 1.00 79.44 635 VAL A N 1
ATOM 4926 C CA . VAL A 1 635 ? -8.980 22.288 -19.222 1.00 79.44 635 VAL A CA 1
ATOM 4927 C C . VAL A 1 635 ? -9.027 21.328 -20.410 1.00 79.44 635 VAL A C 1
ATOM 4929 O O . VAL A 1 635 ? -9.676 21.620 -21.418 1.00 79.44 635 VAL A O 1
ATOM 4932 N N . GLN A 1 636 ? -8.368 20.174 -20.287 1.00 78.50 636 GLN A N 1
ATOM 4933 C CA . GLN A 1 636 ? -8.304 19.180 -21.357 1.00 78.50 636 GLN A CA 1
ATOM 4934 C C . GLN A 1 636 ? -9.683 18.607 -21.689 1.00 78.50 636 GLN A C 1
ATOM 4936 O O . GLN A 1 636 ? -10.015 18.447 -22.860 1.00 78.50 636 GLN A O 1
ATOM 4941 N N . GLU A 1 637 ? -10.511 18.311 -20.693 1.00 77.19 637 GLU A N 1
ATOM 4942 C CA . GLU A 1 637 ? -11.808 17.700 -20.961 1.00 77.19 637 GLU A CA 1
ATOM 4943 C C . GLU A 1 637 ? -12.847 18.710 -21.438 1.00 77.19 637 GLU A C 1
ATOM 4945 O O . GLU A 1 637 ? -13.499 18.446 -22.450 1.00 77.19 637 GLU A O 1
ATOM 4950 N N . VAL A 1 638 ? -12.951 19.864 -20.771 1.00 77.69 638 VAL A N 1
ATOM 4951 C CA . VAL A 1 638 ? -14.060 20.813 -20.959 1.00 77.69 638 VAL A CA 1
ATOM 4952 C C . VAL A 1 638 ? -13.824 21.791 -22.104 1.00 77.69 638 VAL A C 1
ATOM 4954 O O . VAL A 1 638 ? -14.775 22.154 -22.794 1.00 77.69 638 VAL A O 1
ATOM 4957 N N . PHE A 1 639 ? -12.578 22.200 -22.350 1.00 74.06 639 PHE A N 1
ATOM 4958 C CA . PHE A 1 639 ? -12.289 23.286 -23.295 1.00 74.06 639 PHE A CA 1
ATOM 4959 C C . PHE A 1 639 ? -11.512 22.839 -24.533 1.00 74.06 639 PHE A C 1
ATOM 4961 O O . PHE A 1 639 ? -11.613 23.491 -25.571 1.00 74.06 639 PHE A O 1
ATOM 4968 N N . LEU A 1 640 ? -10.761 21.733 -24.461 1.00 71.69 640 LEU A N 1
ATOM 4969 C CA . LEU A 1 640 ? -9.992 21.236 -25.602 1.00 71.69 640 LEU A CA 1
ATOM 4970 C C . LEU A 1 640 ? -10.752 20.156 -26.396 1.00 71.69 640 LEU A C 1
ATOM 4972 O O . LEU A 1 640 ? -11.368 19.252 -25.813 1.00 71.69 640 LEU A O 1
ATOM 4976 N N . PRO A 1 641 ? -10.688 20.197 -27.741 1.00 68.38 641 PRO A N 1
ATOM 4977 C CA . PRO A 1 641 ? -11.195 19.116 -28.580 1.00 68.38 641 PRO A CA 1
ATOM 4978 C C . PRO A 1 641 ? -10.379 17.835 -28.360 1.00 68.38 641 PRO A C 1
ATOM 4980 O O . PRO A 1 641 ? -9.215 17.890 -27.964 1.00 68.38 641 PRO A O 1
ATOM 4983 N N . ALA A 1 642 ? -10.982 16.671 -28.633 1.00 64.88 642 ALA A N 1
ATOM 4984 C CA . ALA A 1 642 ? -10.420 15.351 -28.316 1.00 64.88 642 ALA A CA 1
ATOM 4985 C C . ALA A 1 642 ? -8.972 15.151 -28.811 1.00 64.88 642 ALA A C 1
ATOM 4987 O O . ALA A 1 642 ? -8.142 14.607 -28.089 1.00 64.88 642 ALA A O 1
ATOM 4988 N N . ASN A 1 643 ? -8.652 15.660 -30.002 1.00 66.62 643 ASN A N 1
ATOM 4989 C CA . ASN A 1 643 ? -7.323 15.587 -30.615 1.00 66.62 643 ASN A CA 1
ATOM 4990 C C . ASN A 1 643 ? -6.262 16.493 -29.961 1.00 66.62 643 ASN A C 1
ATOM 4992 O O . ASN A 1 643 ? -5.083 16.352 -30.263 1.00 66.62 643 ASN A O 1
ATOM 4996 N N . GLN A 1 644 ? -6.656 17.422 -29.087 1.00 67.62 644 GLN A N 1
ATOM 4997 C CA . GLN A 1 644 ? -5.751 18.326 -28.372 1.00 67.62 644 GLN A CA 1
ATOM 4998 C C . GLN A 1 644 ? -5.602 17.984 -26.881 1.00 67.62 644 GLN A C 1
ATOM 5000 O O . GLN A 1 644 ? -4.812 18.625 -26.188 1.00 67.62 644 GLN A O 1
ATOM 5005 N N . ARG A 1 645 ? -6.342 16.987 -26.370 1.00 71.88 645 ARG A N 1
ATOM 5006 C CA . ARG A 1 645 ? -6.381 16.652 -24.933 1.00 71.88 645 ARG A CA 1
ATOM 5007 C C . ARG A 1 645 ? -5.095 16.018 -24.407 1.00 71.88 645 ARG A C 1
ATOM 5009 O O . ARG A 1 645 ? -4.803 16.152 -23.229 1.00 71.88 645 ARG A O 1
ATOM 5016 N N . THR A 1 646 ? -4.331 15.356 -25.270 1.00 65.56 646 THR A N 1
ATOM 5017 C CA . THR A 1 646 ? -3.065 14.684 -24.929 1.00 65.56 646 THR A CA 1
ATOM 5018 C C . THR A 1 646 ? -1.834 15.520 -25.268 1.00 65.56 646 THR A C 1
ATOM 5020 O O . THR A 1 646 ? -0.707 15.058 -25.107 1.00 65.56 646 THR A O 1
ATOM 5023 N N . VAL A 1 647 ? -2.027 16.753 -25.749 1.00 60.66 647 VAL A N 1
ATOM 5024 C CA . VAL A 1 647 ? -0.912 17.667 -25.993 1.00 60.66 647 VAL A CA 1
ATOM 5025 C C . VAL A 1 647 ? -0.340 18.058 -24.638 1.00 60.66 647 VAL A C 1
ATOM 5027 O O . VAL A 1 647 ? -1.053 18.630 -23.812 1.00 60.66 647 VAL A O 1
ATOM 5030 N N . SER A 1 648 ? 0.940 17.746 -24.422 1.00 60.47 648 SER A N 1
ATOM 5031 C CA . SER A 1 648 ? 1.679 18.131 -23.220 1.00 60.47 648 SER A CA 1
ATOM 5032 C C . SER A 1 648 ? 1.647 19.651 -23.068 1.00 60.47 648 SER A C 1
ATOM 5034 O O . SER A 1 648 ? 2.359 20.384 -23.755 1.00 60.47 648 SER A O 1
ATOM 5036 N N . ARG A 1 649 ? 0.757 20.138 -22.201 1.00 60.34 649 ARG A N 1
ATOM 5037 C CA . ARG A 1 649 ? 0.639 21.557 -21.860 1.00 60.34 649 ARG A CA 1
ATOM 5038 C C . ARG A 1 649 ? 1.197 21.757 -20.462 1.00 60.34 649 ARG A C 1
ATOM 5040 O O . ARG A 1 649 ? 0.696 21.179 -19.491 1.00 60.34 649 ARG A O 1
ATOM 5047 N N . ALA A 1 650 ? 2.251 22.560 -20.360 1.00 57.28 650 ALA A N 1
ATOM 5048 C CA . ALA A 1 650 ? 2.799 22.955 -19.074 1.00 57.28 650 ALA A CA 1
ATOM 5049 C C . ALA A 1 650 ? 1.761 23.818 -18.340 1.00 57.28 650 ALA A C 1
ATOM 5051 O O . ALA A 1 650 ? 1.279 24.797 -18.897 1.00 57.28 650 ALA A O 1
ATOM 5052 N N . PHE A 1 651 ? 1.395 23.404 -17.126 1.00 63.72 651 PHE A N 1
ATOM 5053 C CA . PHE A 1 651 ? 0.672 24.232 -16.163 1.00 63.72 651 PHE A CA 1
ATOM 5054 C C . PHE A 1 651 ? 1.620 24.466 -14.990 1.00 63.72 651 PHE A C 1
ATOM 5056 O O . PHE A 1 651 ? 2.169 23.489 -14.476 1.00 63.72 651 PHE A O 1
ATOM 5063 N N . GLY A 1 652 ? 1.823 25.730 -14.621 1.00 59.00 652 GLY A N 1
ATOM 5064 C CA . GLY A 1 652 ? 2.758 26.306 -13.656 1.00 59.00 652 GLY A CA 1
ATOM 5065 C C . GLY A 1 652 ? 2.652 25.734 -12.245 1.00 59.00 652 GLY A C 1
ATOM 5066 O O . GLY A 1 652 ? 2.002 24.719 -12.007 1.00 59.00 652 GLY A O 1
ATOM 5067 N N . HIS A 1 653 ? 3.349 26.324 -11.276 1.00 63.22 653 HIS A N 1
ATOM 5068 C CA . HIS A 1 653 ? 3.076 25.991 -9.873 1.00 63.22 653 HIS A CA 1
ATOM 5069 C C . HIS A 1 653 ? 1.661 26.482 -9.507 1.00 63.22 653 HIS A C 1
ATOM 5071 O O . HIS A 1 653 ? 1.064 27.255 -10.262 1.00 63.22 653 HIS A O 1
ATOM 5077 N N . GLY A 1 654 ? 1.100 26.088 -8.356 1.00 59.28 654 GLY A N 1
ATOM 5078 C CA . GLY A 1 654 ? -0.231 26.565 -7.932 1.00 59.28 654 GLY A CA 1
ATOM 5079 C C . GLY A 1 654 ? -0.362 28.100 -7.975 1.00 59.28 654 GLY A C 1
ATOM 5080 O O . GLY A 1 654 ? -1.397 28.628 -8.381 1.00 59.28 654 GLY A O 1
ATOM 5081 N N . LYS A 1 655 ? 0.749 28.807 -7.714 1.00 60.91 655 LYS A N 1
ATOM 5082 C CA . LYS A 1 655 ? 0.902 30.269 -7.833 1.00 60.91 655 LYS A CA 1
ATOM 5083 C C . LYS A 1 655 ? 0.891 30.852 -9.259 1.00 60.91 655 LYS A C 1
ATOM 5085 O O . LYS A 1 655 ? 0.738 32.055 -9.383 1.00 60.91 655 LYS A O 1
ATOM 5090 N N . ASP A 1 656 ? 1.035 30.041 -10.312 1.00 64.56 656 ASP A N 1
ATOM 5091 C CA . ASP A 1 656 ? 1.180 30.464 -11.725 1.00 64.56 656 ASP A CA 1
ATOM 5092 C C . ASP A 1 656 ? 0.236 29.712 -12.700 1.00 64.56 656 ASP A C 1
ATOM 5094 O O . ASP A 1 656 ? 0.115 30.078 -13.866 1.00 64.56 656 ASP A O 1
ATOM 5098 N N . THR A 1 657 ? -0.568 28.765 -12.190 1.00 72.94 657 THR A N 1
ATOM 5099 C CA . THR A 1 657 ? -1.535 27.961 -12.971 1.00 72.94 657 THR A CA 1
ATOM 5100 C C . THR A 1 657 ? -2.690 28.746 -13.634 1.00 72.94 657 THR A C 1
ATOM 5102 O O . THR A 1 657 ? -2.823 28.694 -14.852 1.00 72.94 657 THR A O 1
ATOM 5105 N N . ALA A 1 658 ? -3.534 29.480 -12.898 1.00 69.75 658 ALA A N 1
ATOM 5106 C CA . ALA A 1 658 ? -4.587 30.332 -13.477 1.00 69.75 658 ALA A CA 1
ATOM 5107 C C . ALA A 1 658 ? -4.112 31.355 -14.553 1.00 69.75 658 ALA A C 1
ATOM 5109 O O . ALA A 1 658 ? -4.877 31.668 -15.459 1.00 69.75 658 ALA A O 1
ATOM 5110 N N . ARG A 1 659 ? -2.854 31.822 -14.526 1.00 68.62 659 ARG A N 1
ATOM 5111 C CA . ARG A 1 659 ? -2.211 32.800 -15.426 1.00 68.62 659 ARG A CA 1
ATOM 5112 C C . ARG A 1 659 ? -1.794 32.101 -16.697 1.00 68.62 659 ARG A C 1
ATOM 5114 O O . ARG A 1 659 ? -1.883 32.672 -17.771 1.00 68.62 659 ARG A O 1
ATOM 5121 N N . GLU A 1 660 ? -1.341 30.867 -16.594 1.00 70.62 660 GLU A N 1
ATOM 5122 C CA . GLU A 1 660 ? -1.052 30.072 -17.777 1.00 70.62 660 GLU A CA 1
ATOM 5123 C C . GLU A 1 660 ? -2.351 29.649 -18.468 1.00 70.62 660 GLU A C 1
ATOM 5125 O O . GLU A 1 660 ? -2.484 29.835 -19.676 1.00 70.62 660 GLU A O 1
ATOM 5130 N N . VAL A 1 661 ? -3.368 29.207 -17.715 1.00 72.12 661 VAL A N 1
ATOM 5131 C CA . VAL A 1 661 ? -4.692 28.884 -18.286 1.00 72.12 661 VAL A CA 1
ATOM 5132 C C . VAL A 1 661 ? -5.320 30.113 -18.948 1.00 72.12 661 VAL A C 1
ATOM 5134 O O . VAL A 1 661 ? -5.888 30.013 -20.034 1.00 72.12 661 VAL A O 1
ATOM 5137 N N . SER A 1 662 ? -5.140 31.281 -18.333 1.00 67.38 662 SER A N 1
ATOM 5138 C CA . SER A 1 662 ? -5.533 32.583 -18.867 1.00 67.38 662 SER A CA 1
ATOM 5139 C C . SER A 1 662 ? -5.059 32.842 -20.284 1.00 67.38 662 SER A C 1
ATOM 5141 O O . SER A 1 662 ? -5.828 33.227 -21.160 1.00 67.38 662 SER A O 1
ATOM 5143 N N . GLN A 1 663 ? -3.752 32.666 -20.472 1.00 68.69 663 GLN A N 1
ATOM 5144 C CA . GLN A 1 663 ? -3.053 32.967 -21.706 1.00 68.69 663 GLN A CA 1
ATOM 5145 C C . GLN A 1 663 ? -3.419 31.937 -22.770 1.00 68.69 663 GLN A C 1
ATOM 5147 O O . GLN A 1 663 ? -3.488 32.269 -23.949 1.00 68.69 663 GLN A O 1
ATOM 5152 N N . MET A 1 664 ? -3.703 30.699 -22.352 1.00 68.75 664 MET A N 1
ATOM 5153 C CA . MET A 1 664 ? -4.156 29.638 -23.245 1.00 68.75 664 MET A CA 1
ATOM 5154 C C . MET A 1 664 ? -5.592 29.838 -23.733 1.00 68.75 664 MET A C 1
ATOM 5156 O O . MET A 1 664 ? -5.881 29.530 -24.887 1.00 68.75 664 MET A O 1
ATOM 5160 N N . LEU A 1 665 ? -6.499 30.297 -22.866 1.00 69.62 665 LEU A N 1
ATOM 5161 C CA . LEU A 1 665 ? -7.940 30.344 -23.130 1.00 69.62 665 LEU A CA 1
ATOM 5162 C C . LEU A 1 665 ? -8.556 31.702 -22.729 1.00 69.62 665 LEU A C 1
ATOM 5164 O O . LEU A 1 665 ? -9.484 31.751 -21.912 1.00 69.62 665 LEU A O 1
ATOM 5168 N N . PRO A 1 666 ? -8.090 32.820 -23.320 1.00 59.62 666 PRO A N 1
ATOM 5169 C CA . PRO A 1 666 ? -8.462 34.171 -22.890 1.00 59.62 666 PRO A CA 1
ATOM 5170 C C . PRO A 1 666 ? -9.966 34.461 -23.021 1.00 59.62 666 PRO A C 1
ATOM 5172 O O . PRO A 1 666 ? -10.529 35.196 -22.213 1.00 59.62 666 PRO A O 1
ATOM 5175 N N . ASN A 1 667 ? -10.639 33.832 -23.990 1.00 59.41 667 ASN A N 1
ATOM 5176 C CA . ASN A 1 667 ? -12.067 34.031 -24.260 1.00 59.41 667 ASN A CA 1
ATOM 5177 C C . ASN A 1 667 ? -12.990 33.178 -23.375 1.00 59.41 667 ASN A C 1
ATOM 5179 O O . ASN A 1 667 ? -14.180 33.468 -23.275 1.00 59.41 667 ASN A O 1
ATOM 5183 N N . ASN A 1 668 ? -12.467 32.123 -22.744 1.00 60.19 668 ASN A N 1
ATOM 5184 C CA . ASN A 1 668 ? -13.261 31.188 -21.939 1.00 60.19 668 ASN A CA 1
ATOM 5185 C C . ASN A 1 668 ? -13.226 31.522 -20.450 1.00 60.19 668 ASN A C 1
ATOM 5187 O O . ASN A 1 668 ? -14.154 31.171 -19.725 1.00 60.19 668 ASN A O 1
ATOM 5191 N N . PHE A 1 669 ? -12.174 32.210 -20.010 1.00 61.06 669 PHE A N 1
ATOM 5192 C CA . PHE A 1 669 ? -11.986 32.580 -18.612 1.00 61.06 669 PHE A CA 1
ATOM 5193 C C . PHE A 1 669 ? -12.045 34.108 -18.366 1.00 61.06 669 PHE A C 1
ATOM 5195 O O . PHE A 1 669 ? -11.970 34.548 -17.222 1.00 61.06 669 PHE A O 1
ATOM 5202 N N . GLY A 1 670 ? -12.319 34.915 -19.404 1.00 50.97 670 GLY A N 1
ATOM 5203 C CA . GLY A 1 670 ? -12.541 36.368 -19.305 1.00 50.97 670 GLY A CA 1
ATOM 5204 C C . GLY A 1 670 ? -13.652 36.788 -18.314 1.00 50.97 670 GLY A C 1
ATOM 5205 O O . GLY A 1 670 ? -14.539 35.993 -17.977 1.00 50.97 670 GLY A O 1
ATOM 5206 N N . PRO A 1 671 ? -13.620 38.036 -17.805 1.00 51.12 671 PRO A N 1
ATOM 5207 C CA . PRO A 1 671 ? -14.039 38.344 -16.446 1.00 51.12 671 PRO A CA 1
ATOM 5208 C C . PRO A 1 671 ? -15.543 38.173 -16.206 1.00 51.12 671 PRO A C 1
ATOM 5210 O O . PRO A 1 671 ? -16.381 38.449 -17.061 1.00 51.12 671 PRO A O 1
ATOM 5213 N N . ALA A 1 672 ? -15.810 37.705 -14.986 1.00 59.31 672 ALA A N 1
ATOM 5214 C CA . ALA A 1 672 ? -16.880 38.033 -14.052 1.00 59.31 672 ALA A CA 1
ATOM 5215 C C . ALA A 1 672 ? -18.341 38.230 -14.510 1.00 59.31 672 ALA A C 1
ATOM 5217 O O . ALA A 1 672 ? -18.669 38.640 -15.618 1.00 59.31 672 ALA A O 1
ATOM 5218 N N . THR A 1 673 ? -19.273 37.933 -13.604 1.00 56.59 673 THR A N 1
ATOM 5219 C CA . THR A 1 673 ? -20.669 38.386 -13.713 1.00 56.59 673 THR A CA 1
ATOM 5220 C C . THR A 1 673 ? -20.730 39.895 -13.993 1.00 56.59 673 THR A C 1
ATOM 5222 O O . THR A 1 673 ? -19.760 40.616 -13.765 1.00 56.59 673 THR A O 1
ATOM 5225 N N . SER A 1 674 ? -21.886 40.415 -14.416 1.00 57.31 674 SER A N 1
ATOM 5226 C CA . SER A 1 674 ? -22.099 41.865 -14.604 1.00 57.31 674 SER A CA 1
ATOM 5227 C C . SER A 1 674 ? -21.758 42.719 -13.367 1.00 57.31 674 SER A C 1
ATOM 5229 O O . SER A 1 674 ? -21.574 43.924 -13.487 1.00 57.31 674 SER A O 1
ATOM 5231 N N . SER A 1 675 ? -21.637 42.092 -12.193 1.00 59.28 675 SER A N 1
ATOM 5232 C CA . SER A 1 675 ? -21.253 42.676 -10.906 1.00 59.28 675 SER A CA 1
ATOM 5233 C C . SER A 1 675 ? -19.767 42.518 -10.532 1.00 59.28 675 SER A C 1
ATOM 5235 O O . SER A 1 675 ? -19.386 42.831 -9.407 1.00 59.28 675 SER A O 1
ATOM 5237 N N . GLY A 1 67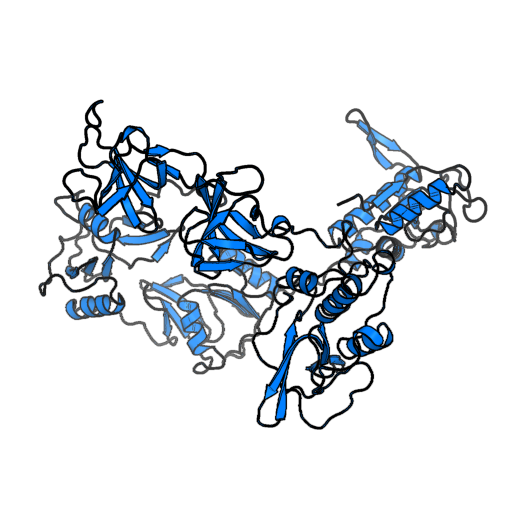6 ? -18.907 42.016 -11.425 1.00 63.34 676 GLY A N 1
ATOM 5238 C CA . GLY A 1 676 ? -17.470 41.885 -11.153 1.00 63.34 676 GLY A CA 1
ATOM 5239 C C . GLY A 1 676 ? -17.093 40.715 -10.227 1.00 63.34 676 GLY A C 1
ATOM 5240 O O . GLY A 1 676 ? -15.995 40.714 -9.668 1.00 63.34 676 GLY A O 1
ATOM 5241 N N . LEU A 1 677 ? -17.976 39.719 -10.049 1.00 70.31 677 LEU A N 1
ATOM 5242 C CA . LEU A 1 677 ? -17.694 38.487 -9.294 1.00 70.31 677 LEU A CA 1
ATOM 5243 C C . LEU A 1 677 ? -17.183 37.356 -10.200 1.00 70.31 677 LEU A C 1
ATOM 5245 O O . LEU A 1 677 ? -17.725 37.187 -11.292 1.00 70.31 677 LEU A O 1
ATOM 5249 N N . PRO A 1 678 ? -16.233 36.509 -9.753 1.00 72.38 678 PRO A N 1
ATOM 5250 C CA . PRO A 1 678 ? -15.809 35.326 -10.505 1.00 72.38 678 PRO A CA 1
ATOM 5251 C C . PRO A 1 678 ? -16.999 34.438 -10.902 1.00 72.38 678 PRO A C 1
ATOM 5253 O O . PRO A 1 678 ? -17.869 34.153 -10.076 1.00 72.38 678 PRO A O 1
ATOM 5256 N N . LYS A 1 679 ? -17.058 34.001 -12.165 1.00 70.31 679 LYS A N 1
ATOM 5257 C CA . LYS A 1 679 ? -18.103 33.078 -12.638 1.00 70.31 679 LYS A CA 1
ATOM 5258 C C . LYS A 1 679 ? -17.813 31.657 -12.154 1.00 70.31 679 LYS A C 1
ATOM 5260 O O . LYS A 1 679 ? -16.660 31.291 -11.937 1.00 70.31 679 LYS A O 1
ATOM 5265 N N . ARG A 1 680 ? -18.858 30.837 -12.039 1.00 77.38 680 ARG A N 1
ATOM 5266 C CA . ARG A 1 680 ? -18.702 29.389 -11.858 1.00 77.38 680 ARG A CA 1
ATOM 5267 C C . ARG A 1 680 ? -17.828 28.820 -12.982 1.00 77.38 680 ARG A C 1
ATOM 5269 O O . ARG A 1 680 ? -18.002 29.195 -14.138 1.00 77.38 680 ARG A O 1
ATOM 5276 N N . GLY A 1 681 ? -16.878 27.964 -12.625 1.00 74.50 681 GLY A N 1
ATOM 5277 C CA . GLY A 1 681 ? -15.864 27.425 -13.526 1.00 74.50 681 GLY A CA 1
ATOM 5278 C C . GLY A 1 681 ? -14.603 28.273 -13.670 1.00 74.50 681 GLY A C 1
ATOM 5279 O O . GLY A 1 681 ? -13.646 27.783 -14.265 1.00 74.50 681 GLY A O 1
ATOM 5280 N N . ALA A 1 682 ? -14.560 29.496 -13.128 1.00 75.88 682 ALA A N 1
ATOM 5281 C CA . ALA A 1 682 ? -13.340 30.302 -13.118 1.00 75.88 682 ALA A CA 1
ATOM 5282 C C . ALA A 1 682 ? -12.249 29.639 -12.267 1.00 75.88 682 ALA A C 1
ATOM 5284 O O . ALA A 1 682 ? -12.549 28.975 -11.277 1.00 75.88 682 ALA A O 1
ATOM 5285 N N . ILE A 1 683 ? -10.985 29.836 -12.630 1.00 78.44 683 ILE A N 1
ATOM 5286 C CA . ILE A 1 683 ? -9.848 29.281 -11.888 1.00 78.44 683 ILE A CA 1
ATOM 5287 C C . ILE A 1 683 ? -9.286 30.378 -10.996 1.00 78.44 683 ILE A C 1
ATOM 5289 O O . ILE A 1 683 ? -9.028 31.485 -11.463 1.00 78.44 683 ILE A O 1
ATOM 5293 N N . ILE A 1 684 ? -9.109 30.060 -9.717 1.00 75.38 684 ILE A N 1
ATOM 5294 C CA . ILE A 1 684 ? -8.539 30.957 -8.716 1.00 75.38 684 ILE A CA 1
ATOM 5295 C C . ILE A 1 684 ? -7.295 30.322 -8.121 1.00 75.38 684 ILE A C 1
ATOM 5297 O O . ILE A 1 684 ? -7.265 29.126 -7.841 1.00 75.38 684 ILE A O 1
ATOM 5301 N N . SER A 1 685 ? -6.279 31.137 -7.895 1.00 73.69 685 SER A N 1
ATOM 5302 C CA . SER A 1 685 ? -5.019 30.697 -7.317 1.00 73.69 685 SER A CA 1
ATOM 5303 C C . SER A 1 685 ? -4.665 31.517 -6.081 1.00 73.69 685 SER A C 1
ATOM 5305 O O . SER A 1 685 ? -4.947 32.715 -6.010 1.00 73.69 685 SER A O 1
ATOM 5307 N N . PHE A 1 686 ? -3.991 30.849 -5.148 1.00 74.62 686 PHE A N 1
ATOM 5308 C CA . PHE A 1 686 ? -3.546 31.327 -3.843 1.00 74.62 686 PHE A CA 1
ATOM 5309 C C . PHE A 1 686 ? -2.007 31.304 -3.813 1.00 74.62 686 PHE A C 1
ATOM 5311 O O . PHE A 1 686 ? -1.426 30.270 -3.494 1.00 74.62 686 PHE A O 1
ATOM 5318 N N . PRO A 1 687 ? -1.324 32.388 -4.221 1.00 60.41 687 PRO A N 1
ATOM 5319 C CA . PRO A 1 687 ? 0.126 32.377 -4.443 1.00 60.41 687 PRO A CA 1
ATOM 5320 C C . PRO A 1 687 ? 1.012 32.130 -3.215 1.00 60.41 687 PRO A C 1
ATOM 5322 O O . PRO A 1 687 ? 2.104 31.597 -3.382 1.00 60.41 687 PRO A O 1
ATOM 5325 N N . ASP A 1 688 ? 0.565 32.531 -2.022 1.00 62.41 688 ASP A N 1
ATOM 5326 C CA . ASP A 1 688 ? 1.328 32.481 -0.769 1.00 62.41 688 ASP A CA 1
ATOM 5327 C C . ASP A 1 688 ? 0.461 31.850 0.334 1.00 62.41 688 ASP A C 1
ATOM 5329 O O . ASP A 1 688 ? -0.260 32.559 1.037 1.00 62.41 688 ASP A O 1
ATOM 5333 N N . ILE A 1 689 ? 0.509 30.521 0.474 1.00 60.72 689 ILE A N 1
ATOM 5334 C CA . ILE A 1 689 ? -0.147 29.787 1.578 1.00 60.72 689 ILE A CA 1
ATOM 5335 C C . ILE A 1 689 ? 0.834 29.361 2.684 1.00 60.72 689 ILE A C 1
ATOM 5337 O O . ILE A 1 689 ? 0.408 28.865 3.722 1.00 60.72 689 ILE A O 1
ATOM 5341 N N . GLY A 1 690 ? 2.141 29.561 2.482 1.00 54.19 690 GLY A N 1
ATOM 5342 C CA . GLY A 1 690 ? 3.188 29.239 3.455 1.00 54.19 690 GLY A CA 1
ATOM 5343 C C . GLY A 1 690 ? 4.585 29.160 2.831 1.00 54.19 690 GLY A C 1
ATOM 5344 O O . GLY A 1 690 ? 4.733 29.195 1.607 1.00 54.19 690 GLY A O 1
ATOM 5345 N N . VAL A 1 691 ? 5.612 29.051 3.681 1.00 52.66 691 VAL A N 1
ATOM 5346 C CA . VAL A 1 691 ? 7.015 28.841 3.288 1.00 52.66 691 VAL A CA 1
ATOM 5347 C C . VAL A 1 691 ? 7.554 27.625 4.035 1.00 52.66 691 VAL A C 1
ATOM 5349 O O . VAL A 1 691 ? 7.493 27.598 5.260 1.00 52.66 691 VAL A O 1
ATOM 5352 N N . ILE A 1 692 ? 8.090 26.645 3.307 1.00 45.19 692 ILE A N 1
ATOM 5353 C CA . ILE A 1 692 ? 8.830 25.502 3.870 1.00 45.19 692 ILE A CA 1
ATOM 5354 C C . ILE A 1 692 ? 10.205 25.511 3.198 1.00 45.19 692 ILE A C 1
ATOM 5356 O O . ILE A 1 692 ? 10.279 25.643 1.976 1.00 45.19 692 ILE A O 1
ATOM 5360 N N . ASP A 1 693 ? 11.280 25.468 3.986 1.00 39.28 693 ASP A N 1
ATOM 5361 C CA . ASP A 1 693 ? 12.677 25.481 3.516 1.00 39.28 693 ASP A CA 1
ATOM 5362 C C . ASP A 1 693 ? 13.026 26.627 2.545 1.00 39.28 693 ASP A C 1
ATOM 5364 O O . ASP A 1 693 ? 13.766 26.467 1.578 1.00 39.28 693 ASP A O 1
ATOM 5368 N N . GLY A 1 694 ? 12.457 27.817 2.772 1.00 43.16 694 GLY A N 1
ATOM 5369 C CA . GLY A 1 694 ? 12.681 28.995 1.922 1.00 43.16 694 GLY A CA 1
ATOM 5370 C C . GLY A 1 694 ? 11.906 28.992 0.596 1.00 43.16 694 GLY A C 1
ATOM 5371 O O . GLY A 1 694 ? 11.991 29.959 -0.163 1.00 43.16 694 GLY A O 1
ATOM 5372 N N . ILE A 1 695 ? 11.101 27.959 0.326 1.00 47.22 695 ILE A N 1
ATOM 5373 C CA . ILE A 1 695 ? 10.267 27.839 -0.874 1.00 47.22 695 ILE A CA 1
ATOM 5374 C C . ILE A 1 695 ? 8.829 28.255 -0.539 1.00 47.22 695 ILE A C 1
ATOM 5376 O O . ILE A 1 695 ? 8.200 27.709 0.365 1.00 47.22 695 ILE A O 1
ATOM 5380 N N . LYS A 1 696 ? 8.291 29.235 -1.277 1.00 56.16 696 LYS A N 1
ATOM 5381 C CA . LYS A 1 696 ? 6.888 29.675 -1.181 1.00 56.16 696 LYS A CA 1
ATOM 5382 C C . LYS A 1 696 ? 5.957 28.682 -1.879 1.00 56.16 696 LYS A C 1
ATOM 5384 O O . LYS A 1 696 ? 6.115 28.429 -3.076 1.00 56.16 696 LYS A O 1
ATOM 5389 N N . TYR A 1 697 ? 4.962 28.183 -1.153 1.00 59.12 697 TYR A N 1
ATOM 5390 C CA . TYR A 1 697 ? 3.937 27.281 -1.679 1.00 59.12 697 TYR A CA 1
ATOM 5391 C C . TYR A 1 697 ? 2.677 28.059 -2.055 1.00 59.12 697 TYR A C 1
ATOM 5393 O O . TYR A 1 697 ? 2.255 28.967 -1.335 1.00 59.12 697 TYR A O 1
ATOM 5401 N N . GLY A 1 698 ? 2.065 27.671 -3.176 1.00 68.25 698 GLY A N 1
ATOM 5402 C CA . GLY A 1 698 ? 0.801 28.227 -3.653 1.00 68.25 698 GLY A CA 1
ATOM 5403 C C . GLY A 1 698 ? -0.203 27.139 -4.032 1.00 68.25 698 GLY A C 1
ATOM 5404 O O . GLY A 1 698 ? 0.191 26.023 -4.369 1.00 68.25 698 GLY A O 1
ATOM 5405 N N . HIS A 1 699 ? -1.493 27.473 -4.014 1.00 77.38 699 HIS A N 1
ATOM 5406 C CA . HIS A 1 699 ? -2.617 26.556 -4.258 1.00 77.38 699 HIS A CA 1
ATOM 5407 C C . HIS A 1 699 ? -3.541 27.055 -5.377 1.00 77.38 699 HIS A C 1
ATOM 5409 O O . HIS A 1 699 ? -3.449 28.214 -5.778 1.00 77.38 699 HIS A O 1
ATOM 5415 N N . VAL A 1 700 ? -4.424 26.204 -5.904 1.00 78.38 700 VAL A N 1
ATOM 5416 C CA . VAL A 1 700 ? -5.366 26.556 -6.985 1.00 78.38 700 VAL A CA 1
ATOM 5417 C C . VAL A 1 700 ? -6.686 25.790 -6.844 1.00 78.38 700 VAL A C 1
ATOM 5419 O O . VAL A 1 700 ? -6.694 24.653 -6.382 1.00 78.38 700 VAL A O 1
ATOM 5422 N N . GLY A 1 701 ? -7.799 26.395 -7.258 1.00 83.62 701 GLY A N 1
ATOM 5423 C CA . GLY A 1 701 ? -9.125 25.775 -7.258 1.00 83.62 701 GLY A CA 1
ATOM 5424 C C . GLY A 1 701 ? -10.048 26.321 -8.351 1.00 83.62 701 GLY A C 1
ATOM 5425 O O . GLY A 1 701 ? -9.729 27.299 -9.029 1.00 83.62 701 GLY A O 1
ATOM 5426 N N . ILE A 1 702 ? -11.205 25.679 -8.520 1.00 84.50 702 ILE A N 1
ATOM 5427 C CA . ILE A 1 702 ? -12.255 26.058 -9.476 1.00 84.50 702 ILE A CA 1
ATOM 5428 C C . ILE A 1 702 ? -13.417 26.693 -8.712 1.00 84.50 702 ILE A C 1
ATOM 5430 O O . ILE A 1 702 ? -13.921 26.113 -7.758 1.00 84.50 702 ILE A O 1
ATOM 5434 N N . VAL A 1 703 ? -13.873 27.873 -9.119 1.00 81.62 703 VAL A N 1
ATOM 5435 C CA . VAL A 1 703 ? -15.001 28.575 -8.496 1.00 81.62 703 VAL A CA 1
ATOM 5436 C C . VAL A 1 703 ? -16.297 27.807 -8.746 1.00 81.62 703 VAL A C 1
ATOM 5438 O O . VAL A 1 703 ? -16.682 27.572 -9.888 1.00 81.62 703 VAL A O 1
ATOM 5441 N N . MET A 1 704 ? -17.013 27.472 -7.677 1.00 83.56 704 MET A N 1
ATOM 5442 C CA . MET A 1 704 ? -18.318 26.809 -7.739 1.00 83.56 704 MET A CA 1
ATOM 5443 C C . MET A 1 704 ? -19.455 27.817 -7.605 1.00 83.56 704 MET A C 1
ATOM 5445 O O . MET A 1 704 ? -20.444 27.745 -8.333 1.00 83.56 704 MET A O 1
ATOM 5449 N N . GLU A 1 705 ? -19.301 28.784 -6.707 1.00 85.31 705 GLU A N 1
ATOM 5450 C CA . GLU A 1 705 ? -20.282 29.836 -6.457 1.00 85.31 705 GLU A CA 1
ATOM 5451 C C . GLU A 1 705 ? -19.566 31.138 -6.094 1.00 85.31 705 GLU A C 1
ATOM 5453 O O . GLU A 1 705 ? -18.481 31.118 -5.507 1.00 85.31 705 GLU A O 1
ATOM 5458 N N . SER A 1 706 ? -20.194 32.273 -6.391 1.00 80.94 706 SER A N 1
ATOM 5459 C CA . SER A 1 706 ? -19.742 33.595 -5.966 1.00 80.94 706 SER A CA 1
ATOM 5460 C C . SER A 1 706 ? -20.919 34.428 -5.467 1.00 80.94 706 SER A C 1
ATOM 5462 O O . SER A 1 706 ? -22.050 34.276 -5.930 1.00 80.94 706 SER A O 1
ATOM 5464 N N . ARG A 1 707 ? -20.669 35.293 -4.482 1.00 82.12 707 ARG A N 1
ATOM 5465 C CA . ARG A 1 707 ? -21.676 36.216 -3.946 1.00 82.12 707 ARG A CA 1
ATOM 5466 C C . ARG A 1 707 ? -21.055 37.514 -3.451 1.00 82.12 707 ARG A C 1
ATOM 5468 O O . ARG A 1 707 ? -19.873 37.562 -3.115 1.00 82.12 707 ARG A O 1
ATOM 5475 N N . GLN A 1 708 ? -21.885 38.543 -3.346 1.00 81.44 708 GLN A N 1
ATOM 5476 C CA . GLN A 1 708 ? -21.567 39.793 -2.667 1.00 81.44 708 GLN A CA 1
ATOM 5477 C C . GLN A 1 708 ? -22.560 39.988 -1.522 1.00 81.44 708 GLN A C 1
ATOM 5479 O O . GLN A 1 708 ? -23.769 39.853 -1.708 1.00 81.44 708 GLN A O 1
ATOM 5484 N N . LEU A 1 709 ? -22.042 40.245 -0.328 1.00 82.25 709 LEU A N 1
ATOM 5485 C CA . LEU A 1 709 ? -22.837 40.555 0.852 1.00 82.25 709 LEU A CA 1
ATOM 5486 C C . LEU A 1 709 ? -23.293 42.021 0.808 1.00 82.25 709 LEU A C 1
ATOM 5488 O O . LEU A 1 709 ? -22.712 42.847 0.105 1.00 82.25 709 LEU A O 1
ATOM 5492 N N . SER A 1 710 ? -24.317 42.360 1.590 1.00 79.56 710 SER A N 1
ATOM 5493 C CA . SER A 1 710 ? -24.897 43.713 1.648 1.00 79.56 710 SER A CA 1
ATOM 5494 C C . SER A 1 710 ? -23.903 44.800 2.073 1.00 79.56 710 SER A C 1
ATOM 5496 O O . SER A 1 710 ? -24.048 45.950 1.676 1.00 79.56 710 SER A O 1
ATOM 5498 N N . ASN A 1 711 ? -22.865 44.440 2.831 1.00 79.19 711 ASN A N 1
ATOM 5499 C CA . ASN A 1 711 ? -21.766 45.327 3.229 1.00 79.19 711 ASN A CA 1
ATOM 5500 C C . ASN A 1 711 ? -20.674 45.482 2.146 1.00 79.19 711 ASN A C 1
ATOM 5502 O O . ASN A 1 711 ? -19.608 46.026 2.418 1.00 79.19 711 ASN A O 1
ATOM 5506 N N . GLY A 1 712 ? -20.902 44.954 0.940 1.00 74.56 712 GLY A N 1
ATOM 5507 C CA . GLY A 1 712 ? -19.958 44.993 -0.173 1.00 74.56 712 GLY A CA 1
ATOM 5508 C C . GLY A 1 712 ? -18.889 43.895 -0.156 1.00 74.56 712 GLY A C 1
ATOM 5509 O O . GLY A 1 712 ? -18.170 43.763 -1.145 1.00 74.56 712 GLY A O 1
ATOM 5510 N N . GLN A 1 713 ? -18.796 43.074 0.900 1.00 80.62 713 GLN A N 1
ATOM 5511 C CA . GLN A 1 713 ? -17.831 41.973 0.993 1.00 80.62 713 GLN A CA 1
ATOM 5512 C C . GLN A 1 713 ? -18.136 40.890 -0.047 1.00 80.62 713 GLN A C 1
ATOM 5514 O O . GLN A 1 713 ? -19.239 40.345 -0.100 1.00 80.62 713 GLN A O 1
ATOM 5519 N N . ARG A 1 714 ? -17.142 40.539 -0.862 1.00 77.69 714 ARG A N 1
ATOM 5520 C CA . ARG A 1 714 ? -17.265 39.501 -1.895 1.00 77.69 714 ARG A CA 1
ATOM 5521 C C . ARG A 1 714 ? -16.768 38.161 -1.366 1.00 77.69 714 ARG A C 1
ATOM 5523 O O . ARG A 1 714 ? -15.820 38.124 -0.580 1.00 77.69 714 ARG A O 1
ATOM 5530 N N . GLN A 1 715 ? -17.413 37.074 -1.780 1.00 81.56 715 GLN A N 1
ATOM 5531 C CA . GLN A 1 715 ? -17.087 35.718 -1.346 1.00 81.56 715 GLN A CA 1
ATOM 5532 C C . GLN A 1 715 ? -17.207 34.700 -2.480 1.00 81.56 715 GLN A C 1
ATOM 5534 O O . GLN A 1 715 ? -18.033 34.865 -3.381 1.00 81.56 715 GLN A O 1
ATOM 5539 N N . VAL A 1 716 ? -16.430 33.619 -2.395 1.00 81.19 716 VAL A N 1
ATOM 5540 C CA . VAL A 1 716 ? -16.492 32.470 -3.313 1.00 81.19 716 VAL A CA 1
ATOM 5541 C C . VAL A 1 716 ? -16.495 31.138 -2.571 1.00 81.19 716 VAL A C 1
ATOM 5543 O O . VAL A 1 716 ? -15.958 31.031 -1.473 1.00 81.19 716 VAL A O 1
ATOM 5546 N N . LYS A 1 717 ? -17.070 30.112 -3.194 1.00 85.38 717 LYS A N 1
ATOM 5547 C CA . LYS A 1 717 ? -16.810 28.703 -2.874 1.00 85.38 717 LYS A CA 1
ATOM 5548 C C . LYS A 1 717 ? -15.999 28.081 -3.992 1.00 85.38 717 LYS A C 1
ATOM 5550 O O . LYS A 1 717 ? -16.223 28.410 -5.158 1.00 85.38 717 LYS A O 1
ATOM 5555 N N . ILE A 1 718 ? -15.114 27.154 -3.646 1.00 84.62 718 ILE A N 1
ATOM 5556 C CA . ILE A 1 718 ? -14.241 26.490 -4.612 1.00 84.62 718 ILE A CA 1
ATOM 5557 C C . ILE A 1 718 ? -14.358 24.967 -4.546 1.00 84.62 718 ILE A C 1
ATOM 5559 O O . ILE A 1 718 ? -14.746 24.397 -3.525 1.00 84.62 718 ILE A O 1
ATOM 5563 N N . MET A 1 719 ? -13.996 24.324 -5.650 1.00 85.38 719 MET A N 1
ATOM 5564 C CA . MET A 1 719 ? -13.654 22.915 -5.746 1.00 85.38 719 MET A CA 1
ATOM 5565 C C . MET A 1 719 ? -12.143 22.793 -5.938 1.00 85.38 719 MET A C 1
ATOM 5567 O O . MET A 1 719 ? -11.587 23.414 -6.845 1.00 85.38 719 MET A O 1
ATOM 5571 N N . ASP A 1 720 ? -11.485 21.992 -5.107 1.00 85.81 720 ASP A N 1
ATOM 5572 C CA . ASP A 1 720 ? -10.060 21.681 -5.244 1.00 85.81 720 ASP A CA 1
ATOM 5573 C C . ASP A 1 720 ? -9.749 20.238 -4.830 1.00 85.81 720 ASP A C 1
ATOM 5575 O O . ASP A 1 720 ? -10.638 19.488 -4.420 1.00 85.81 720 ASP A O 1
ATOM 5579 N N . SER A 1 721 ? -8.476 19.862 -4.944 1.00 78.94 721 SER A N 1
ATOM 5580 C CA . SER A 1 721 ? -7.905 18.656 -4.341 1.00 78.94 721 SER A CA 1
ATOM 5581 C C . SER A 1 721 ? -6.641 19.020 -3.562 1.00 78.94 721 SER A C 1
ATOM 5583 O O . SER A 1 721 ? -5.712 19.589 -4.143 1.00 78.94 721 SER A O 1
ATOM 5585 N N . ASN A 1 722 ? -6.577 18.651 -2.281 1.00 65.88 722 ASN A N 1
ATOM 5586 C CA . ASN A 1 722 ? -5.439 18.946 -1.407 1.00 65.88 722 ASN A CA 1
ATOM 5587 C C . ASN A 1 722 ? -4.440 17.782 -1.348 1.00 65.88 722 ASN A C 1
ATOM 5589 O O . ASN A 1 722 ? -4.753 16.724 -0.811 1.00 65.88 722 ASN A O 1
ATOM 5593 N N . GLY A 1 723 ? -3.212 17.988 -1.821 1.00 58.72 723 GLY A N 1
ATOM 5594 C CA . GLY A 1 723 ? -2.098 17.053 -1.605 1.00 58.72 723 GLY A CA 1
ATOM 5595 C C . GLY A 1 723 ? -1.655 16.272 -2.842 1.00 58.72 723 GLY A C 1
ATOM 5596 O O . GLY A 1 723 ? -1.846 16.730 -3.971 1.00 58.72 723 GLY A O 1
ATOM 5597 N N . ASP A 1 724 ? -1.021 15.125 -2.605 1.00 55.22 724 ASP A N 1
ATOM 5598 C CA . ASP A 1 724 ? -0.351 14.301 -3.610 1.00 55.22 724 ASP A CA 1
ATOM 5599 C C . ASP A 1 724 ? -1.216 13.134 -4.116 1.00 55.22 724 ASP A C 1
ATOM 5601 O O . ASP A 1 724 ? -2.195 12.708 -3.515 1.00 55.22 724 ASP A O 1
ATOM 5605 N N . ASN A 1 725 ? -0.846 12.603 -5.275 1.00 50.59 725 ASN A N 1
ATOM 5606 C CA . ASN A 1 725 ? -1.586 11.649 -6.113 1.00 50.59 725 ASN A CA 1
ATOM 5607 C C . ASN A 1 725 ? -2.169 10.367 -5.476 1.00 50.59 725 ASN A C 1
ATOM 5609 O O . ASN A 1 725 ? -2.894 9.665 -6.180 1.00 50.59 725 ASN A O 1
ATOM 5613 N N . LEU A 1 726 ? -1.866 10.020 -4.223 1.00 48.34 726 LEU A N 1
ATOM 5614 C CA . LEU A 1 726 ? -2.179 8.701 -3.654 1.00 48.34 726 LEU A CA 1
ATOM 5615 C C . LEU A 1 726 ? -2.773 8.721 -2.236 1.00 48.34 726 LEU A C 1
ATOM 5617 O O . LEU A 1 726 ? -3.100 7.659 -1.712 1.00 48.34 726 LEU A O 1
ATOM 5621 N N . ALA A 1 727 ? -2.964 9.889 -1.620 1.00 51.19 727 ALA A N 1
ATOM 5622 C CA . ALA A 1 727 ? -3.460 9.983 -0.247 1.00 51.19 727 ALA A CA 1
ATOM 5623 C C . ALA A 1 727 ? -4.962 10.336 -0.182 1.00 51.19 727 ALA A C 1
ATOM 5625 O O . ALA A 1 727 ? -5.492 11.081 -1.008 1.00 51.19 727 ALA A O 1
ATOM 5626 N N . ALA A 1 728 ? -5.681 9.821 0.827 1.00 49.00 728 ALA A N 1
ATOM 5627 C CA . ALA A 1 728 ? -7.125 10.056 1.006 1.00 49.00 728 ALA A CA 1
ATOM 5628 C C . ALA A 1 728 ? -7.483 11.548 1.211 1.00 49.00 728 ALA A C 1
ATOM 5630 O O . ALA A 1 728 ? -8.609 11.981 0.942 1.00 49.00 728 ALA A O 1
ATOM 5631 N N . ASN A 1 729 ? -6.517 12.363 1.647 1.00 53.44 729 ASN A N 1
ATOM 5632 C CA . ASN A 1 729 ? -6.645 13.817 1.763 1.00 53.44 729 ASN A CA 1
ATOM 5633 C C . ASN A 1 729 ? -6.698 14.536 0.396 1.00 53.44 729 ASN A C 1
ATOM 5635 O O . ASN A 1 729 ? -7.268 15.623 0.331 1.00 53.44 729 ASN A O 1
ATOM 5639 N N . SER A 1 730 ? -6.253 13.894 -0.692 1.00 62.28 730 SER A N 1
ATOM 5640 C CA . SER A 1 730 ? -6.277 14.406 -2.075 1.00 62.28 730 SER A CA 1
ATOM 5641 C C . SER A 1 730 ? -7.553 14.119 -2.845 1.00 62.28 730 SER A C 1
ATOM 5643 O O . SER A 1 730 ? -7.610 14.236 -4.069 1.00 62.28 730 SER A O 1
ATOM 5645 N N . THR A 1 731 ? -8.606 13.789 -2.106 1.00 77.38 731 THR A N 1
ATOM 5646 C CA . THR A 1 731 ? -9.959 13.725 -2.638 1.00 77.38 731 THR A CA 1
ATOM 5647 C C . THR A 1 731 ? -10.383 15.102 -3.151 1.00 77.38 731 THR A C 1
ATOM 5649 O O . THR A 1 731 ? -10.300 16.080 -2.407 1.00 77.38 731 THR A O 1
ATOM 5652 N N . VAL A 1 732 ? -10.912 15.183 -4.373 1.00 81.94 732 VAL A N 1
ATOM 5653 C CA . VAL A 1 732 ? -11.542 16.411 -4.871 1.00 81.94 732 VAL A CA 1
ATOM 5654 C C . VAL A 1 732 ? -12.780 16.723 -4.046 1.00 81.94 732 VAL A C 1
ATOM 5656 O O . VAL A 1 732 ? -13.735 15.935 -3.999 1.00 81.94 732 VAL A O 1
ATOM 5659 N N . LYS A 1 733 ? -12.788 17.898 -3.427 1.00 82.00 733 LYS A N 1
ATOM 5660 C CA . LYS A 1 733 ? -13.877 18.371 -2.579 1.00 82.00 733 LYS A CA 1
ATOM 5661 C C . LYS A 1 733 ? -14.375 19.713 -3.073 1.00 82.00 733 LYS A C 1
ATOM 5663 O O . LYS A 1 733 ? -13.617 20.565 -3.514 1.00 82.00 733 LYS A O 1
ATOM 5668 N N . GLU A 1 734 ? -15.679 19.893 -2.948 1.00 83.44 734 GLU A N 1
ATOM 5669 C CA . GLU A 1 734 ? -16.315 21.201 -3.000 1.00 83.44 734 GLU A CA 1
ATOM 5670 C C . GLU A 1 734 ? -16.409 21.713 -1.564 1.00 83.44 734 GLU A C 1
ATOM 5672 O O . GLU A 1 734 ? -17.031 21.065 -0.716 1.00 83.44 734 GLU A O 1
ATOM 5677 N N . TYR A 1 735 ? -15.758 22.835 -1.269 1.00 76.44 735 TYR A N 1
ATOM 5678 C CA . TYR A 1 735 ? -15.730 23.362 0.090 1.00 76.44 735 TYR A CA 1
ATOM 5679 C C . TYR A 1 735 ? -17.094 23.927 0.453 1.00 76.44 735 TYR A C 1
ATOM 5681 O O . TYR A 1 735 ? -17.671 24.750 -0.259 1.00 76.44 735 TYR A O 1
ATOM 5689 N N . ALA A 1 736 ? -17.595 23.505 1.613 1.00 72.31 736 ALA A N 1
ATOM 5690 C CA . ALA A 1 736 ? -18.850 24.009 2.152 1.00 72.31 736 ALA A CA 1
ATOM 5691 C C . ALA A 1 736 ? -18.744 25.475 2.623 1.00 72.31 736 ALA A C 1
ATOM 5693 O O . ALA A 1 736 ? -19.762 26.163 2.715 1.00 72.31 736 ALA A O 1
ATOM 5694 N N . TYR A 1 737 ? -17.527 25.955 2.902 1.00 76.62 737 TYR A N 1
ATOM 5695 C CA . TYR A 1 737 ? -17.254 27.278 3.462 1.00 76.62 737 TYR A CA 1
ATOM 5696 C C . TYR A 1 737 ? -17.060 28.349 2.382 1.00 76.62 737 TYR A C 1
ATOM 5698 O O . TYR A 1 737 ? -16.478 28.098 1.329 1.00 76.62 737 TYR A O 1
ATOM 5706 N N . TRP A 1 738 ? -17.532 29.563 2.674 1.00 81.62 738 TRP A N 1
ATOM 5707 C CA . TRP A 1 738 ? -17.316 30.744 1.839 1.00 81.62 738 TRP A CA 1
ATOM 5708 C C . TRP A 1 738 ? -15.968 31.392 2.161 1.00 81.62 738 TRP A C 1
ATOM 5710 O O . TRP A 1 738 ? -15.685 31.681 3.321 1.00 81.62 738 TRP A O 1
ATOM 5720 N N . ILE A 1 739 ? -15.178 31.671 1.129 1.00 79.06 739 ILE A N 1
ATOM 5721 C CA . ILE A 1 739 ? -13.869 32.323 1.211 1.00 79.06 739 ILE A CA 1
ATOM 5722 C C . ILE A 1 739 ? -14.045 33.808 0.891 1.00 79.06 739 ILE A C 1
ATOM 5724 O O . ILE A 1 739 ? -14.618 34.151 -0.146 1.00 79.06 739 ILE A O 1
ATOM 5728 N N . ASN A 1 740 ? -13.568 34.689 1.773 1.00 76.81 740 ASN A N 1
ATOM 5729 C CA . ASN A 1 740 ? -13.605 36.138 1.563 1.00 76.81 740 ASN A CA 1
ATOM 5730 C C . ASN A 1 740 ? -12.603 36.565 0.487 1.00 76.81 740 ASN A C 1
ATOM 5732 O O . ASN A 1 740 ? -11.431 36.208 0.543 1.00 76.81 740 ASN A O 1
ATOM 5736 N N . ILE A 1 741 ? -13.056 37.392 -0.453 1.00 72.12 741 ILE A N 1
ATOM 5737 C CA . ILE A 1 741 ? -12.190 38.100 -1.397 1.00 72.12 741 ILE A CA 1
ATOM 5738 C C . ILE A 1 741 ? -11.896 39.476 -0.785 1.00 72.12 741 ILE A C 1
ATOM 5740 O O . ILE A 1 741 ? -12.842 40.256 -0.623 1.00 72.12 741 ILE A O 1
ATOM 5744 N N . PRO A 1 742 ? -10.647 39.804 -0.412 1.00 62.03 742 PRO A N 1
ATOM 5745 C CA . PRO A 1 742 ? -10.383 41.062 0.268 1.00 62.03 742 PRO A CA 1
ATOM 5746 C C . PRO A 1 742 ? -10.569 42.266 -0.667 1.00 62.03 742 PRO A C 1
ATOM 5748 O O . PRO A 1 742 ? -10.429 42.179 -1.891 1.00 62.03 742 PRO A O 1
ATOM 5751 N N . ASN A 1 743 ? -10.926 43.406 -0.079 1.00 56.66 743 ASN A N 1
ATOM 5752 C CA . ASN A 1 743 ? -11.117 44.656 -0.805 1.00 56.66 743 ASN A CA 1
ATOM 5753 C C . ASN A 1 743 ? -9.761 45.359 -0.988 1.00 56.66 743 ASN A C 1
ATOM 5755 O O . ASN A 1 743 ? -9.085 45.615 0.003 1.00 56.66 743 ASN A O 1
ATOM 5759 N N . GLY A 1 744 ? -9.389 45.710 -2.226 1.00 54.03 744 GLY A N 1
ATOM 5760 C CA . GLY A 1 744 ? -8.317 46.686 -2.480 1.00 54.03 744 GLY A CA 1
ATOM 5761 C C . GLY A 1 744 ? -6.952 46.186 -2.966 1.00 54.03 744 GLY A C 1
ATOM 5762 O O . GLY A 1 744 ? -6.022 46.986 -2.955 1.00 54.03 744 GLY A O 1
ATOM 5763 N N . THR A 1 745 ? -6.801 44.953 -3.463 1.00 46.84 745 THR A N 1
ATOM 5764 C CA . THR A 1 745 ? -5.508 44.519 -4.035 1.00 46.84 745 THR A CA 1
ATOM 5765 C C . THR A 1 745 ? -5.678 43.721 -5.335 1.00 46.84 745 THR A C 1
ATOM 5767 O O . THR A 1 745 ? -6.400 42.728 -5.382 1.00 46.84 745 THR A O 1
ATOM 5770 N N . ALA A 1 746 ? -5.041 44.293 -6.366 1.00 45.28 746 ALA A N 1
ATOM 5771 C CA . ALA A 1 746 ? -4.719 43.938 -7.760 1.00 45.28 746 ALA A CA 1
ATOM 5772 C C . ALA A 1 746 ? -5.005 42.522 -8.322 1.00 45.28 746 ALA A C 1
ATOM 5774 O O . ALA A 1 746 ? -4.781 41.530 -7.643 1.00 45.28 746 ALA A O 1
ATOM 5775 N N . ASP A 1 747 ? -5.339 42.332 -9.609 1.00 46.31 747 ASP A N 1
ATOM 5776 C CA . ASP A 1 747 ? -5.887 43.227 -10.652 1.00 46.31 747 ASP A CA 1
ATOM 5777 C C . ASP A 1 747 ? -6.615 42.372 -11.714 1.00 46.31 747 ASP A C 1
ATOM 5779 O O . ASP A 1 747 ? -6.163 41.289 -12.092 1.00 46.31 747 ASP A O 1
ATOM 5783 N N . TYR A 1 748 ? -7.768 42.865 -12.160 1.00 51.66 748 TYR A N 1
ATOM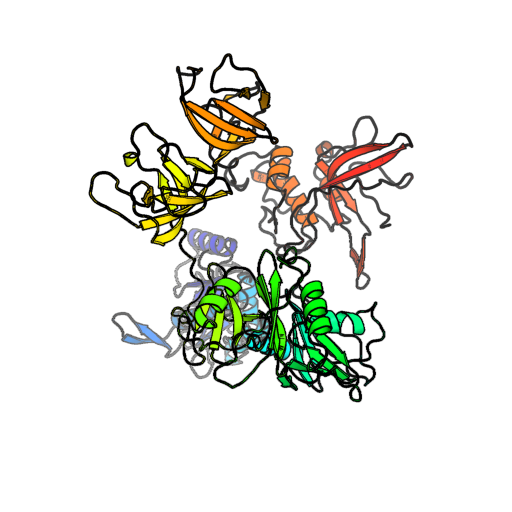 5784 C CA . TYR A 1 748 ? -8.764 42.211 -12.997 1.00 51.66 748 TYR A CA 1
ATOM 5785 C C . TYR A 1 748 ? -8.472 42.413 -14.496 1.00 51.66 748 TYR A C 1
ATOM 5787 O O . TYR A 1 748 ? -9.227 43.078 -15.201 1.00 51.66 748 TYR A O 1
ATOM 5795 N N . GLY A 1 749 ? -7.394 41.784 -14.988 1.00 41.97 749 GLY A N 1
ATOM 5796 C CA . GLY A 1 749 ? -6.988 41.755 -16.402 1.00 41.97 749 GLY A CA 1
ATOM 5797 C C . GLY A 1 749 ? -6.649 40.340 -16.889 1.00 41.97 749 GLY A C 1
ATOM 5798 O O . GLY A 1 749 ? -5.706 39.709 -16.420 1.00 41.97 749 GLY A O 1
ATOM 5799 N N . ALA A 1 750 ? -7.459 39.849 -17.827 1.00 43.75 750 ALA A N 1
ATOM 5800 C CA . ALA A 1 750 ? -7.611 38.468 -18.289 1.00 43.75 750 ALA A CA 1
ATOM 5801 C C . ALA A 1 750 ? -8.009 37.431 -17.220 1.00 43.75 750 ALA A C 1
ATOM 5803 O O . ALA A 1 750 ? -9.145 36.999 -17.320 1.00 43.75 750 ALA A O 1
ATOM 5804 N N . ASN A 1 751 ? -7.208 37.009 -16.225 1.00 50.09 751 ASN A N 1
ATOM 5805 C CA . ASN A 1 751 ? -7.594 35.858 -15.360 1.00 50.09 751 ASN A CA 1
ATOM 5806 C C . ASN A 1 751 ? -6.815 35.772 -14.024 1.00 50.09 751 ASN A C 1
ATOM 5808 O O . ASN A 1 751 ? -5.597 35.603 -14.017 1.00 50.09 751 ASN A O 1
ATOM 5812 N N . ILE A 1 752 ? -7.507 35.877 -12.886 1.00 47.69 752 ILE A N 1
ATOM 5813 C CA . ILE A 1 752 ? -6.952 36.492 -11.661 1.00 47.69 752 ILE A CA 1
ATOM 5814 C C . ILE A 1 752 ? -6.586 35.507 -10.541 1.00 47.69 752 ILE A C 1
ATOM 5816 O O . ILE A 1 752 ? -7.246 34.494 -10.318 1.00 47.69 752 ILE A O 1
ATOM 5820 N N . TYR A 1 753 ? -5.579 35.935 -9.774 1.00 50.16 753 TYR A N 1
ATOM 5821 C CA . TYR A 1 753 ? -4.999 35.425 -8.524 1.00 50.16 753 TYR A CA 1
ATOM 5822 C C . TYR A 1 753 ? -5.153 36.457 -7.407 1.00 50.16 753 TYR A C 1
ATOM 5824 O O . TYR A 1 753 ? -4.988 37.626 -7.740 1.00 50.16 753 TYR A O 1
ATOM 5832 N N . TRP A 1 754 ? -5.278 36.073 -6.117 1.00 45.56 754 TRP A N 1
ATOM 5833 C CA . TRP A 1 754 ? -4.671 36.881 -5.031 1.00 45.56 754 TRP A CA 1
ATOM 5834 C C . TRP A 1 754 ? -4.522 36.217 -3.629 1.00 45.56 754 TRP A C 1
ATOM 5836 O O . TRP A 1 754 ? -5.145 35.196 -3.339 1.00 45.56 754 TRP A O 1
ATOM 5846 N N . THR A 1 755 ? -3.666 36.839 -2.786 1.00 36.81 755 THR A N 1
ATOM 5847 C CA . THR A 1 755 ? -3.128 36.480 -1.454 1.00 36.81 755 THR A CA 1
ATOM 5848 C C . THR A 1 755 ? -3.572 37.405 -0.303 1.00 36.81 755 THR A C 1
ATOM 5850 O O . THR A 1 755 ? -3.374 38.608 -0.345 1.00 36.81 755 THR A O 1
ATOM 5853 N N . ASN A 1 756 ? -4.018 36.832 0.816 1.00 36.59 756 ASN A N 1
ATOM 5854 C CA . ASN A 1 756 ? -3.404 37.016 2.145 1.00 36.59 756 ASN A CA 1
ATOM 5855 C C . ASN A 1 756 ? -3.879 35.830 3.015 1.00 36.59 756 ASN A C 1
ATOM 5857 O O . ASN A 1 756 ? -5.090 35.671 3.159 1.00 36.59 756 ASN A O 1
ATOM 5861 N N . PRO A 1 757 ? -2.976 34.977 3.534 1.00 42.59 757 PRO A N 1
ATOM 5862 C CA . PRO A 1 757 ? -3.300 33.676 4.136 1.00 42.59 757 PRO A CA 1
ATOM 5863 C C . PRO A 1 757 ? -3.835 33.738 5.582 1.00 42.59 757 PRO A C 1
ATOM 5865 O O . PRO A 1 757 ? -3.529 32.852 6.377 1.00 42.59 757 PRO A O 1
ATOM 5868 N N . LYS A 1 758 ? -4.607 34.772 5.944 1.00 30.38 758 LYS A N 1
ATOM 5869 C CA . LYS A 1 758 ? -5.268 34.852 7.258 1.00 30.38 758 LYS A CA 1
ATOM 5870 C C . LYS A 1 758 ? -6.719 34.406 7.206 1.00 30.38 758 LYS A C 1
ATOM 5872 O O . LYS A 1 758 ? -7.479 34.991 6.401 1.00 30.38 758 LYS A O 1
#

pLDDT: mean 76.03, std 16.68, range [22.78, 98.75]

Sequence (758 aa):
MGAKVINASFGGGGYSQSMFDAISRANNAGVLFVAAAGNDANNNDLNPDFPTNYDLPNIISVAATDERDRLAWFSNYGRDTVDLAAPGVNILSTLPGNSYGQFDGTSMAAPHVAGAAALLLAQKPNQSPAQLKNILMESADRVTSLEATTVTGGRLNVHQALSQIAPPPRPIWEIAIENEHQQTKGLLGNPKNDTYFDPTPSPAGTTGKGKDYEFGSIHWSEKYGAVALWGDLQREYEEYDSPNGSGGWLGFPTRREYDWNGGRRTDFEGGYIYWDGVRAKAYRLNELPPRVSDPNWQTAIENEYQQTKGLLGNPRNDTYFDPTPSPAGTTGKGKDYEFGSIHWSEKYGAVALWRDLQREYEEYSSPNGSGGWLGFPTRREYDWRGGRRTDFEGGYIYWDGQWAKAYRLNELPSNSTLSNPTTLSLQMGRVSSRVGNFPLNLRRQPNTSQASIGTLPVGTQLKILRTVDGGIYNPGTGNRKDWYEVEVNGRRGFVAAYYVDKVSSAPPPPAEGFVNSNVGNGPLRLRSSAATNAAILTNLSQGTRLRILRSVTGETYQPGNRKDWYEVEVHGRRGFVAAYYVTQGSPSQTDPGSGGTNQNMEAFFGWAKGKVGITRLDGLYNLRGQCVTLIARYVQEVFLPANQRTVSRAFGHGKDTAREVSQMLPNNFGPATSSGLPKRGAIISFPDIGVIDGIKYGHVGIVMESRQLSNGQRQVKIMDSNGDNLAANSTVKEYAYWINIPNGTADYGANIYWTNPK

Secondary structure (DSSP, 8-state):
---SEEEE----SS--HHHHHHHHHHHHTT-EEEEE--SS--BTTTS--TTTTS--TTEEEEEEE-TTSPBPTT--B-TTT--EEEE-SSEEEEETTTEEEEE-SHHHHHHHHHHHHHHHHHH-TT--HHHHHHHHHHTSEE-TTTTTTSSS-EE--HHHHHHTTPPPPPPHHHHHHHHHHHHTTTTT-SBSSS--B-PPPPTT---EEEEEETTEEEEEETTTEEEEEEHHHHHHHHHHHSTTSS---S-SEEEEEEEETTEEEEEESSEEEEE-SS-EEEEETT--PPPS--S-HHHHHHHHHHHTTTTT-SBS-S--B-PPPPTT---EEEEEETTEEEEEETTTEEEEEETHHHHHHHHHH-TTTT-S-S-SB-S--EEETTEEEEEBSSEEEEE-SS-EEEEETT---TT-----------EEEEE-GGGTTSPEEEESSSSSSSPEEEEE-TT-EEEEEEEEEEEEE--SSS-EEEEEEEEETTEEEEEEGGGEEEESSPPPSPPEEEE-GGGTTSPEEEESSSSTTSPEEEEE-TT-EEEEEEEEEEEEETTTTEEEEEEEEETTEEEEEEGGGEEESSS----TTSS-----HHHHHHHHTT-SSPPPTT----SS-HHHHHHHHHHHHHTS-GGGTTS------TTTHHHHHHHH-HHHH---STTSPPPTT-EEEEEEEEEETTEEEEEEEEEEEEEE-TTS-EEEEEEEE-S-TTSGGG-EEE-SSPEEE-SS----SSS-------